Protein AF-A0A7W6ENV9-F1 (afdb_monomer_lite)

pLDDT: mean 90.2, std 9.19, range [44.19, 98.06]

Radius of gyration: 32.69 Å; chains: 1; bounding box: 68×48×102 Å

Secondary structure (DSSP, 8-state):
-BHHHHSSHHHHHHHHTTSTTSTTHHHHHTTS-HHHHHHHHHHHHHHHHHHHHHHHHHHHT---S--HHHHHHHHHHHHH-TTSTT--HHHHHHHHHHHHHHHHHHTSSS---TT-B--GGGEEEEE--S--S-S-EEE--SS-GGG-EEEE-TTSHHHHHHHHHH--S-TTHHHHHHHHTT-TT----SS-EEEEEGGGTT-HHHHHHHHHHHHHHTT---S---B--PPP---TT----TTS-GGGGHHHHHHHHHHHH--BHHHHHHHHHHHHHHHHHHHHHHHHHHHHTTSPPPHHHHHHHHHHHTS-HHHHHHHHHHHHHTSEEETTEEHHHHHHHHHHHHHHHSS--HHHHHHHHHHTT-B-TTSPBP-GGG--TTTHHHHHHHHHHHHHHHHH---TTS----HHHHHHBTTTBTHHHHHIIIIIHHHHHHHHHHHHHS--TTT--SSS--------

Foldseek 3Di:
DFLLVLQPPLLLVLLCLLAPNRPQLVVVLVVDDPVLNVQSHVLRVQSVVVSVQVVVCSVVSHQDDDCVSVLVSLVVCCVSCVVRPPNPSLLSLLSVLLSVLVNVVCVDPDHDDRRDDDPLLQKDKAFAPAAFPDAWDWDADPVDRQAIKIKHFSVPSVVSSVVSNPDPPPSVVSSSVSNHGNPPVDDDPGGMMMMHGNVCRVPNVVVVVSVCVVQVVVVHDTFDFAFQPDDQPADPVLDFDPPDPLVLCVVVVVLVVVLNVDGGLLVNLVSLVVSVVVLLLQQLVLLLLVVQVQDADDPVSVVVSVVSVPDDPLVSLLVLLVQQQQDDPDVPHGVLNVLLVLLVCLDVPPVAHQVLVQVVQVLLLPADPVSHRDGSVVDDSVCPSSSLSSVSVSSNCLDPDDDPSHHHDDSSCCACPPRNHNVNVSCSNRRVSNSSSNSSSCPSRPDDSRRDHPDPDHHNDDDD

Organism: NCBI:txid370973

Sequence (464 aa):
MRKIDIIYPNLIALLNNLTIDGASFAAFHDGLDEEGQNKLIDISEKIATEKREITKTQLRREFYPDFTNLLNFITEYNDNFNAFPNFRKNELVAIISIIQKLTSEFGGADTLNLEEEVAIEDFDIVEMNEAIVQDNFLHFDTTDITHSLFLFNINKSTEFKNYIDSINSGVHILYYLLSKIGVHANLLTADKYVLVKSTFSAKPKIVWATLCLHIVKTGGIIHSSYEYLLPPAIPTSFLVSLGKNYQQFSDSIGIISEYNYQKDILDKYLRVYHVFENFMYKSPLVKLERDSSGEVFSIRDFKRMYDRINDSEINMLKKLFESILALEHTPGQTFNTKILNSWSGLIPGSFVDAVKINFLIDVLNIKTGKGNTIVHGDITADTLPHFFAKLVYAFRNSMVHNRETEFHLTHQTLLNHPVIENTALIVLESFLLPILEEVVFYLIINENTIVWYDNSILKLWEKD

Structure (mmCIF, N/CA/C/O backbone):
data_AF-A0A7W6ENV9-F1
#
_entry.id   AF-A0A7W6ENV9-F1
#
loop_
_atom_site.group_PDB
_atom_site.id
_atom_site.type_symbol
_atom_site.label_atom_id
_atom_site.label_alt_id
_atom_site.label_comp_id
_atom_site.label_asym_id
_atom_site.label_entity_id
_atom_site.label_seq_id
_atom_site.pdbx_PDB_ins_code
_atom_site.Cartn_x
_atom_site.Cartn_y
_atom_site.Cartn_z
_atom_site.occupancy
_atom_site.B_iso_or_equiv
_atom_site.auth_seq_id
_atom_site.auth_comp_id
_atom_site.auth_asym_id
_atom_site.auth_atom_id
_atom_site.pdbx_PDB_model_num
ATOM 1 N N . MET A 1 1 ? -32.012 -1.093 22.229 1.00 90.25 1 MET A N 1
ATOM 2 C CA . MET A 1 1 ? -31.311 -1.015 23.536 1.00 90.25 1 MET A CA 1
ATOM 3 C C . MET A 1 1 ? -31.092 0.455 23.858 1.00 90.25 1 MET A C 1
ATOM 5 O O . MET A 1 1 ? -30.777 1.188 22.932 1.00 90.25 1 MET A O 1
ATOM 9 N N . ARG A 1 2 ? -31.303 0.928 25.091 1.00 90.69 2 ARG A N 1
ATOM 10 C CA . ARG A 1 2 ? -31.121 2.365 25.384 1.00 90.69 2 ARG A CA 1
ATOM 11 C C . ARG A 1 2 ? -29.640 2.726 25.391 1.00 90.69 2 ARG A C 1
ATOM 13 O O . ARG A 1 2 ? -28.819 1.889 25.760 1.00 90.69 2 ARG A O 1
ATOM 20 N N . LYS A 1 3 ? -29.299 3.969 25.037 1.00 90.81 3 LYS A N 1
ATOM 21 C CA . LYS A 1 3 ? -27.905 4.455 25.026 1.00 90.81 3 LYS A CA 1
ATOM 22 C C . LYS A 1 3 ? -27.184 4.189 26.344 1.00 90.81 3 LYS A C 1
ATOM 24 O O . LYS A 1 3 ? -26.060 3.700 26.321 1.00 90.81 3 LYS A O 1
ATOM 29 N N . ILE A 1 4 ? -27.845 4.437 27.478 1.00 88.75 4 ILE A N 1
ATOM 30 C CA . ILE A 1 4 ? -27.274 4.180 28.809 1.00 88.75 4 ILE A CA 1
ATOM 31 C C . ILE A 1 4 ? -26.904 2.708 29.038 1.00 88.75 4 ILE A C 1
ATOM 33 O O . ILE A 1 4 ? -25.893 2.410 29.674 1.00 88.75 4 ILE A O 1
ATOM 37 N N . ASP A 1 5 ? -27.682 1.784 28.473 1.00 91.69 5 ASP A N 1
ATOM 38 C CA . ASP A 1 5 ? -27.482 0.347 28.645 1.00 91.69 5 ASP A CA 1
ATOM 39 C C . ASP A 1 5 ? -26.288 -0.167 27.813 1.00 91.69 5 ASP A C 1
ATOM 41 O O . ASP A 1 5 ? -25.881 -1.306 27.999 1.00 91.69 5 ASP A O 1
ATOM 45 N N . ILE A 1 6 ? -25.705 0.656 26.927 1.00 93.62 6 ILE A N 1
ATOM 46 C CA . ILE A 1 6 ? -24.585 0.294 26.035 1.00 93.62 6 ILE A CA 1
ATOM 47 C C . ILE A 1 6 ? -23.224 0.738 26.600 1.00 93.62 6 ILE A C 1
ATOM 49 O O . ILE A 1 6 ? -22.202 0.142 26.270 1.00 93.62 6 ILE A O 1
ATOM 53 N N . ILE A 1 7 ? -23.190 1.763 27.460 1.00 93.88 7 ILE A N 1
ATOM 54 C CA . ILE A 1 7 ? -21.950 2.494 27.787 1.00 93.88 7 ILE A CA 1
ATOM 55 C C . ILE A 1 7 ? -20.893 1.608 28.458 1.00 93.88 7 ILE A C 1
ATOM 57 O O . ILE A 1 7 ? -19.734 1.605 28.058 1.00 93.88 7 ILE A O 1
ATOM 61 N N . TYR A 1 8 ? -21.286 0.860 29.488 1.00 95.81 8 TYR A N 1
ATOM 62 C CA . TYR A 1 8 ? -20.352 0.143 30.361 1.00 95.81 8 TYR A CA 1
ATOM 63 C C . TYR A 1 8 ? -20.328 -1.388 30.283 1.00 95.81 8 TYR A C 1
ATOM 65 O O . TYR A 1 8 ? -19.310 -1.928 30.719 1.00 95.81 8 TYR A O 1
ATOM 73 N N . PRO A 1 9 ? -21.343 -2.131 29.780 1.00 95.00 9 PRO A N 1
ATOM 74 C CA . PRO A 1 9 ? -21.336 -3.592 29.887 1.00 95.00 9 PRO A CA 1
ATOM 75 C C . PRO A 1 9 ? -20.071 -4.255 29.339 1.00 95.00 9 PRO A C 1
ATOM 77 O O . PRO A 1 9 ? -19.460 -5.056 30.042 1.00 95.00 9 PRO A O 1
ATOM 80 N N . ASN A 1 10 ? -19.636 -3.879 28.131 1.00 95.12 10 ASN A N 1
ATOM 81 C CA . ASN A 1 10 ? -18.453 -4.471 27.501 1.00 95.12 10 ASN A CA 1
ATOM 82 C C . ASN A 1 10 ? -17.163 -4.098 28.251 1.00 95.12 10 ASN A C 1
ATOM 84 O O . ASN A 1 10 ? -16.300 -4.951 28.445 1.00 95.12 10 ASN A O 1
ATOM 88 N N . LEU A 1 11 ? -17.053 -2.862 28.757 1.00 96.75 11 LEU A N 1
ATOM 89 C CA . LEU A 1 11 ? -15.925 -2.452 29.600 1.00 96.75 11 LEU A CA 1
ATOM 90 C C . LEU A 1 11 ? -15.865 -3.287 30.883 1.00 96.75 11 LEU A C 1
ATOM 92 O O . LEU A 1 11 ? -14.834 -3.878 31.184 1.00 96.75 11 LEU A O 1
ATOM 96 N N . ILE A 1 12 ? -16.973 -3.367 31.625 1.00 96.44 12 ILE A N 1
ATOM 97 C CA . ILE A 1 12 ? -17.057 -4.114 32.888 1.00 96.44 12 ILE A CA 1
ATOM 98 C C . ILE A 1 12 ? -16.715 -5.589 32.664 1.00 96.44 12 ILE A C 1
ATOM 100 O O . ILE A 1 12 ? -15.979 -6.174 33.459 1.00 96.44 12 ILE A O 1
ATOM 104 N N . ALA A 1 13 ? -17.213 -6.174 31.576 1.00 94.44 13 ALA A N 1
ATOM 105 C CA . ALA A 1 13 ? -16.957 -7.557 31.206 1.00 94.44 13 ALA A CA 1
ATOM 106 C C . ALA A 1 13 ? -15.461 -7.816 30.935 1.00 94.44 13 ALA A C 1
ATOM 108 O O . ALA A 1 13 ? -14.880 -8.749 31.494 1.00 94.44 13 ALA A O 1
ATOM 109 N N . LEU A 1 14 ? -14.800 -6.939 30.169 1.00 94.75 14 LEU A N 1
ATOM 110 C CA . LEU A 1 14 ? -13.357 -7.027 29.934 1.00 94.75 14 LEU A CA 1
ATOM 111 C C . LEU A 1 14 ? -12.539 -6.819 31.214 1.00 94.75 14 LEU A C 1
ATOM 113 O O . LEU A 1 14 ? -11.603 -7.578 31.460 1.00 94.75 14 LEU A O 1
ATOM 117 N N . LEU A 1 15 ? -12.902 -5.841 32.051 1.00 96.12 15 LEU A N 1
ATOM 118 C CA . LEU A 1 15 ? -12.238 -5.608 33.338 1.00 96.12 15 LEU A CA 1
ATOM 119 C C . LEU A 1 15 ? -12.389 -6.806 34.276 1.00 96.12 15 LEU A C 1
ATOM 121 O O . LEU A 1 15 ? -11.466 -7.114 35.022 1.00 96.12 15 LEU A O 1
ATOM 125 N N . ASN A 1 16 ? -13.520 -7.516 34.227 1.00 95.06 16 ASN A N 1
ATOM 126 C CA . ASN A 1 16 ? -13.736 -8.703 35.047 1.00 95.06 16 ASN A CA 1
ATOM 127 C C . ASN A 1 16 ? -12.692 -9.800 34.781 1.00 95.06 16 ASN A C 1
ATOM 129 O O . ASN A 1 16 ? -12.250 -10.454 35.724 1.00 95.06 16 ASN A O 1
ATOM 133 N N . ASN A 1 17 ? -12.241 -9.949 33.532 1.00 92.81 17 ASN A N 1
ATOM 134 C CA . ASN A 1 17 ? -11.208 -10.925 33.165 1.00 92.81 17 ASN A CA 1
ATOM 135 C C . ASN A 1 17 ? -9.832 -10.620 33.770 1.00 92.81 17 ASN A C 1
ATOM 137 O O . ASN A 1 17 ? -9.014 -11.528 33.871 1.00 92.81 17 ASN A O 1
ATOM 141 N N . LEU A 1 18 ? -9.581 -9.364 34.153 1.00 94.94 18 LEU A N 1
ATOM 142 C CA . LEU A 1 18 ? -8.318 -8.922 34.757 1.00 94.94 18 LEU A CA 1
ATOM 143 C C . LEU A 1 18 ? -8.329 -9.007 36.285 1.00 94.94 18 LEU A C 1
ATOM 145 O O . LEU A 1 18 ? -7.316 -8.728 36.920 1.00 94.94 18 LEU A O 1
ATOM 149 N N . THR A 1 19 ? -9.477 -9.352 36.872 1.00 94.88 19 THR A N 1
ATOM 150 C CA . THR A 1 19 ? -9.646 -9.467 38.323 1.00 94.88 19 THR A CA 1
ATOM 151 C C . THR A 1 19 ? -9.567 -10.920 38.785 1.00 94.88 19 THR A C 1
ATOM 153 O O . THR A 1 19 ? -9.650 -11.831 37.965 1.00 94.88 19 THR A O 1
ATOM 156 N N . ILE A 1 20 ? -9.483 -11.139 40.102 1.00 92.75 20 ILE A N 1
ATOM 157 C CA . ILE A 1 20 ? -9.480 -12.473 40.740 1.00 92.75 20 ILE A CA 1
ATOM 158 C C . ILE A 1 20 ? -10.665 -13.351 40.288 1.00 92.75 20 ILE A C 1
ATOM 160 O O . ILE A 1 20 ? -10.543 -14.570 40.216 1.00 92.75 20 ILE A O 1
ATOM 164 N N . ASP A 1 21 ? -11.789 -12.733 39.920 1.00 90.50 21 ASP A N 1
ATOM 165 C CA . ASP A 1 21 ? -12.986 -13.417 39.411 1.00 90.50 21 ASP A CA 1
ATOM 166 C C . ASP A 1 21 ? -12.854 -13.896 37.944 1.00 90.50 21 ASP A C 1
ATOM 168 O O . ASP A 1 21 ? -13.777 -14.499 37.391 1.00 90.50 21 ASP A O 1
ATOM 172 N N . GLY A 1 22 ? -11.743 -13.584 37.272 1.00 90.19 22 GLY A N 1
ATOM 173 C CA . GLY A 1 22 ? -11.485 -13.912 35.874 1.00 90.19 22 GLY A CA 1
ATOM 174 C C . GLY A 1 22 ? -11.084 -15.375 35.677 1.00 90.19 22 GLY A C 1
ATOM 175 O O . GLY A 1 22 ? -10.247 -15.910 36.399 1.00 90.19 22 GLY A O 1
ATOM 176 N N . ALA A 1 23 ? -11.621 -16.018 34.636 1.00 88.88 23 ALA A N 1
ATOM 177 C CA . ALA A 1 23 ? -11.393 -17.444 34.371 1.00 88.88 23 ALA A CA 1
ATOM 178 C C . ALA A 1 23 ? -9.906 -17.819 34.191 1.00 88.88 23 ALA A C 1
ATOM 180 O O . ALA A 1 23 ? -9.495 -18.911 34.575 1.00 88.88 23 ALA A O 1
ATOM 181 N N . SER A 1 24 ? -9.101 -16.912 33.629 1.00 91.44 24 SER A N 1
ATOM 182 C CA . SER A 1 24 ? -7.666 -17.125 33.395 1.00 91.44 24 SER A CA 1
ATOM 183 C C . SER A 1 24 ? -6.777 -16.675 34.559 1.00 91.44 24 SER A C 1
ATOM 185 O O . SER A 1 24 ? -5.574 -16.923 34.521 1.00 91.44 24 SER A O 1
ATOM 187 N N . PHE A 1 25 ? -7.336 -16.006 35.575 1.00 94.19 25 PHE A N 1
ATOM 188 C CA . PHE A 1 25 ? -6.551 -15.324 36.604 1.00 94.19 25 PHE A CA 1
ATOM 189 C C . PHE A 1 25 ? -5.748 -16.306 37.458 1.00 94.19 25 PHE A C 1
ATOM 191 O O . PHE A 1 25 ? -4.528 -16.198 37.518 1.00 94.19 25 PHE A O 1
ATOM 198 N N . ALA A 1 26 ? -6.419 -17.293 38.062 1.00 94.56 26 ALA A N 1
ATOM 199 C CA . ALA A 1 26 ? -5.780 -18.260 38.957 1.00 94.56 26 ALA A CA 1
ATOM 200 C C . ALA A 1 26 ? -4.673 -19.059 38.250 1.00 94.56 26 ALA A C 1
ATOM 202 O O . ALA A 1 26 ? -3.559 -19.158 38.750 1.00 94.56 26 ALA A O 1
ATOM 203 N N . ALA A 1 27 ? -4.948 -19.552 37.038 1.00 95.00 27 ALA A N 1
ATOM 204 C CA . ALA A 1 27 ? -3.977 -20.332 36.274 1.00 95.00 27 ALA A CA 1
ATOM 205 C C . ALA A 1 27 ? -2.726 -19.522 35.891 1.00 95.00 27 ALA A C 1
ATOM 207 O O . ALA A 1 27 ? -1.625 -20.065 35.897 1.00 95.00 27 ALA A O 1
ATOM 208 N N . PHE A 1 28 ? -2.882 -18.236 35.554 1.00 96.31 28 PHE A N 1
ATOM 209 C CA . PHE A 1 28 ? -1.742 -17.367 35.262 1.00 96.31 28 PHE A CA 1
ATOM 210 C C . PHE A 1 28 ? -0.977 -16.990 36.535 1.00 96.31 28 PHE A C 1
ATOM 212 O O . PHE A 1 28 ? 0.247 -17.066 36.548 1.00 96.31 28 PHE A O 1
ATOM 219 N N . HIS A 1 29 ? -1.696 -16.646 37.608 1.00 96.62 29 HIS A N 1
ATOM 220 C CA . HIS A 1 29 ? -1.139 -16.343 38.926 1.00 96.62 29 HIS A CA 1
ATOM 221 C C . HIS A 1 29 ? -0.233 -17.474 39.438 1.00 96.62 29 HIS A C 1
ATOM 223 O O . HIS A 1 29 ? 0.906 -17.228 39.830 1.00 96.62 29 HIS A O 1
ATOM 229 N N . ASP A 1 30 ? -0.695 -18.722 39.364 1.00 95.81 30 ASP A N 1
ATOM 230 C CA . ASP A 1 30 ? 0.056 -19.890 39.843 1.00 95.81 30 ASP A CA 1
ATOM 231 C C . ASP A 1 30 ? 1.336 -20.166 39.031 1.00 95.81 30 ASP A C 1
ATOM 233 O O . ASP A 1 30 ? 2.222 -20.883 39.495 1.00 95.81 30 ASP A O 1
ATOM 237 N N . GLY A 1 31 ? 1.448 -19.593 37.827 1.00 95.56 31 GLY A N 1
ATOM 238 C CA . GLY A 1 31 ? 2.637 -19.670 36.978 1.00 95.56 31 GLY A CA 1
ATOM 239 C C . GLY A 1 31 ? 3.699 -18.598 37.252 1.00 95.56 31 GLY A C 1
ATOM 240 O O . GLY A 1 31 ? 4.777 -18.667 36.662 1.00 95.56 31 GLY A O 1
ATOM 241 N N . LEU A 1 32 ? 3.409 -17.612 38.106 1.00 96.69 32 LEU A N 1
ATOM 242 C CA . LEU A 1 32 ? 4.331 -16.534 38.476 1.00 96.69 32 LEU A CA 1
ATOM 243 C C . LEU A 1 32 ? 5.132 -16.881 39.740 1.00 96.69 32 LEU A C 1
ATOM 245 O O . LEU A 1 32 ? 4.753 -17.755 40.519 1.00 96.69 32 LEU A O 1
ATOM 249 N N . ASP A 1 33 ? 6.237 -16.167 39.957 1.00 97.06 33 ASP A N 1
ATOM 250 C CA . ASP A 1 33 ? 6.947 -16.177 41.236 1.00 97.06 33 ASP A CA 1
ATOM 251 C C . ASP A 1 33 ? 6.200 -15.360 42.307 1.00 97.06 33 ASP A C 1
ATOM 253 O O . ASP A 1 33 ? 5.224 -14.667 42.024 1.00 97.06 33 ASP A O 1
ATOM 257 N N . GLU A 1 34 ? 6.643 -15.444 43.563 1.00 96.62 34 GLU A N 1
ATOM 258 C CA . GLU A 1 34 ? 5.968 -14.795 44.697 1.00 96.62 34 GLU A CA 1
ATOM 259 C C . GLU A 1 34 ? 5.860 -13.265 44.528 1.00 96.62 34 GLU A C 1
ATOM 261 O O . GLU A 1 34 ? 4.848 -12.661 44.888 1.00 96.62 34 GLU A O 1
ATOM 266 N N . GLU A 1 35 ? 6.875 -12.620 43.944 1.00 96.75 35 GLU A N 1
ATOM 267 C CA . GLU A 1 35 ? 6.843 -11.181 43.663 1.00 96.75 35 GLU A CA 1
ATOM 268 C C . GLU A 1 35 ? 5.806 -10.846 42.579 1.00 96.75 35 GLU A C 1
ATOM 270 O O . GLU A 1 35 ? 4.976 -9.950 42.769 1.00 96.75 35 GLU A O 1
ATOM 275 N N . GLY A 1 36 ? 5.796 -11.598 41.474 1.00 96.69 36 GLY A N 1
ATOM 276 C CA . GLY A 1 36 ? 4.829 -11.450 40.390 1.00 96.69 36 GLY A CA 1
ATOM 277 C C . GLY A 1 36 ? 3.392 -11.723 40.831 1.00 96.69 36 GLY A C 1
ATOM 278 O O . GLY A 1 36 ? 2.491 -10.978 40.448 1.00 96.69 36 GLY A O 1
ATOM 279 N N . GLN A 1 37 ? 3.176 -12.728 41.683 1.00 97.12 37 GLN A N 1
ATOM 280 C CA . GLN A 1 37 ? 1.880 -13.044 42.293 1.00 97.12 37 GLN A CA 1
ATOM 281 C C . GLN A 1 37 ? 1.340 -11.872 43.116 1.00 97.12 37 GLN A C 1
ATOM 283 O O . GLN A 1 37 ? 0.231 -11.392 42.868 1.00 97.12 37 GLN A O 1
ATOM 288 N N . ASN A 1 38 ? 2.150 -11.356 44.045 1.00 96.81 38 ASN A N 1
ATOM 289 C CA . ASN A 1 38 ? 1.772 -10.221 44.886 1.00 96.81 38 ASN A CA 1
ATOM 290 C C . ASN A 1 38 ? 1.462 -8.973 44.047 1.00 96.81 38 ASN A C 1
ATOM 292 O O . ASN A 1 38 ? 0.470 -8.284 44.292 1.00 96.81 38 ASN A O 1
ATOM 296 N N . LYS A 1 39 ? 2.274 -8.705 43.018 1.00 97.44 39 LYS A N 1
ATOM 297 C CA . LYS A 1 39 ? 2.058 -7.573 42.113 1.00 97.44 39 LYS A CA 1
ATOM 298 C C . LYS A 1 39 ? 0.795 -7.733 41.264 1.00 97.44 39 LYS A C 1
ATOM 300 O O . LYS A 1 39 ? 0.072 -6.761 41.055 1.00 97.44 39 LYS A O 1
ATOM 305 N N . LEU A 1 40 ? 0.504 -8.947 40.794 1.00 97.38 40 LEU A N 1
ATOM 306 C CA . LEU A 1 40 ? -0.708 -9.241 40.032 1.00 97.38 40 LEU A CA 1
ATOM 307 C C . LEU A 1 40 ? -1.959 -9.014 40.882 1.00 97.38 40 LEU A C 1
ATOM 309 O O . LEU A 1 40 ? -2.912 -8.405 40.396 1.00 97.38 40 LEU A O 1
ATOM 313 N N . ILE A 1 41 ? -1.944 -9.461 42.142 1.00 97.25 41 ILE A N 1
ATOM 314 C CA . ILE A 1 41 ? -3.034 -9.233 43.099 1.00 97.25 41 ILE A CA 1
ATOM 315 C C . ILE A 1 41 ? -3.242 -7.731 43.324 1.00 97.25 41 ILE A C 1
ATOM 317 O O . ILE A 1 41 ? -4.364 -7.260 43.153 1.00 97.25 41 ILE A O 1
ATOM 321 N N . ASP A 1 42 ? -2.181 -6.972 43.622 1.00 97.75 42 ASP A N 1
ATOM 322 C CA . ASP A 1 42 ? -2.263 -5.522 43.869 1.00 97.75 42 ASP A CA 1
ATOM 323 C C . ASP A 1 42 ? -2.881 -4.760 42.680 1.00 97.75 42 ASP A C 1
ATOM 325 O O . ASP A 1 42 ? -3.844 -4.003 42.840 1.00 97.75 42 ASP A O 1
ATOM 329 N N . ILE A 1 43 ? -2.394 -5.003 41.457 1.00 97.62 43 ILE A N 1
ATOM 330 C CA . ILE A 1 43 ? -2.935 -4.343 40.257 1.00 97.62 43 ILE A CA 1
ATOM 331 C C . ILE A 1 43 ? -4.380 -4.801 39.985 1.00 97.62 43 ILE A C 1
ATOM 333 O O . ILE A 1 43 ? -5.239 -3.978 39.657 1.00 97.62 43 ILE A O 1
ATOM 337 N N . SER A 1 44 ? -4.688 -6.089 40.166 1.00 97.12 44 SER A N 1
ATOM 338 C CA . SER A 1 44 ? -6.051 -6.624 40.031 1.00 97.12 44 SER A CA 1
ATOM 339 C C . SER A 1 44 ? -7.030 -5.989 41.022 1.00 97.12 44 SER A C 1
ATOM 341 O O . SER A 1 44 ? -8.156 -5.664 40.645 1.00 97.12 44 SER A O 1
ATOM 343 N N . GLU A 1 45 ? -6.632 -5.766 42.276 1.00 97.69 45 GLU A N 1
ATOM 344 C CA . GLU A 1 45 ? -7.472 -5.114 43.287 1.00 97.69 45 GLU A CA 1
ATOM 345 C C . GLU A 1 45 ? -7.739 -3.639 42.957 1.00 97.69 45 GLU A C 1
ATOM 347 O O . GLU A 1 45 ? -8.875 -3.163 43.101 1.00 97.69 45 GLU A O 1
ATOM 352 N N . LYS A 1 46 ? -6.732 -2.925 42.437 1.00 98.06 46 LYS A N 1
ATOM 353 C CA . LYS A 1 46 ? -6.888 -1.557 41.914 1.00 98.06 46 LYS A CA 1
ATOM 354 C C . LYS A 1 46 ? -7.892 -1.520 40.756 1.00 98.06 46 LYS A C 1
ATOM 356 O O . LYS A 1 46 ? -8.841 -0.734 40.790 1.00 98.06 46 LYS A O 1
ATOM 361 N N . ILE A 1 47 ? -7.765 -2.430 39.785 1.00 97.81 47 ILE A N 1
ATOM 362 C CA . ILE A 1 47 ? -8.718 -2.568 38.668 1.00 97.81 47 ILE A CA 1
ATOM 363 C C . ILE A 1 47 ? -10.119 -2.951 39.173 1.00 97.81 47 ILE A C 1
ATOM 365 O O . ILE A 1 47 ? -11.119 -2.401 38.709 1.00 97.81 47 ILE A O 1
ATOM 369 N N . ALA A 1 48 ? -10.226 -3.859 40.147 1.00 97.62 48 ALA A N 1
ATOM 370 C CA . ALA A 1 48 ? -11.501 -4.269 40.732 1.00 97.62 48 ALA A CA 1
ATOM 371 C C . ALA A 1 48 ? -12.210 -3.110 41.449 1.00 97.62 48 ALA A C 1
ATOM 373 O O . ALA A 1 48 ? -13.442 -3.030 41.421 1.00 97.62 48 ALA A O 1
ATOM 374 N N . THR A 1 49 ? -11.449 -2.207 42.069 1.00 97.75 49 THR A N 1
ATOM 375 C CA . THR A 1 49 ? -11.975 -0.998 42.712 1.00 97.75 49 THR A CA 1
ATOM 376 C C . THR A 1 49 ? -12.586 -0.054 41.678 1.00 97.75 49 THR A C 1
ATOM 378 O O . THR A 1 49 ? -13.759 0.298 41.805 1.00 97.75 49 THR A O 1
ATOM 381 N N . GLU A 1 50 ? -11.860 0.254 40.600 1.00 97.88 50 GLU A N 1
ATOM 382 C CA . GLU A 1 50 ? -12.378 1.053 39.477 1.00 97.88 50 GLU A CA 1
ATOM 383 C C . GLU A 1 50 ? -13.613 0.391 38.832 1.00 97.88 50 GLU A C 1
ATOM 385 O O . GLU A 1 50 ? -14.642 1.037 38.631 1.00 97.88 50 GLU A O 1
ATOM 390 N N . LYS A 1 51 ? -13.582 -0.934 38.601 1.00 97.56 51 LYS A N 1
ATOM 391 C CA . LYS A 1 51 ? -14.723 -1.721 38.083 1.00 97.56 51 LYS A CA 1
ATOM 392 C C . LYS A 1 51 ? -15.981 -1.541 38.941 1.00 97.56 51 LYS A C 1
ATOM 394 O O . LYS A 1 51 ? -17.081 -1.379 38.402 1.00 97.56 51 LYS A O 1
ATOM 399 N N . ARG A 1 52 ? -15.850 -1.572 40.274 1.00 97.50 52 ARG A N 1
ATOM 400 C CA . ARG A 1 52 ? -16.977 -1.379 41.207 1.00 97.50 52 ARG A CA 1
ATOM 401 C C . ARG A 1 52 ? -17.552 0.031 41.111 1.00 97.50 52 ARG A C 1
ATOM 403 O O . ARG A 1 52 ? -18.774 0.168 41.085 1.00 97.50 52 ARG A O 1
ATOM 410 N N . GLU A 1 53 ? -16.711 1.058 41.033 1.00 97.31 53 GLU A N 1
ATOM 411 C CA . GLU A 1 53 ? -17.175 2.444 40.897 1.00 97.31 53 GLU A CA 1
ATOM 412 C C . GLU A 1 53 ? -17.848 2.703 39.542 1.00 97.31 53 GLU A C 1
ATOM 414 O O . GLU A 1 53 ? -18.912 3.331 39.492 1.00 97.31 53 GLU A O 1
ATOM 419 N N . ILE A 1 54 ? -17.328 2.124 38.456 1.00 96.81 54 ILE A N 1
ATOM 420 C CA . ILE A 1 54 ? -17.981 2.142 37.139 1.00 96.81 54 ILE A CA 1
ATOM 421 C C . ILE A 1 54 ? -19.348 1.446 37.207 1.00 96.81 54 ILE A C 1
ATOM 423 O O . ILE A 1 54 ? -20.345 1.996 36.744 1.00 96.81 54 ILE A O 1
ATOM 427 N N . THR A 1 55 ? -19.438 0.284 37.861 1.00 96.44 55 THR A N 1
ATOM 428 C CA . THR A 1 55 ? -20.706 -0.454 38.023 1.00 96.44 55 THR A CA 1
ATOM 429 C C . THR A 1 55 ? -21.735 0.353 38.823 1.00 96.44 55 THR A C 1
ATOM 431 O O . THR A 1 55 ? -22.895 0.456 38.427 1.00 96.44 55 THR A O 1
ATOM 434 N N . LYS A 1 56 ? -21.329 0.991 39.931 1.00 96.00 56 LYS A N 1
ATOM 435 C CA . LYS A 1 56 ? -22.207 1.899 40.695 1.00 96.00 56 LYS A CA 1
ATOM 436 C C . LYS A 1 56 ? -22.682 3.074 39.844 1.00 96.00 56 LYS A C 1
ATOM 438 O O . LYS A 1 56 ? -23.826 3.501 39.959 1.00 96.00 56 LYS A O 1
ATOM 443 N N . THR A 1 57 ? -21.810 3.604 38.997 1.00 92.62 57 THR A N 1
ATOM 444 C CA . THR A 1 57 ? -22.115 4.725 38.101 1.00 92.62 57 THR A CA 1
ATOM 445 C C . THR A 1 57 ? -23.093 4.319 36.997 1.00 92.62 57 THR A C 1
ATOM 447 O O . THR A 1 57 ? -24.066 5.031 36.756 1.00 92.62 57 THR A O 1
ATOM 450 N N . GLN A 1 58 ? -22.939 3.118 36.433 1.00 92.19 58 GLN A N 1
ATOM 451 C CA . GLN A 1 58 ? -23.918 2.517 35.526 1.00 92.19 58 GLN A CA 1
ATOM 452 C C . GLN A 1 58 ? -25.295 2.365 36.190 1.00 92.19 58 GLN A C 1
ATOM 454 O O . GLN A 1 58 ? -26.304 2.741 35.599 1.00 92.19 58 GLN A O 1
ATOM 459 N N . LEU A 1 59 ? -25.352 1.861 37.430 1.00 92.25 59 LEU A N 1
ATOM 460 C CA . LEU A 1 59 ? -26.609 1.714 38.180 1.00 92.25 59 LEU A CA 1
ATOM 461 C C . LEU A 1 59 ? -27.286 3.064 38.461 1.00 92.25 59 LEU A C 1
ATOM 463 O O . LEU A 1 59 ? -28.513 3.150 38.432 1.00 92.25 59 LEU A O 1
ATOM 467 N N . ARG A 1 60 ? -26.491 4.117 38.691 1.00 91.06 60 ARG A N 1
ATOM 468 C CA . ARG A 1 60 ? -26.966 5.504 38.818 1.00 91.06 60 ARG A CA 1
ATOM 469 C C . ARG A 1 60 ? -27.370 6.142 37.487 1.00 91.06 60 ARG A C 1
ATOM 471 O O . ARG A 1 60 ? -27.989 7.197 37.509 1.00 91.06 60 ARG A O 1
ATOM 478 N N . ARG A 1 61 ? -27.077 5.493 36.354 1.00 88.56 61 ARG A N 1
ATOM 479 C CA . ARG A 1 61 ? -27.286 6.011 34.992 1.00 88.56 61 ARG A CA 1
ATOM 480 C C . ARG A 1 61 ? -26.512 7.304 34.710 1.00 88.56 61 ARG A C 1
ATOM 482 O O . ARG A 1 61 ? -27.010 8.198 34.035 1.00 88.56 61 ARG A O 1
ATOM 489 N N . GLU A 1 62 ? -25.291 7.391 35.224 1.00 88.81 62 GLU A N 1
ATOM 490 C CA . GLU A 1 62 ? -24.417 8.562 35.098 1.00 88.81 62 GLU A CA 1
ATOM 491 C C . GLU A 1 62 ? -23.168 8.250 34.255 1.00 88.81 62 GLU A C 1
ATOM 493 O O . GLU A 1 62 ? -22.845 7.091 33.970 1.00 88.81 62 GLU A O 1
ATOM 498 N N . PHE A 1 63 ? -22.439 9.297 33.860 1.00 90.06 63 PHE A N 1
ATOM 499 C CA . PHE A 1 63 ? -21.109 9.148 33.276 1.00 90.06 63 PHE A CA 1
ATOM 500 C C . PHE A 1 63 ? -20.035 9.012 34.360 1.00 90.06 63 PHE A C 1
ATOM 502 O O . PHE A 1 63 ? -20.061 9.721 35.365 1.00 90.06 63 PHE A O 1
ATOM 509 N N . TYR A 1 64 ? -19.081 8.104 34.152 1.00 92.69 64 TYR A N 1
ATOM 510 C CA . TYR A 1 64 ? -17.919 7.952 35.015 1.00 92.69 64 TYR A CA 1
ATOM 511 C C . TYR A 1 64 ? -17.002 9.163 34.817 1.00 92.69 64 TYR A C 1
ATOM 513 O O . TYR A 1 64 ? -16.693 9.493 33.669 1.00 92.69 64 TYR A O 1
ATOM 521 N N . PRO A 1 65 ? -16.611 9.859 35.898 1.00 87.69 65 PRO A N 1
ATOM 522 C CA . PRO A 1 65 ? -16.039 11.196 35.785 1.00 87.69 65 PRO A CA 1
ATOM 523 C C . PRO A 1 65 ? -14.625 11.208 35.197 1.00 87.69 65 PRO A C 1
ATOM 525 O O . PRO A 1 65 ? -14.286 12.144 34.479 1.00 87.69 65 PRO A O 1
ATOM 528 N N . ASP A 1 66 ? -13.799 10.201 35.491 1.00 93.00 66 ASP A N 1
ATOM 529 C CA . ASP A 1 66 ? -12.401 10.174 35.061 1.00 93.00 66 ASP A CA 1
ATOM 530 C C . ASP A 1 66 ? -11.862 8.743 34.966 1.00 93.00 66 ASP A C 1
ATOM 532 O O . ASP A 1 66 ? -11.958 7.973 35.913 1.00 93.00 66 ASP A O 1
ATOM 536 N N . PHE A 1 67 ? -11.243 8.403 33.835 1.00 96.56 67 PHE A N 1
ATOM 537 C CA . PHE A 1 67 ? -10.626 7.098 33.579 1.00 96.56 67 PHE A CA 1
ATOM 538 C C . PHE A 1 67 ? -9.101 7.086 33.751 1.00 96.56 67 PHE A C 1
ATOM 540 O O . PHE A 1 67 ? -8.470 6.067 33.474 1.00 96.56 67 PHE A O 1
ATOM 547 N N . THR A 1 68 ? -8.487 8.189 34.187 1.00 96.44 68 THR A N 1
ATOM 548 C CA . THR A 1 68 ? -7.024 8.330 34.284 1.00 96.44 68 THR A CA 1
ATOM 549 C C . THR A 1 68 ? -6.392 7.226 35.133 1.00 96.44 68 THR A C 1
ATOM 551 O O . THR A 1 68 ? -5.446 6.576 34.689 1.00 96.44 68 THR A O 1
ATOM 554 N N . ASN A 1 69 ? -6.949 6.946 36.315 1.00 97.25 69 ASN A N 1
ATOM 555 C CA . ASN A 1 69 ? -6.456 5.872 37.182 1.00 97.25 69 ASN A CA 1
ATOM 556 C C . ASN A 1 69 ? -6.571 4.502 36.511 1.00 97.25 69 ASN A C 1
ATOM 558 O O . ASN A 1 69 ? -5.596 3.755 36.468 1.00 97.25 69 ASN A O 1
ATOM 562 N N . LEU A 1 70 ? -7.732 4.194 35.925 1.00 97.94 70 LEU A N 1
ATOM 563 C CA . LEU A 1 70 ? -7.942 2.925 35.237 1.00 97.94 70 LEU A CA 1
ATOM 564 C C . LEU A 1 70 ? -6.960 2.734 34.070 1.00 97.94 70 LEU A C 1
ATOM 566 O O . LEU A 1 70 ? -6.396 1.653 33.920 1.00 97.94 70 LEU A O 1
ATOM 570 N N . LEU A 1 71 ? -6.721 3.771 33.265 1.00 97.38 71 LEU A N 1
ATOM 571 C CA . LEU A 1 71 ? -5.752 3.725 32.166 1.00 97.38 71 LEU A CA 1
ATOM 572 C C . LEU A 1 71 ? -4.322 3.493 32.672 1.00 97.38 71 LEU A C 1
ATOM 574 O O . LEU A 1 71 ? -3.582 2.712 32.065 1.00 97.38 71 LEU A O 1
ATOM 578 N N . ASN A 1 72 ? -3.949 4.114 33.795 1.00 97.69 72 ASN A N 1
ATOM 579 C CA . ASN A 1 72 ? -2.659 3.876 34.442 1.00 97.69 72 ASN A CA 1
ATOM 580 C C . ASN A 1 72 ? -2.540 2.418 34.902 1.00 97.69 72 ASN A C 1
ATOM 582 O O . ASN A 1 72 ? -1.542 1.776 34.594 1.00 97.69 72 ASN A O 1
ATOM 586 N N . PHE A 1 73 ? -3.573 1.863 35.543 1.00 98.06 73 PHE A N 1
ATOM 587 C CA . PHE A 1 73 ? -3.569 0.467 35.993 1.00 98.06 73 PHE A CA 1
ATOM 588 C C . PHE A 1 73 ? -3.556 -0.532 34.831 1.00 98.06 73 PHE A C 1
ATOM 590 O O . PHE A 1 73 ? -2.852 -1.530 34.904 1.00 98.06 73 PHE A O 1
ATOM 597 N N . ILE A 1 74 ? -4.273 -0.269 33.732 1.00 97.38 74 ILE A N 1
ATOM 598 C CA . ILE A 1 74 ? -4.230 -1.106 32.517 1.00 97.38 74 ILE A CA 1
ATOM 599 C C . ILE A 1 74 ? -2.834 -1.075 31.879 1.00 97.38 74 ILE A C 1
ATOM 601 O O . ILE A 1 74 ? -2.353 -2.095 31.383 1.00 97.38 74 ILE A O 1
ATOM 605 N N . THR A 1 75 ? -2.180 0.088 31.880 1.00 96.25 75 THR A N 1
ATOM 606 C CA 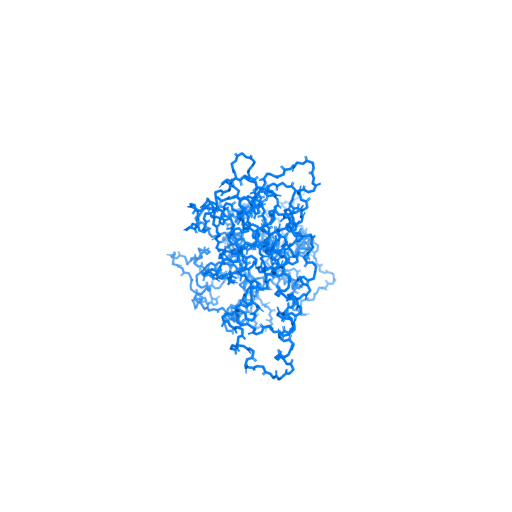. THR A 1 75 ? -0.809 0.233 31.371 1.00 96.25 75 THR A CA 1
ATOM 607 C C . THR A 1 75 ? 0.178 -0.507 32.268 1.00 96.25 75 THR A C 1
ATOM 609 O O . THR A 1 75 ? 0.950 -1.321 31.776 1.00 96.25 75 THR A O 1
ATOM 612 N N . GLU A 1 76 ? 0.078 -0.324 33.584 1.00 97.31 76 GLU A N 1
ATOM 613 C CA . GLU A 1 76 ? 0.887 -1.047 34.564 1.00 97.31 76 GLU A CA 1
ATOM 614 C C . GLU A 1 76 ? 0.692 -2.568 34.443 1.00 97.31 76 GLU A C 1
ATOM 616 O O . GLU A 1 76 ? 1.666 -3.319 34.434 1.00 97.31 76 GLU A O 1
ATOM 621 N N . TYR A 1 77 ? -0.549 -3.033 34.273 1.00 97.50 77 TYR A N 1
ATOM 622 C CA . TYR A 1 77 ? -0.864 -4.444 34.052 1.00 97.50 77 TYR A CA 1
ATOM 623 C C . TYR A 1 77 ? -0.173 -4.983 32.797 1.00 97.50 77 TYR A C 1
ATOM 625 O O . TYR A 1 77 ? 0.461 -6.032 32.838 1.00 97.50 77 TYR A O 1
ATOM 633 N N . ASN A 1 78 ? -0.249 -4.247 31.685 1.00 95.81 78 ASN A N 1
ATOM 634 C CA . ASN A 1 78 ? 0.398 -4.620 30.431 1.00 95.81 78 ASN A CA 1
ATOM 635 C C . ASN A 1 78 ? 1.915 -4.761 30.564 1.00 95.81 78 ASN A C 1
ATOM 637 O O . ASN A 1 78 ? 2.500 -5.696 30.024 1.00 95.81 78 ASN A O 1
ATOM 641 N N . ASP A 1 79 ? 2.545 -3.808 31.241 1.00 96.44 79 ASP A N 1
ATOM 642 C CA . ASP A 1 79 ? 4.000 -3.723 31.305 1.00 96.44 79 ASP A CA 1
ATOM 643 C C . ASP A 1 79 ? 4.590 -4.830 32.189 1.00 96.44 79 ASP A C 1
ATOM 645 O O . ASP A 1 79 ? 5.717 -5.264 31.963 1.00 96.44 79 ASP A O 1
ATOM 649 N N . ASN A 1 80 ? 3.809 -5.330 33.154 1.00 96.31 80 ASN A N 1
ATOM 650 C CA . ASN A 1 80 ? 4.208 -6.429 34.034 1.00 96.31 80 ASN A CA 1
ATOM 651 C C . ASN A 1 80 ? 3.728 -7.809 33.553 1.00 96.31 80 ASN A C 1
ATOM 653 O O . ASN A 1 80 ? 4.393 -8.805 33.821 1.00 96.31 80 ASN A O 1
ATOM 657 N N . PHE A 1 81 ? 2.600 -7.884 32.837 1.00 96.19 81 PHE A N 1
ATOM 658 C CA . PHE A 1 81 ? 1.915 -9.140 32.504 1.00 96.19 81 PHE A CA 1
ATOM 659 C C . PHE A 1 81 ? 1.484 -9.209 31.032 1.00 96.19 81 PHE A C 1
ATOM 661 O O . PHE A 1 81 ? 0.371 -9.624 30.711 1.00 96.19 81 PHE A O 1
ATOM 668 N N . ASN A 1 82 ? 2.370 -8.836 30.105 1.00 92.25 82 ASN A N 1
ATOM 669 C CA . ASN A 1 82 ? 2.093 -8.889 28.661 1.00 92.25 82 ASN A CA 1
ATOM 670 C C . ASN A 1 82 ? 1.726 -10.297 28.138 1.00 92.25 82 ASN A C 1
ATOM 672 O O . ASN A 1 82 ? 1.071 -10.415 27.106 1.00 92.25 82 ASN A O 1
ATOM 676 N N . ALA A 1 83 ? 2.124 -11.353 28.854 1.00 93.50 83 ALA A N 1
ATOM 677 C CA . ALA A 1 83 ? 1.816 -12.746 28.547 1.00 93.50 83 ALA A CA 1
ATOM 678 C C . ALA A 1 83 ? 0.460 -13.215 29.111 1.00 93.50 83 ALA A C 1
ATOM 680 O O . ALA A 1 83 ? 0.117 -14.390 28.958 1.00 93.50 83 ALA 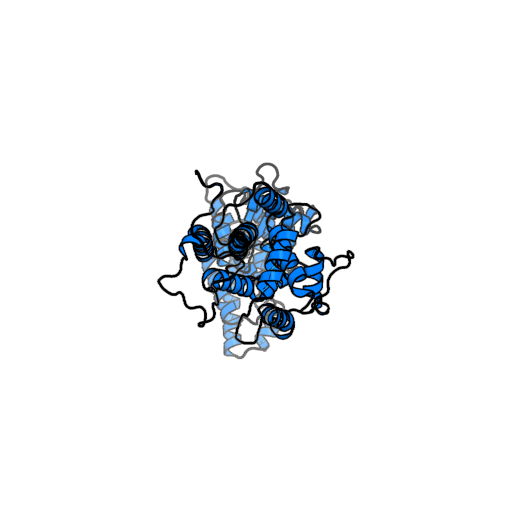A O 1
ATOM 681 N N . PHE A 1 84 ? -0.307 -12.339 29.776 1.00 94.19 84 PHE A N 1
ATOM 682 C CA . PHE A 1 84 ? -1.607 -12.706 30.332 1.00 94.19 84 PHE A CA 1
ATOM 683 C C . PHE A 1 84 ? -2.564 -13.174 29.218 1.00 94.19 84 PHE A C 1
ATOM 685 O O . PHE A 1 84 ? -2.775 -12.447 28.238 1.00 94.19 84 PHE A O 1
ATOM 692 N N . PRO A 1 85 ? -3.176 -14.369 29.337 1.00 89.88 85 PRO A N 1
ATOM 693 C CA . PRO A 1 85 ? -4.025 -14.918 28.288 1.00 89.88 85 PRO A CA 1
ATOM 694 C C . PRO A 1 85 ? -5.210 -14.009 27.954 1.00 89.88 85 PRO A C 1
ATOM 696 O O . PRO A 1 85 ? -5.962 -13.599 28.838 1.00 89.88 85 PRO A O 1
ATOM 699 N N . ASN A 1 86 ? -5.431 -13.764 26.660 1.00 85.00 86 ASN A N 1
ATOM 700 C CA . ASN A 1 86 ? -6.550 -12.965 26.145 1.00 85.00 86 ASN A CA 1
ATOM 701 C C . ASN A 1 86 ? -6.615 -11.535 26.712 1.00 85.00 86 ASN A C 1
ATOM 703 O O . ASN A 1 86 ? -7.704 -10.981 26.885 1.00 85.00 86 ASN A O 1
ATOM 707 N N . PHE A 1 87 ? -5.470 -10.912 27.002 1.00 92.12 87 PHE A N 1
ATOM 708 C CA . PHE A 1 87 ? -5.453 -9.519 27.429 1.00 92.12 87 PHE A CA 1
ATOM 709 C C . PHE A 1 87 ? -5.784 -8.561 26.270 1.00 92.12 87 PHE A C 1
ATOM 711 O O . PHE A 1 87 ? -4.973 -8.294 25.386 1.00 92.12 87 PHE A O 1
ATOM 718 N N . ARG A 1 88 ? -7.002 -8.008 26.283 1.00 92.75 88 ARG A N 1
ATOM 719 C CA . ARG A 1 88 ? -7.557 -7.140 25.225 1.00 92.75 88 ARG A CA 1
ATOM 720 C C . ARG A 1 88 ? -7.304 -5.651 25.495 1.00 92.75 88 ARG A C 1
ATOM 722 O O . ARG A 1 88 ? -8.236 -4.848 25.527 1.00 92.75 88 ARG A O 1
ATOM 729 N N . LYS A 1 89 ? -6.036 -5.270 25.701 1.00 93.56 89 LYS A N 1
ATOM 730 C CA . LYS A 1 89 ? -5.625 -3.887 26.035 1.00 93.56 89 LYS A CA 1
ATOM 731 C C . LYS A 1 89 ? -6.187 -2.844 25.068 1.00 93.56 89 LYS A C 1
ATOM 733 O O . LYS A 1 89 ? -6.773 -1.855 25.499 1.00 93.56 89 LYS A O 1
ATOM 738 N N . ASN A 1 90 ? -6.000 -3.063 23.768 1.00 94.12 90 ASN A N 1
ATOM 739 C CA . ASN A 1 90 ? -6.371 -2.094 22.735 1.00 94.12 90 ASN A CA 1
ATOM 740 C C . ASN A 1 90 ? -7.880 -1.826 22.723 1.00 94.12 90 ASN A C 1
ATOM 742 O O . ASN A 1 90 ? -8.306 -0.687 22.558 1.00 94.12 90 ASN A O 1
ATOM 746 N N . GLU A 1 91 ? -8.687 -2.851 22.992 1.00 95.44 91 GLU A N 1
ATOM 747 C CA . GLU A 1 91 ? -10.138 -2.714 23.094 1.00 95.44 91 GLU A CA 1
ATOM 748 C C . GLU A 1 91 ? -10.570 -1.970 24.353 1.00 95.44 91 GLU A C 1
ATOM 750 O O . GLU A 1 91 ? -11.441 -1.110 24.269 1.00 95.44 91 GLU A O 1
ATOM 755 N N . LEU A 1 92 ? -9.934 -2.233 25.501 1.00 96.31 92 LEU A N 1
ATOM 756 C CA . LEU A 1 92 ? -10.176 -1.464 26.726 1.00 96.31 92 LEU A CA 1
ATOM 757 C C . LEU A 1 92 ? -9.904 0.028 26.505 1.00 96.31 92 LEU A C 1
ATOM 759 O O . LEU A 1 92 ? -10.739 0.865 26.843 1.00 96.31 92 LEU A O 1
ATOM 763 N N . VAL A 1 93 ? -8.761 0.361 25.899 1.00 96.31 93 VAL A N 1
ATOM 764 C CA . VAL A 1 93 ? -8.388 1.752 25.603 1.00 96.31 93 VAL A CA 1
ATOM 765 C C . VAL A 1 93 ? -9.348 2.381 24.589 1.00 96.31 93 VAL A C 1
ATOM 767 O O . VAL A 1 93 ? -9.759 3.528 24.776 1.00 96.31 93 VAL A O 1
ATOM 770 N N . ALA A 1 94 ? -9.753 1.645 23.550 1.00 96.75 94 ALA A N 1
ATOM 771 C CA . ALA A 1 94 ? -10.717 2.122 22.562 1.00 96.75 94 ALA A CA 1
ATOM 772 C C . ALA A 1 94 ? -12.093 2.402 23.189 1.00 96.75 94 ALA A C 1
ATOM 774 O O . ALA A 1 94 ? -12.649 3.479 22.981 1.00 96.75 94 ALA A O 1
ATOM 775 N N . ILE A 1 95 ? -12.608 1.478 24.010 1.00 97.38 95 ILE A N 1
ATOM 776 C CA . ILE A 1 95 ? -13.871 1.641 24.740 1.00 97.38 95 ILE A CA 1
ATOM 777 C C . ILE A 1 95 ? -13.809 2.867 25.655 1.00 97.38 95 ILE A C 1
ATOM 779 O O . ILE A 1 95 ? -14.701 3.711 25.596 1.00 97.38 95 ILE A O 1
ATOM 783 N N . ILE A 1 96 ? -12.749 3.007 26.458 1.00 97.75 96 ILE A N 1
ATOM 784 C CA . ILE A 1 96 ? -12.566 4.169 27.341 1.00 97.75 96 ILE A CA 1
ATOM 785 C C . ILE A 1 96 ? -12.549 5.471 26.531 1.00 97.75 96 ILE A C 1
ATOM 787 O O . ILE A 1 96 ? -13.241 6.417 26.898 1.00 97.75 96 ILE A O 1
ATOM 791 N N . SER A 1 97 ? -11.825 5.508 25.408 1.00 97.06 97 SER A N 1
ATOM 792 C CA . SER A 1 97 ? -11.745 6.696 24.542 1.00 97.06 97 SER A CA 1
ATOM 793 C C . SER A 1 97 ? -13.116 7.079 23.975 1.00 97.06 97 SER A C 1
ATOM 795 O O . SER A 1 97 ? -13.493 8.249 23.991 1.00 97.06 97 SER A O 1
ATOM 797 N N . ILE A 1 98 ? -13.904 6.091 23.538 1.00 96.75 98 ILE A N 1
ATOM 798 C CA . ILE A 1 98 ? -15.275 6.311 23.066 1.00 96.75 98 ILE A CA 1
ATOM 799 C C . ILE A 1 98 ? -16.157 6.867 24.192 1.00 96.75 98 ILE A C 1
ATOM 801 O O . ILE A 1 98 ? -16.862 7.852 23.980 1.00 96.75 98 ILE A O 1
ATOM 805 N N . ILE A 1 99 ? -16.119 6.267 25.388 1.00 95.56 99 ILE A N 1
ATOM 806 C CA . ILE A 1 99 ? -16.929 6.724 26.526 1.00 95.56 99 ILE A CA 1
ATOM 807 C C . ILE A 1 99 ? -16.546 8.155 26.910 1.00 95.56 99 ILE A C 1
ATOM 809 O O . ILE A 1 99 ? -17.436 8.976 27.096 1.00 95.56 99 ILE A O 1
ATOM 813 N N . GLN A 1 100 ? -15.252 8.480 26.982 1.00 94.38 100 GLN A N 1
ATOM 814 C CA . GLN A 1 100 ? -14.780 9.834 27.288 1.00 94.38 100 GLN A CA 1
ATOM 815 C C . GLN A 1 100 ? -15.302 10.866 26.282 1.00 94.38 100 GLN A C 1
ATOM 817 O O . GLN A 1 100 ? -15.795 11.916 26.697 1.00 94.38 100 GLN A O 1
ATOM 822 N N . LYS A 1 101 ? -15.269 10.546 24.981 1.00 93.81 101 LYS A N 1
ATOM 823 C CA . LYS A 1 101 ? -15.832 11.409 23.937 1.00 93.81 101 LYS A CA 1
ATOM 824 C C . LYS A 1 101 ? -17.342 11.570 24.074 1.00 93.81 101 LYS A C 1
ATOM 826 O O . LYS A 1 101 ? -17.851 12.681 23.960 1.00 93.81 101 LYS A O 1
ATOM 831 N N . LEU A 1 102 ? -18.070 10.492 24.365 1.00 92.00 102 LEU A N 1
ATOM 832 C CA . LEU A 1 102 ? -19.502 10.585 24.649 1.00 92.00 102 LEU A CA 1
ATOM 833 C C . LEU A 1 102 ? -19.753 11.506 25.854 1.00 92.00 102 LEU A C 1
ATOM 835 O O . LEU A 1 102 ? -20.549 12.431 25.740 1.00 92.00 102 LEU A O 1
ATOM 839 N N . THR A 1 103 ? -19.028 11.334 26.963 1.00 90.12 103 THR A N 1
ATOM 840 C CA . THR A 1 103 ? -19.149 12.185 28.158 1.00 90.12 103 THR A CA 1
ATOM 841 C C . THR A 1 103 ? -18.907 13.665 27.851 1.00 90.12 103 THR A C 1
ATOM 843 O O . THR A 1 103 ? -19.648 14.513 28.348 1.00 90.12 103 THR A O 1
ATOM 846 N N . SER A 1 104 ? -17.900 14.001 27.034 1.00 88.81 104 SER A N 1
ATOM 847 C CA . SER A 1 104 ? -17.587 15.404 26.725 1.00 88.81 104 SER A CA 1
ATOM 848 C C . SER A 1 104 ? -18.694 16.108 25.939 1.00 88.81 104 SER A C 1
ATOM 850 O O . SER A 1 104 ? -18.937 17.290 26.162 1.00 88.81 104 SER A O 1
ATOM 852 N N . GLU A 1 105 ? -19.399 15.387 25.064 1.00 83.50 105 GLU A N 1
ATOM 853 C CA . GLU A 1 105 ? -20.505 15.949 24.273 1.00 83.50 105 GLU A CA 1
ATOM 854 C C . GLU A 1 105 ? -21.753 16.197 25.135 1.00 83.50 105 GLU A C 1
ATOM 856 O O . GLU A 1 105 ? -22.484 17.160 24.921 1.00 83.50 105 GLU A O 1
ATOM 861 N N . PHE A 1 106 ? -21.959 15.394 26.182 1.00 77.00 106 PHE A N 1
ATOM 862 C CA . PHE A 1 106 ? -23.041 15.587 27.153 1.00 77.00 106 PHE A CA 1
ATOM 863 C C . PHE A 1 106 ? -22.901 16.838 28.026 1.00 77.00 106 PHE A C 1
ATOM 865 O O . PHE A 1 106 ? -23.892 17.304 28.586 1.00 77.00 106 PHE A O 1
ATOM 872 N N . GLY A 1 107 ? -21.688 17.380 28.159 1.00 63.28 107 GLY A N 1
ATOM 873 C CA . GLY A 1 107 ? -21.445 18.651 28.845 1.00 63.28 107 GLY A CA 1
ATOM 874 C C . GLY A 1 107 ? -21.793 19.891 28.007 1.00 63.28 107 GLY A C 1
ATOM 875 O O . GLY A 1 107 ? -21.734 21.002 28.535 1.00 63.28 107 GLY A O 1
ATOM 876 N N . GLY A 1 108 ? -22.122 19.719 26.718 1.00 56.62 108 GLY A N 1
ATOM 877 C CA . GLY A 1 108 ? -22.492 20.779 25.775 1.00 56.62 108 GLY A CA 1
ATOM 878 C C . GLY A 1 108 ? -23.997 21.082 25.725 1.00 56.62 108 GLY A C 1
ATOM 879 O O . GLY A 1 108 ? -24.817 20.386 26.312 1.00 56.62 108 GLY A O 1
ATOM 880 N N . ALA A 1 109 ? -24.370 22.155 25.018 1.00 45.69 109 ALA A N 1
ATOM 881 C CA . ALA A 1 109 ? -25.733 22.708 24.982 1.00 45.69 109 ALA A CA 1
ATOM 882 C C . ALA A 1 109 ? -26.793 21.834 24.268 1.00 45.69 109 ALA A C 1
ATOM 884 O O . ALA A 1 109 ? -27.981 22.124 24.396 1.00 45.69 109 ALA A O 1
ATOM 885 N N . ASP A 1 110 ? -26.385 20.767 23.574 1.00 50.28 110 ASP A N 1
ATOM 886 C CA . ASP A 1 110 ? -27.273 19.784 22.944 1.00 50.28 110 ASP A CA 1
ATOM 887 C C . ASP A 1 110 ? -27.255 18.489 23.764 1.00 50.28 110 ASP A C 1
ATOM 889 O O . ASP A 1 110 ? -26.419 17.605 23.580 1.00 50.28 110 ASP A O 1
ATOM 893 N N . THR A 1 111 ? -28.172 18.382 24.724 1.00 57.41 111 THR A N 1
ATOM 894 C CA . THR A 1 111 ? -28.279 17.223 25.613 1.00 57.41 111 THR A CA 1
ATOM 895 C C . THR A 1 111 ? -28.660 15.967 24.827 1.00 57.41 111 THR A C 1
ATOM 897 O O . THR A 1 111 ? -29.827 15.711 24.530 1.00 57.41 111 THR A O 1
ATOM 900 N N . LEU A 1 112 ? -27.661 15.142 24.511 1.00 64.06 112 LEU A N 1
ATOM 901 C CA . LEU A 1 112 ? -27.854 13.765 24.061 1.00 64.06 112 LEU A CA 1
ATOM 902 C C . LEU A 1 112 ? -28.846 13.057 25.012 1.00 64.06 112 LEU A C 1
ATOM 904 O O . LEU A 1 112 ? -28.708 13.094 26.230 1.00 64.06 112 LEU A O 1
ATOM 908 N N . ASN A 1 113 ? -29.889 12.418 24.488 1.00 75.62 113 ASN A N 1
ATOM 909 C CA . ASN A 1 113 ? -30.872 11.732 25.329 1.00 75.62 113 ASN A CA 1
ATOM 910 C C . ASN A 1 113 ? -30.406 10.297 25.635 1.00 75.62 113 ASN A C 1
ATOM 912 O O . ASN A 1 113 ? -30.471 9.436 24.763 1.00 75.62 113 ASN A O 1
ATOM 916 N N . LEU A 1 114 ? -29.952 10.013 26.863 1.00 80.12 114 LEU A N 1
ATOM 917 C CA . LEU A 1 114 ? -29.485 8.673 27.280 1.00 80.12 114 LEU A CA 1
ATOM 918 C C . LEU A 1 114 ? -30.571 7.589 27.284 1.00 80.12 114 LEU A C 1
ATOM 920 O O . LEU A 1 114 ? -30.248 6.399 27.239 1.00 80.12 114 LEU A O 1
ATOM 924 N N . GLU A 1 115 ? -31.840 7.989 27.344 1.00 84.94 115 GLU A N 1
ATOM 925 C CA . GLU A 1 115 ? -32.981 7.071 27.308 1.00 84.94 115 GLU A CA 1
ATOM 926 C C . GLU A 1 115 ? -33.426 6.762 25.869 1.00 84.94 115 GLU A C 1
ATOM 928 O O . GLU A 1 115 ? -34.296 5.919 25.665 1.00 84.94 115 GLU A O 1
ATOM 933 N N . GLU A 1 116 ? -32.822 7.403 24.863 1.00 87.44 116 GLU A N 1
ATOM 934 C CA . GLU A 1 116 ? -33.080 7.101 23.456 1.00 87.44 116 GLU A CA 1
ATOM 935 C C . GLU A 1 116 ? -32.659 5.667 23.117 1.00 87.44 116 GLU A C 1
ATOM 937 O O . GLU A 1 116 ? -31.592 5.185 23.521 1.00 87.44 116 GLU A O 1
ATOM 942 N N . GLU A 1 117 ? -33.509 4.981 22.357 1.00 91.00 117 GLU A N 1
ATOM 943 C CA . GLU A 1 117 ? -33.242 3.629 21.894 1.00 91.00 117 GLU A CA 1
ATOM 944 C C . GLU A 1 117 ? -32.336 3.625 20.663 1.00 91.00 117 GLU A C 1
ATOM 946 O O . GLU A 1 117 ? -32.531 4.364 19.704 1.00 91.00 117 GLU A O 1
ATOM 951 N N . VAL A 1 118 ? -31.357 2.727 20.691 1.00 90.81 118 VAL A N 1
ATOM 952 C CA . VAL A 1 118 ? -30.438 2.432 19.596 1.00 90.81 118 VAL A CA 1
ATOM 953 C C . VAL A 1 118 ? -30.704 1.009 19.119 1.00 90.81 118 VAL A C 1
ATOM 955 O O . VAL A 1 118 ? -30.720 0.055 19.913 1.00 90.81 118 VAL A O 1
ATOM 958 N N . ALA A 1 119 ? -30.906 0.861 17.814 1.00 92.88 119 ALA A N 1
ATOM 959 C CA . ALA A 1 119 ? -31.055 -0.424 17.148 1.00 92.88 119 ALA A CA 1
ATOM 960 C C . ALA A 1 119 ? -29.670 -1.037 16.884 1.00 92.88 119 ALA A C 1
ATOM 962 O O . ALA A 1 119 ? -29.162 -1.029 15.771 1.00 92.88 119 ALA A O 1
ATOM 963 N N . ILE A 1 120 ? -29.024 -1.560 17.929 1.00 90.75 120 ILE A N 1
ATOM 964 C CA . ILE A 1 120 ? -27.655 -2.113 17.852 1.00 90.75 120 ILE A CA 1
ATOM 965 C C . ILE A 1 120 ? -27.495 -3.265 16.839 1.00 90.75 120 ILE A C 1
ATOM 967 O O . ILE A 1 120 ? -26.381 -3.568 16.419 1.00 90.75 120 ILE A O 1
ATOM 971 N N . GLU A 1 121 ? -28.595 -3.911 16.449 1.00 93.06 121 GLU A N 1
ATOM 972 C CA . GLU A 1 121 ? -28.640 -4.974 15.433 1.00 93.06 121 GLU A CA 1
ATOM 973 C C . GLU A 1 121 ? -28.485 -4.429 14.001 1.00 93.06 121 GLU A C 1
ATOM 975 O O . GLU A 1 121 ? -28.147 -5.173 13.079 1.00 93.06 121 GLU A O 1
ATOM 980 N N . ASP A 1 122 ? -28.694 -3.124 13.801 1.00 94.12 122 ASP A N 1
ATOM 981 C CA . ASP A 1 122 ? -28.602 -2.494 12.482 1.00 94.12 122 ASP A CA 1
ATOM 982 C C . ASP A 1 122 ? -27.165 -2.394 11.988 1.00 94.12 122 ASP A C 1
ATOM 984 O O . ASP A 1 122 ? -26.962 -2.215 10.793 1.00 94.12 122 ASP A O 1
ATOM 988 N N . PHE A 1 123 ? -26.178 -2.521 12.876 1.00 95.94 123 PHE A N 1
ATOM 989 C CA . PHE A 1 123 ? -24.763 -2.411 12.548 1.00 95.94 123 PHE A CA 1
ATOM 990 C C . PHE A 1 123 ? -23.981 -3.647 12.951 1.00 95.94 123 PHE A C 1
ATOM 992 O O . PHE A 1 123 ? -24.326 -4.366 13.890 1.00 95.94 123 PHE A O 1
ATOM 999 N N . ASP A 1 124 ? -22.876 -3.849 12.256 1.00 95.56 124 ASP A N 1
ATOM 1000 C CA . ASP A 1 124 ? -21.930 -4.912 12.523 1.00 95.56 124 ASP A CA 1
ATOM 1001 C C . ASP A 1 124 ? -20.516 -4.483 12.130 1.00 95.56 124 ASP A C 1
ATOM 1003 O O . ASP A 1 124 ? -20.323 -3.484 11.429 1.00 95.56 124 ASP A O 1
ATOM 1007 N N . ILE A 1 125 ? -19.531 -5.241 12.599 1.00 95.31 125 ILE A N 1
ATOM 1008 C CA . ILE A 1 125 ? -18.123 -5.019 12.288 1.00 95.31 125 ILE A CA 1
ATOM 1009 C C . ILE A 1 125 ? -17.692 -5.973 11.172 1.00 95.31 125 ILE A C 1
ATOM 1011 O O . ILE A 1 125 ? -17.872 -7.184 11.268 1.00 95.31 125 ILE A O 1
ATOM 1015 N N . VAL A 1 126 ? -17.060 -5.424 10.136 1.00 95.69 126 VAL A N 1
ATOM 1016 C CA . VAL A 1 126 ? -16.462 -6.187 9.036 1.00 95.69 126 VAL A CA 1
ATOM 1017 C C . VAL A 1 126 ? -14.948 -6.044 9.074 1.00 95.69 126 VAL A C 1
ATOM 1019 O O . VAL A 1 126 ? -14.427 -4.930 9.079 1.00 95.69 126 VAL A O 1
ATOM 1022 N N . GLU A 1 127 ? -14.246 -7.174 9.085 1.00 94.81 127 GLU A N 1
ATOM 1023 C CA . GLU A 1 127 ? -12.789 -7.246 8.948 1.00 94.81 127 GLU A CA 1
ATOM 1024 C C . GLU A 1 127 ? -12.345 -6.824 7.541 1.00 94.81 127 GLU A C 1
ATOM 1026 O O . GLU A 1 127 ? -12.888 -7.301 6.538 1.00 94.81 127 GLU A O 1
ATOM 1031 N N . MET A 1 128 ? -11.355 -5.931 7.466 1.00 92.50 128 MET A N 1
ATOM 1032 C CA . MET A 1 128 ? -10.770 -5.484 6.201 1.00 92.50 128 MET A CA 1
ATOM 1033 C C . MET A 1 128 ? -9.554 -6.331 5.841 1.00 92.50 128 MET A C 1
ATOM 1035 O O . MET A 1 128 ? -8.530 -6.275 6.517 1.00 92.50 128 MET A O 1
ATOM 1039 N N . ASN A 1 129 ? -9.667 -7.067 4.735 1.00 86.31 129 ASN A N 1
ATOM 1040 C CA . ASN A 1 129 ? -8.575 -7.879 4.195 1.00 86.31 129 ASN A CA 1
ATOM 1041 C C . ASN A 1 129 ? -7.755 -7.124 3.144 1.00 86.31 129 ASN A C 1
ATOM 1043 O O . ASN A 1 129 ? -6.576 -7.408 2.943 1.00 86.31 129 ASN A O 1
ATOM 1047 N N . GLU A 1 130 ? -8.372 -6.179 2.434 1.00 85.62 130 GLU A N 1
ATOM 1048 C CA . GLU A 1 130 ? -7.675 -5.361 1.452 1.00 85.62 130 GLU A CA 1
ATOM 1049 C C . GLU A 1 130 ? -6.929 -4.192 2.114 1.00 85.62 130 GLU A C 1
ATOM 1051 O O . GLU A 1 130 ? -7.444 -3.510 3.003 1.00 85.62 130 GLU A O 1
ATOM 1056 N N . ALA A 1 131 ? -5.712 -3.922 1.636 1.00 84.19 131 ALA A N 1
ATOM 1057 C CA . ALA A 1 131 ? -4.892 -2.829 2.144 1.00 84.19 131 ALA A CA 1
ATOM 1058 C C . ALA A 1 131 ? -5.556 -1.459 1.911 1.00 84.19 131 ALA A C 1
ATOM 1060 O O . ALA A 1 131 ? -5.993 -1.144 0.802 1.00 84.19 131 ALA A O 1
ATOM 1061 N N . ILE A 1 132 ? -5.580 -0.637 2.962 1.00 90.31 132 ILE A N 1
ATOM 1062 C CA . ILE A 1 132 ? -5.962 0.780 2.942 1.00 90.31 132 ILE A CA 1
ATOM 1063 C C . ILE A 1 132 ? -4.960 1.522 3.823 1.00 90.31 132 ILE A C 1
ATOM 1065 O O . ILE A 1 132 ? -4.648 1.055 4.919 1.00 90.31 132 ILE A O 1
ATOM 1069 N N . VAL A 1 133 ? -4.462 2.678 3.384 1.00 91.38 133 VAL A N 1
ATOM 1070 C CA . VAL A 1 133 ? -3.502 3.475 4.175 1.00 91.38 133 VAL A CA 1
ATOM 1071 C C . VAL A 1 133 ? -4.126 4.018 5.463 1.00 91.38 133 VAL A C 1
ATOM 1073 O O . VAL A 1 133 ? -3.514 3.975 6.524 1.00 91.38 133 VAL A O 1
ATOM 1076 N N . GLN A 1 134 ? -5.374 4.459 5.393 1.00 92.75 134 GLN A N 1
ATOM 1077 C CA . GLN A 1 134 ? -6.070 5.189 6.442 1.00 92.75 134 GLN A CA 1
ATOM 1078 C C . GLN A 1 134 ? -6.356 4.245 7.599 1.00 92.75 134 GLN A C 1
ATOM 1080 O O . GLN A 1 134 ? -6.820 3.124 7.397 1.00 92.75 134 GLN A O 1
ATOM 1085 N N . ASP A 1 135 ? -6.039 4.677 8.812 1.00 94.88 135 ASP A N 1
ATOM 1086 C CA . ASP A 1 135 ? -6.291 3.890 10.017 1.00 94.88 135 ASP A CA 1
ATOM 1087 C C . ASP A 1 135 ? -7.687 4.137 10.573 1.00 94.88 135 ASP A C 1
ATOM 1089 O O . ASP A 1 135 ? -8.338 3.205 11.033 1.00 94.88 135 ASP A O 1
ATOM 1093 N N . ASN A 1 136 ? -8.168 5.377 10.478 1.00 96.44 136 ASN A N 1
ATOM 1094 C CA . ASN A 1 136 ? -9.481 5.768 10.965 1.00 96.44 136 ASN A CA 1
ATOM 1095 C C . ASN A 1 136 ? -10.167 6.698 9.958 1.00 96.44 136 ASN A C 1
ATOM 1097 O O . ASN A 1 136 ? -9.536 7.612 9.422 1.00 96.44 136 ASN A O 1
ATOM 1101 N N . PHE A 1 137 ? -11.449 6.459 9.687 1.00 97.00 137 PHE A N 1
ATOM 1102 C CA . PHE A 1 137 ? -12.260 7.288 8.795 1.00 97.00 137 PHE A CA 1
ATOM 1103 C C . PHE A 1 137 ? -13.755 7.104 9.071 1.00 97.00 137 PHE A C 1
ATOM 1105 O O . PHE A 1 137 ? -14.252 5.982 9.075 1.00 97.00 137 PHE A O 1
ATOM 1112 N N . LEU A 1 138 ? -14.485 8.204 9.227 1.00 97.00 138 LEU A N 1
ATOM 1113 C CA . LEU A 1 138 ? -15.924 8.250 9.433 1.00 97.00 138 LEU A CA 1
ATOM 1114 C C . LEU A 1 138 ? -16.578 8.985 8.265 1.00 97.00 138 LEU A C 1
ATOM 1116 O O . LEU A 1 138 ? -16.336 10.171 8.041 1.00 97.00 138 LEU A O 1
ATOM 1120 N N . HIS A 1 139 ? -17.475 8.292 7.576 1.00 96.19 139 HIS A N 1
ATOM 1121 C CA . HIS A 1 139 ? -18.515 8.938 6.796 1.00 96.19 139 HIS A CA 1
ATOM 1122 C C . HIS A 1 139 ? -19.821 8.849 7.578 1.00 96.19 139 HIS A C 1
ATOM 1124 O O . HIS A 1 139 ? -20.308 7.753 7.851 1.00 96.19 139 HIS A O 1
ATOM 1130 N N . PHE A 1 140 ? -20.372 10.007 7.932 1.00 95.19 140 PHE A N 1
ATOM 1131 C CA . PHE A 1 140 ? -21.657 10.120 8.604 1.00 95.19 140 PHE A CA 1
ATOM 1132 C C . PHE A 1 140 ? -22.701 10.687 7.640 1.00 95.19 140 PHE A C 1
ATOM 1134 O O . PHE A 1 140 ? -22.531 11.790 7.114 1.00 95.19 140 PHE A O 1
ATOM 1141 N N . ASP A 1 141 ? -23.771 9.931 7.418 1.00 93.81 141 ASP A N 1
ATOM 1142 C CA . ASP A 1 141 ? -24.952 10.381 6.688 1.00 93.81 141 ASP A CA 1
ATOM 1143 C C . ASP A 1 141 ? -25.955 10.970 7.692 1.00 93.81 141 ASP A C 1
ATOM 1145 O O . ASP A 1 141 ? -26.433 10.296 8.606 1.00 93.81 141 ASP A O 1
ATOM 1149 N N . THR A 1 142 ? -26.246 12.262 7.536 1.00 90.06 142 THR A N 1
ATOM 1150 C CA . THR A 1 142 ? -27.129 13.020 8.433 1.00 90.06 142 THR A CA 1
ATOM 1151 C C . THR A 1 142 ? -28.611 12.713 8.226 1.00 90.06 142 THR A C 1
ATOM 1153 O O . THR A 1 142 ? -29.427 13.099 9.062 1.00 90.06 142 THR A O 1
ATOM 1156 N N . THR A 1 143 ? -28.971 12.060 7.120 1.00 91.88 143 THR A N 1
ATOM 1157 C CA . THR A 1 143 ? -30.355 11.726 6.763 1.00 91.88 143 THR A CA 1
ATOM 1158 C C . THR A 1 143 ? -30.723 10.307 7.166 1.00 91.88 143 THR A C 1
ATOM 1160 O O . THR A 1 143 ? -31.817 10.082 7.682 1.00 91.88 143 THR A O 1
ATOM 1163 N N . ASP A 1 144 ? -29.804 9.364 6.974 1.00 92.12 144 ASP A N 1
ATOM 1164 C CA . ASP A 1 144 ? -29.975 7.964 7.341 1.00 92.12 144 ASP A CA 1
ATOM 1165 C C . ASP A 1 144 ? -28.654 7.415 7.874 1.00 92.12 144 ASP A C 1
ATOM 1167 O O . ASP A 1 144 ? -27.737 7.090 7.117 1.00 92.12 144 ASP A O 1
ATOM 1171 N N . ILE A 1 145 ? -28.578 7.256 9.198 1.00 92.19 145 ILE A N 1
ATOM 1172 C CA . ILE A 1 145 ? -27.379 6.740 9.857 1.00 92.19 145 ILE A CA 1
ATOM 1173 C C . ILE A 1 145 ? -26.950 5.390 9.280 1.00 92.19 145 ILE A C 1
ATOM 1175 O O . ILE A 1 145 ? -25.757 5.120 9.251 1.00 92.19 145 ILE A O 1
ATOM 1179 N N . THR A 1 146 ? -27.867 4.574 8.749 1.00 92.88 146 THR A N 1
ATOM 1180 C CA . THR A 1 146 ? -27.559 3.243 8.212 1.00 92.88 146 THR A CA 1
ATOM 1181 C C . THR A 1 146 ? -26.741 3.265 6.912 1.00 92.88 146 THR A C 1
ATOM 1183 O O . THR A 1 146 ? -26.253 2.217 6.489 1.00 92.88 146 THR A O 1
ATOM 1186 N N . HIS A 1 147 ? -26.530 4.435 6.299 1.00 93.56 147 HIS A N 1
ATOM 1187 C CA . HIS A 1 147 ? -25.552 4.643 5.220 1.00 93.56 147 HIS A CA 1
ATOM 1188 C C . HIS A 1 147 ? -24.184 5.137 5.713 1.00 93.56 147 HIS A C 1
ATOM 1190 O O . HIS A 1 147 ? -23.264 5.324 4.916 1.00 93.56 147 HIS A O 1
ATOM 1196 N N . SER A 1 148 ? -24.028 5.332 7.021 1.00 95.81 148 SER A N 1
ATOM 1197 C CA . SER A 1 148 ? -22.755 5.710 7.627 1.00 95.81 148 SER A CA 1
ATOM 1198 C C . SER A 1 148 ? -21.804 4.519 7.698 1.00 95.81 148 SER A C 1
ATOM 1200 O O . SER A 1 148 ? -22.213 3.361 7.800 1.00 95.81 148 SER A O 1
ATOM 1202 N N . LEU A 1 149 ? -20.512 4.822 7.687 1.00 96.69 149 LEU A N 1
ATOM 1203 C CA . LEU A 1 149 ? -19.440 3.843 7.804 1.00 96.69 149 LEU A CA 1
ATOM 1204 C C . LEU A 1 149 ? -18.313 4.407 8.651 1.00 96.69 149 LEU A C 1
ATOM 1206 O O . LEU A 1 149 ? -17.974 5.586 8.543 1.00 96.69 149 LEU A O 1
ATOM 1210 N N . PHE A 1 150 ? -17.736 3.558 9.493 1.00 97.69 150 PHE A N 1
ATOM 1211 C CA . PHE A 1 150 ? -16.624 3.943 10.348 1.00 97.69 150 PHE A CA 1
ATOM 1212 C C . PHE A 1 150 ? -15.510 2.903 10.240 1.00 97.69 150 PHE A C 1
ATOM 1214 O O . PHE A 1 150 ? -15.613 1.826 10.815 1.00 97.69 150 PHE A O 1
ATOM 1221 N N . LEU A 1 151 ? -14.456 3.236 9.493 1.00 97.75 151 LEU A N 1
ATOM 1222 C CA . LEU A 1 151 ? -13.174 2.536 9.498 1.00 97.75 151 LEU A CA 1
ATOM 1223 C C . LEU A 1 151 ? -12.417 2.874 10.781 1.00 97.75 151 LEU A C 1
ATOM 1225 O O . LEU A 1 151 ? -12.251 4.054 11.095 1.00 97.75 151 LEU A O 1
ATOM 1229 N N . PHE A 1 152 ? -11.909 1.862 11.471 1.00 97.31 152 PHE A N 1
ATOM 1230 C CA . PHE A 1 152 ? -11.106 2.049 12.668 1.00 97.31 152 PHE A CA 1
ATOM 1231 C C . PHE A 1 152 ? -9.975 1.025 12.791 1.00 97.31 152 PHE A C 1
ATOM 1233 O O . PHE A 1 152 ? -10.097 -0.130 12.372 1.00 97.31 152 PHE A O 1
ATOM 1240 N N . ASN A 1 153 ? -8.892 1.461 13.433 1.00 96.44 153 ASN A N 1
ATOM 1241 C CA . ASN A 1 153 ? -7.738 0.649 13.797 1.00 96.44 153 ASN A CA 1
ATOM 1242 C C . ASN A 1 153 ? -7.432 0.847 15.286 1.00 96.44 153 ASN A C 1
ATOM 1244 O O . ASN A 1 153 ? -6.813 1.835 15.686 1.00 96.44 153 ASN A O 1
ATOM 1248 N N . ILE A 1 154 ? -7.851 -0.109 16.117 1.00 94.94 154 ILE A N 1
ATOM 1249 C CA . ILE A 1 154 ? -7.611 -0.056 17.567 1.00 94.94 154 ILE A CA 1
ATOM 1250 C C . ILE A 1 154 ? -6.173 -0.418 17.955 1.00 94.94 154 ILE A C 1
ATOM 1252 O O . ILE A 1 154 ? -5.743 -0.080 19.058 1.00 94.94 154 ILE A O 1
ATOM 1256 N N . ASN A 1 155 ? -5.412 -1.072 17.068 1.00 93.94 155 ASN A N 1
ATOM 1257 C CA . ASN A 1 155 ? -4.017 -1.431 17.336 1.00 93.94 155 ASN A CA 1
ATOM 1258 C C . ASN A 1 155 ? -3.119 -0.190 17.403 1.00 93.94 155 ASN A C 1
ATOM 1260 O O . ASN A 1 155 ? -2.091 -0.203 18.079 1.00 93.94 155 ASN A O 1
ATOM 1264 N N . LYS A 1 156 ? -3.555 0.918 16.796 1.00 94.56 156 LYS A N 1
ATOM 1265 C CA . LYS A 1 156 ? -2.945 2.242 16.926 1.00 94.56 156 LYS A CA 1
ATOM 1266 C C . LYS A 1 156 ? -3.725 3.120 17.905 1.00 94.56 156 LYS A C 1
ATOM 1268 O O . LYS A 1 156 ? -4.291 4.146 17.534 1.00 94.56 156 LYS A O 1
ATOM 1273 N N . SER A 1 157 ? -3.754 2.716 19.173 1.00 92.69 157 SER A N 1
ATOM 1274 C CA . SER A 1 157 ? -4.607 3.310 20.216 1.00 92.69 157 SER A CA 1
ATOM 1275 C C . SER A 1 157 ? -4.499 4.839 20.349 1.00 92.69 157 SER A C 1
ATOM 1277 O O . SER A 1 157 ? -5.523 5.505 20.492 1.00 92.69 157 SER A O 1
ATOM 1279 N N . THR A 1 158 ? -3.297 5.416 20.238 1.00 94.38 158 THR A N 1
ATOM 1280 C CA . THR A 1 158 ? -3.098 6.878 20.255 1.00 94.38 158 THR A CA 1
ATOM 1281 C C . THR A 1 158 ? -3.747 7.566 19.053 1.00 94.38 158 THR A C 1
ATOM 1283 O O . THR A 1 158 ? -4.424 8.579 19.213 1.00 94.38 158 THR A O 1
ATOM 1286 N N . GLU A 1 159 ? -3.569 7.020 17.847 1.00 96.19 159 GLU A N 1
ATOM 1287 C CA . GLU A 1 159 ? -4.163 7.569 16.622 1.00 96.19 159 GLU A CA 1
ATOM 1288 C C . GLU A 1 159 ? -5.687 7.418 16.634 1.00 96.19 159 GLU A C 1
ATOM 1290 O O . GLU A 1 159 ? -6.395 8.354 16.269 1.00 96.19 159 GLU A O 1
ATOM 1295 N N . PHE A 1 160 ? -6.193 6.278 17.118 1.00 96.81 160 PHE A N 1
ATOM 1296 C CA . PHE A 1 160 ? -7.623 6.044 17.314 1.00 96.81 160 PHE A CA 1
ATOM 1297 C C . PHE A 1 160 ? -8.231 7.057 18.285 1.00 96.81 160 PHE A C 1
ATOM 1299 O O . PHE A 1 160 ? -9.224 7.698 17.950 1.00 96.81 160 PHE A O 1
ATOM 1306 N N . LYS A 1 161 ? -7.620 7.260 19.461 1.00 96.00 161 LYS A N 1
ATOM 1307 C CA . LYS A 1 161 ? -8.094 8.241 20.445 1.00 96.00 161 LYS A CA 1
ATOM 1308 C C . LYS A 1 161 ? -8.128 9.653 19.858 1.00 96.00 161 LYS A C 1
ATOM 1310 O O . LYS A 1 161 ? -9.170 10.298 19.895 1.00 96.00 161 LYS A O 1
ATOM 1315 N N . ASN A 1 162 ? -7.024 10.097 19.254 1.00 96.81 162 ASN A N 1
ATOM 1316 C CA . ASN A 1 162 ? -6.948 11.415 18.620 1.00 96.81 162 ASN A CA 1
ATOM 1317 C C . ASN A 1 162 ? -8.021 11.582 17.532 1.00 96.81 162 ASN A C 1
ATOM 1319 O O . ASN A 1 162 ? -8.597 12.660 17.386 1.00 96.81 162 ASN A O 1
ATOM 1323 N N . TYR A 1 163 ? -8.309 10.515 16.779 1.00 97.06 163 TYR A N 1
ATOM 1324 C CA . TYR A 1 163 ? -9.368 10.522 15.780 1.00 97.06 163 TYR A CA 1
ATOM 1325 C C . TYR A 1 163 ? -10.750 10.673 16.419 1.00 97.06 163 TYR A C 1
ATOM 1327 O O . TYR A 1 163 ? -11.505 11.553 16.010 1.00 97.06 163 TYR A O 1
ATOM 1335 N N . ILE A 1 164 ? -11.065 9.872 17.440 1.00 96.94 164 ILE A N 1
ATOM 1336 C CA . ILE A 1 164 ? -12.326 9.947 18.190 1.00 96.94 164 ILE A CA 1
ATOM 1337 C C . ILE A 1 164 ? -12.546 11.352 18.768 1.00 96.94 164 ILE A C 1
ATOM 1339 O O . ILE A 1 164 ? -13.629 11.916 18.604 1.00 96.94 164 ILE A O 1
ATOM 1343 N N . ASP A 1 165 ? -11.514 11.949 19.366 1.00 94.81 165 ASP A N 1
ATOM 1344 C CA . ASP A 1 165 ? -11.575 13.300 19.933 1.00 94.81 165 ASP A CA 1
ATOM 1345 C C . ASP A 1 165 ? -11.892 14.362 18.861 1.00 94.81 165 ASP A C 1
ATOM 1347 O O . ASP A 1 165 ? -12.603 15.331 19.135 1.00 94.81 165 ASP A O 1
ATOM 1351 N N . SER A 1 166 ? -11.438 14.146 17.618 1.00 94.56 166 SER A N 1
ATOM 1352 C CA . SER A 1 166 ? -11.675 15.040 16.474 1.00 94.56 166 SER A CA 1
ATOM 1353 C C . SER A 1 166 ? -13.079 14.946 15.853 1.00 94.56 166 SER A C 1
ATOM 1355 O O . SER A 1 166 ? -13.450 15.798 15.040 1.00 94.56 166 SER A O 1
ATOM 1357 N N . ILE A 1 167 ? -13.877 13.929 16.209 1.00 93.56 167 ILE A N 1
ATOM 1358 C CA . ILE A 1 167 ? -15.234 13.748 15.676 1.00 93.56 167 ILE A CA 1
ATOM 1359 C C . ILE A 1 167 ? -16.151 14.833 16.249 1.00 93.56 167 ILE A C 1
ATOM 1361 O O . ILE A 1 167 ? -16.544 14.781 17.409 1.00 93.56 167 ILE A O 1
ATOM 1365 N N . ASN A 1 168 ? -16.536 15.801 15.419 1.00 87.69 168 ASN A N 1
ATOM 1366 C CA . ASN A 1 168 ? -17.442 16.889 15.820 1.00 87.69 168 ASN A CA 1
ATOM 1367 C C . ASN A 1 168 ? -18.903 16.655 15.404 1.00 87.69 168 ASN A C 1
ATOM 1369 O O . ASN A 1 168 ? -19.798 17.376 15.824 1.00 87.69 168 ASN A O 1
ATOM 1373 N N . SER A 1 169 ? -19.158 15.678 14.533 1.00 85.81 169 SER A N 1
ATOM 1374 C CA . SER A 1 169 ? -20.498 15.350 14.040 1.00 85.81 169 SER A CA 1
ATOM 1375 C C . SER A 1 169 ? -20.635 13.842 13.891 1.00 85.81 169 SER A C 1
ATOM 1377 O O . SER A 1 169 ? -19.644 13.153 13.661 1.00 85.81 169 SER A O 1
ATOM 1379 N N . GLY A 1 170 ? -21.851 13.319 14.048 1.00 85.38 170 GLY A N 1
ATOM 1380 C CA . GLY A 1 170 ? -22.088 11.879 13.946 1.00 85.38 170 GLY A CA 1
ATOM 1381 C C . GLY A 1 170 ? -21.680 11.073 15.177 1.00 85.38 170 GLY A C 1
ATOM 1382 O O . GLY A 1 170 ? -21.556 9.858 15.083 1.00 85.38 170 GLY A O 1
ATOM 1383 N N . VAL A 1 171 ? -21.535 11.711 16.344 1.00 90.38 171 VAL A N 1
ATOM 1384 C CA . VAL A 1 171 ? -21.186 11.075 17.634 1.00 90.38 171 VAL A CA 1
ATOM 1385 C C . VAL A 1 171 ? -22.082 9.869 17.957 1.00 90.38 171 VAL A C 1
ATOM 1387 O O . VAL A 1 171 ? -21.638 8.900 18.566 1.00 90.38 171 VAL A O 1
ATOM 1390 N N . HIS A 1 172 ? -23.330 9.870 17.482 1.00 89.19 172 HIS A N 1
ATOM 1391 C CA . HIS A 1 172 ? -24.262 8.751 17.626 1.00 89.19 172 HIS A CA 1
ATOM 1392 C C . HIS A 1 172 ? -23.730 7.414 17.093 1.00 89.19 172 HIS A C 1
ATOM 1394 O O . HIS A 1 172 ? -24.064 6.372 17.657 1.00 89.19 172 HIS A O 1
ATOM 1400 N N . ILE A 1 173 ? -22.880 7.429 16.059 1.00 93.44 173 ILE A N 1
ATOM 1401 C CA . ILE A 1 173 ? -22.274 6.214 15.496 1.00 93.44 173 ILE A CA 1
ATOM 1402 C C . ILE A 1 173 ? -21.426 5.465 16.536 1.00 93.44 173 ILE A C 1
ATOM 1404 O O . ILE A 1 173 ? -21.297 4.242 16.484 1.00 93.44 173 ILE A O 1
ATOM 1408 N N . LEU A 1 174 ? -20.895 6.185 17.530 1.00 95.12 174 LEU A N 1
ATOM 1409 C CA . LEU A 1 174 ? -20.042 5.621 18.566 1.00 95.12 174 LEU A CA 1
ATOM 1410 C C . LEU A 1 174 ? -20.795 4.666 19.497 1.00 95.12 174 LEU A C 1
ATOM 1412 O O . LEU A 1 174 ? -20.183 3.734 20.004 1.00 95.12 174 LEU A O 1
ATOM 1416 N N . TYR A 1 175 ? -22.111 4.827 19.681 1.00 94.56 175 TYR A N 1
ATOM 1417 C CA . TYR A 1 175 ? -22.912 3.855 20.438 1.00 94.56 175 TYR A CA 1
ATOM 1418 C C . TYR A 1 175 ? -22.976 2.502 19.733 1.00 94.56 175 TYR A C 1
ATOM 1420 O O . TYR A 1 175 ? -22.868 1.459 20.375 1.00 94.56 175 TYR A O 1
ATOM 1428 N N . TYR A 1 176 ? -23.112 2.516 18.407 1.00 95.25 176 TYR A N 1
ATOM 1429 C CA . TYR A 1 176 ? -23.097 1.295 17.610 1.00 95.25 176 TYR A CA 1
ATOM 1430 C C . TYR A 1 176 ? -21.722 0.635 17.687 1.00 95.25 176 TYR A C 1
ATOM 1432 O O . TYR A 1 176 ? -21.647 -0.557 17.973 1.00 95.25 176 TYR A O 1
ATOM 1440 N N . LEU A 1 177 ? -20.641 1.412 17.552 1.00 95.81 177 LEU A N 1
ATOM 1441 C CA . LEU A 1 177 ? -19.281 0.896 17.708 1.00 95.81 177 LEU A CA 1
ATOM 1442 C C . LEU A 1 177 ? -19.057 0.280 19.099 1.00 95.81 177 LEU A C 1
ATOM 1444 O O . LEU A 1 177 ? -18.601 -0.856 19.215 1.00 95.81 177 LEU A O 1
ATOM 1448 N N . LEU A 1 178 ? -19.442 1.000 20.154 1.00 95.50 178 LEU A N 1
ATOM 1449 C CA . LEU A 1 178 ? -19.295 0.573 21.544 1.00 95.50 178 LEU A CA 1
ATOM 1450 C C . LEU A 1 178 ? -20.063 -0.720 21.845 1.00 95.50 178 LEU A C 1
ATOM 1452 O O . LEU A 1 178 ? -19.571 -1.568 22.587 1.00 95.50 178 LEU A O 1
ATOM 1456 N N . SER A 1 179 ? -21.229 -0.910 21.218 1.00 94.56 179 SER A N 1
ATOM 1457 C CA . SER A 1 179 ? -22.013 -2.143 21.357 1.00 94.56 179 SER A CA 1
ATOM 1458 C C . SER A 1 179 ? -21.325 -3.383 20.769 1.00 94.56 179 SER A C 1
ATOM 1460 O O . SER A 1 179 ? -21.673 -4.502 21.147 1.00 94.56 179 SER A O 1
ATOM 1462 N N . LYS A 1 180 ? -20.347 -3.203 19.868 1.00 93.81 180 LYS A N 1
ATOM 1463 C CA . LYS A 1 180 ? -19.680 -4.289 19.133 1.00 93.81 180 LYS A CA 1
ATOM 1464 C C . LYS A 1 180 ? -18.237 -4.547 19.586 1.00 93.81 180 LYS A C 1
ATOM 1466 O O . LYS A 1 180 ? -17.778 -5.682 19.483 1.00 93.81 180 LYS A O 1
ATOM 1471 N N . ILE A 1 181 ? -17.529 -3.545 20.114 1.00 94.06 181 ILE A N 1
ATOM 1472 C CA . ILE A 1 181 ? -16.171 -3.720 20.668 1.00 94.06 181 ILE A CA 1
ATOM 1473 C C . ILE A 1 181 ? -16.238 -4.377 22.055 1.00 94.06 181 ILE A C 1
ATOM 1475 O O . ILE A 1 181 ? -17.099 -4.043 22.866 1.00 94.06 181 ILE A O 1
ATOM 1479 N N . GLY A 1 182 ? -15.307 -5.288 22.358 1.00 88.12 182 GLY A N 1
ATOM 1480 C CA . GLY A 1 182 ? -15.181 -5.914 23.678 1.00 88.12 182 GLY A CA 1
ATOM 1481 C C . GLY A 1 182 ? -16.152 -7.059 23.951 1.00 88.12 182 GLY A C 1
ATOM 1482 O O . GLY A 1 182 ? -16.211 -7.554 25.076 1.00 88.12 182 GLY A O 1
ATOM 1483 N N . VAL A 1 183 ? -16.900 -7.517 22.944 1.00 87.12 183 VAL A N 1
ATOM 1484 C CA . VAL A 1 183 ? -17.820 -8.651 23.091 1.00 87.12 183 VAL A CA 1
ATOM 1485 C C . VAL A 1 183 ? -17.015 -9.933 23.325 1.00 87.12 183 VAL A C 1
ATOM 1487 O O . VAL A 1 183 ? -16.123 -10.275 22.547 1.00 87.12 183 VAL A O 1
ATOM 1490 N N . HIS A 1 184 ? -17.323 -10.659 24.406 1.00 66.06 184 HIS A N 1
ATOM 1491 C CA . HIS A 1 184 ? -16.560 -11.831 24.866 1.00 66.06 184 HIS A CA 1
ATOM 1492 C C . HIS A 1 184 ? -16.343 -12.922 23.805 1.00 66.06 184 HIS A C 1
ATOM 1494 O O . HIS A 1 184 ? -15.322 -13.600 23.852 1.00 66.06 184 HIS A O 1
ATOM 1500 N N . ALA A 1 185 ? -17.281 -13.095 22.869 1.00 70.31 185 ALA A N 1
ATOM 1501 C CA . ALA A 1 185 ? -17.213 -14.136 21.843 1.00 70.31 185 ALA A CA 1
ATOM 1502 C C . ALA A 1 185 ? -16.290 -13.791 20.660 1.00 70.31 185 ALA A C 1
ATOM 1504 O O . ALA A 1 185 ? -15.793 -14.700 20.000 1.00 70.31 185 ALA A O 1
ATOM 1505 N N . ASN A 1 186 ? -16.045 -12.503 20.398 1.00 77.38 186 ASN A N 1
ATOM 1506 C CA . ASN A 1 186 ? -15.406 -12.046 19.165 1.00 77.38 186 ASN A CA 1
ATOM 1507 C C . ASN A 1 186 ? -14.129 -11.283 19.503 1.00 77.38 186 ASN A C 1
ATOM 1509 O O . ASN A 1 186 ? -14.197 -10.120 19.901 1.00 77.38 186 ASN A O 1
ATOM 1513 N N . LEU A 1 187 ? -12.974 -11.934 19.370 1.00 84.06 187 LEU A N 1
ATOM 1514 C CA . LEU A 1 187 ? -11.678 -11.268 19.478 1.00 84.06 187 LEU A CA 1
ATOM 1515 C C . LEU A 1 187 ? -11.385 -10.510 18.180 1.00 84.06 187 LEU A C 1
ATOM 1517 O O . LEU A 1 187 ? -11.468 -11.091 17.100 1.00 84.06 187 LEU A O 1
ATOM 1521 N N . LEU A 1 188 ? -11.017 -9.234 18.290 1.00 89.06 188 LEU A N 1
ATOM 1522 C CA . LEU A 1 188 ? -10.589 -8.445 17.140 1.00 89.06 188 LEU A CA 1
ATOM 1523 C C . LEU A 1 188 ? -9.099 -8.717 16.867 1.00 89.06 188 LEU A C 1
ATOM 1525 O O . LEU A 1 188 ? -8.233 -8.141 17.518 1.00 89.06 188 LEU A O 1
ATOM 1529 N N . THR A 1 189 ? -8.801 -9.617 15.925 1.00 86.50 189 THR A N 1
ATOM 1530 C CA . THR A 1 189 ? -7.432 -10.044 15.570 1.00 86.50 189 THR A CA 1
ATOM 1531 C C . THR A 1 189 ? -6.810 -9.319 14.376 1.00 86.50 189 THR A C 1
ATOM 1533 O O . THR A 1 189 ? -5.591 -9.220 14.303 1.00 86.50 189 THR A O 1
ATOM 1536 N N . ALA A 1 190 ? -7.618 -8.830 13.438 1.00 89.19 190 ALA A N 1
ATOM 1537 C CA . ALA A 1 190 ? -7.167 -8.033 12.302 1.00 89.19 190 ALA A CA 1
ATOM 1538 C C . ALA A 1 190 ? -6.738 -6.614 12.693 1.00 89.19 190 ALA A C 1
ATOM 1540 O O . ALA A 1 190 ? -7.108 -6.102 13.752 1.00 89.19 190 ALA A O 1
ATOM 1541 N N . ASP A 1 191 ? -6.014 -5.954 11.790 1.00 89.81 191 ASP A N 1
ATOM 1542 C CA . ASP A 1 191 ? -5.556 -4.578 11.991 1.00 89.81 191 ASP A CA 1
ATOM 1543 C C . ASP A 1 191 ? -6.671 -3.546 11.838 1.00 89.81 191 ASP A C 1
ATOM 1545 O O . ASP A 1 191 ? -6.701 -2.547 12.557 1.00 89.81 191 ASP A O 1
ATOM 1549 N N . LYS A 1 192 ? -7.578 -3.759 10.879 1.00 94.94 192 LYS A N 1
ATOM 1550 C CA . LYS A 1 192 ? -8.575 -2.763 10.485 1.00 94.94 192 LYS A CA 1
ATOM 1551 C C . LYS A 1 192 ? -9.951 -3.373 10.333 1.00 94.94 192 LYS A C 1
ATOM 1553 O O . LYS A 1 192 ? -10.127 -4.471 9.806 1.00 94.94 192 LYS A O 1
ATOM 1558 N N . TYR A 1 193 ? -10.931 -2.588 10.744 1.00 96.19 193 TYR A N 1
ATOM 1559 C CA . TYR A 1 193 ? -12.330 -2.964 10.742 1.00 96.19 193 TYR A CA 1
ATOM 1560 C C . TYR A 1 193 ? -13.189 -1.810 10.270 1.00 96.19 193 TYR A C 1
ATOM 1562 O O . TYR A 1 193 ? -12.826 -0.647 10.440 1.00 96.19 193 TYR A O 1
ATOM 1570 N N . VAL A 1 194 ? -14.358 -2.129 9.727 1.00 97.69 194 VAL A N 1
ATOM 1571 C CA . VAL A 1 194 ? -15.365 -1.129 9.383 1.00 97.69 194 VAL A CA 1
ATOM 1572 C C . VAL A 1 194 ? -16.667 -1.475 10.075 1.00 97.69 194 VAL A C 1
ATOM 1574 O O . VAL A 1 194 ? -17.196 -2.572 9.908 1.00 97.69 194 VAL A O 1
ATOM 1577 N N . LEU A 1 195 ? -17.197 -0.523 10.832 1.00 97.44 195 LEU A N 1
ATOM 1578 C CA . LEU A 1 195 ? -18.570 -0.564 11.300 1.00 97.44 195 LEU A CA 1
ATOM 1579 C C . LEU A 1 195 ? -19.490 -0.124 10.157 1.00 97.44 195 LEU A C 1
ATOM 1581 O O . LEU A 1 195 ? -19.371 1.000 9.665 1.00 97.44 195 LEU A O 1
ATOM 1585 N N . VAL A 1 196 ? -20.403 -1.000 9.751 1.00 97.38 196 VAL A N 1
ATOM 1586 C CA . VAL A 1 196 ? -21.369 -0.770 8.665 1.00 97.38 196 VAL A CA 1
ATOM 1587 C C . VAL A 1 196 ? -22.719 -1.379 9.008 1.00 97.38 196 VAL A C 1
ATOM 1589 O O . VAL A 1 196 ? -22.832 -2.157 9.953 1.00 97.38 196 VAL A O 1
ATOM 1592 N N . LYS A 1 197 ? -23.749 -1.067 8.216 1.00 96.75 197 LYS A N 1
ATOM 1593 C CA . LYS A 1 197 ? -25.054 -1.715 8.344 1.00 96.75 197 LYS A CA 1
ATOM 1594 C C . LYS A 1 197 ? -24.934 -3.241 8.230 1.00 96.75 197 LYS A C 1
ATOM 1596 O O . LYS A 1 197 ? -24.295 -3.743 7.303 1.00 96.75 197 LYS A O 1
ATOM 1601 N N . SER A 1 198 ? -25.595 -3.975 9.121 1.00 95.50 198 SER A N 1
ATOM 1602 C CA . SER A 1 198 ? -25.484 -5.435 9.279 1.00 95.50 198 SER A CA 1
ATOM 1603 C C . SER A 1 198 ? -25.858 -6.230 8.021 1.00 95.50 198 SER A C 1
ATOM 1605 O O . SER A 1 198 ? -25.369 -7.333 7.783 1.00 95.50 198 SER A O 1
ATOM 1607 N N . THR A 1 199 ? -26.649 -5.651 7.114 1.00 96.00 199 THR A N 1
ATOM 1608 C CA . THR A 1 199 ? -26.942 -6.249 5.800 1.00 96.00 199 THR A CA 1
ATOM 1609 C C . THR A 1 199 ? -25.714 -6.372 4.884 1.00 96.00 199 THR A C 1
ATOM 1611 O O . THR A 1 199 ? -25.773 -7.082 3.871 1.00 96.00 199 THR A O 1
ATOM 1614 N N . PHE A 1 200 ? -24.607 -5.697 5.210 1.00 94.94 200 PHE A N 1
ATOM 1615 C CA . PHE A 1 200 ? -23.340 -5.745 4.481 1.00 94.94 200 PHE A CA 1
ATOM 1616 C C . PHE A 1 200 ? -22.247 -6.561 5.185 1.00 94.94 200 PHE A C 1
ATOM 1618 O O . PHE A 1 200 ? -21.173 -6.702 4.600 1.00 94.94 200 PHE A O 1
ATOM 1625 N N . SER A 1 201 ? -22.510 -7.168 6.353 1.00 90.88 201 SER A N 1
ATOM 1626 C CA . SER A 1 201 ? -21.492 -7.912 7.119 1.00 90.88 201 SER A CA 1
ATOM 1627 C C . SER A 1 201 ? -20.794 -9.000 6.300 1.00 90.88 201 SER A C 1
ATOM 1629 O O . SER A 1 201 ? -19.581 -9.166 6.346 1.00 90.88 201 SER A O 1
ATOM 1631 N N . ALA A 1 202 ? -21.564 -9.714 5.476 1.00 92.19 202 ALA A N 1
ATOM 1632 C CA . ALA A 1 202 ? -21.068 -10.789 4.618 1.00 92.19 202 ALA A CA 1
ATOM 1633 C C . ALA A 1 202 ? -20.557 -10.305 3.242 1.00 92.19 202 ALA A C 1
ATOM 1635 O O . ALA A 1 202 ? -20.391 -11.112 2.326 1.00 92.19 202 ALA A O 1
ATOM 1636 N N . LYS A 1 203 ? -20.363 -8.992 3.045 1.00 94.56 203 LYS A N 1
ATOM 1637 C CA . LYS A 1 203 ? -20.009 -8.385 1.747 1.00 94.56 203 LYS A CA 1
ATOM 1638 C C . LYS A 1 203 ? -18.781 -7.460 1.845 1.00 94.56 203 LYS A C 1
ATOM 1640 O O . LYS A 1 203 ? -18.871 -6.302 1.428 1.00 94.56 203 LYS A O 1
ATOM 1645 N N . PRO A 1 204 ? -17.617 -7.957 2.310 1.00 93.19 204 PRO A N 1
ATOM 1646 C CA . PRO A 1 204 ? -16.430 -7.134 2.569 1.00 93.19 204 PRO A CA 1
ATOM 1647 C C . PRO A 1 204 ? -15.963 -6.332 1.348 1.00 93.19 204 PRO A C 1
ATOM 1649 O O . PRO A 1 204 ? -15.670 -5.152 1.478 1.00 93.19 204 PRO A O 1
ATOM 1652 N N . LYS A 1 205 ? -16.020 -6.903 0.137 1.00 91.81 205 LYS A N 1
ATOM 1653 C CA . LYS A 1 205 ? -15.632 -6.192 -1.098 1.00 91.81 205 LYS A CA 1
ATOM 1654 C C . LYS A 1 205 ? -16.492 -4.964 -1.405 1.00 91.81 205 LYS A C 1
ATOM 1656 O O . LYS A 1 205 ? -15.988 -3.976 -1.931 1.00 91.81 205 LYS A O 1
ATOM 1661 N N . ILE A 1 206 ? -17.793 -5.030 -1.109 1.00 95.25 206 ILE A N 1
ATOM 1662 C CA . ILE A 1 206 ? -18.698 -3.888 -1.304 1.00 95.25 206 ILE A CA 1
ATOM 1663 C C . ILE A 1 206 ? -18.374 -2.818 -0.266 1.00 95.25 206 ILE A C 1
ATOM 1665 O O . ILE A 1 206 ? -18.226 -1.656 -0.624 1.00 95.25 206 ILE A O 1
ATOM 1669 N N . VAL A 1 207 ? -18.204 -3.228 0.994 1.00 96.38 207 VAL A N 1
ATOM 1670 C CA . VAL A 1 207 ? -17.813 -2.332 2.090 1.00 96.38 207 VAL A CA 1
ATOM 1671 C C . VAL A 1 207 ? -16.507 -1.614 1.761 1.00 96.38 207 VAL A C 1
ATOM 1673 O O . VAL A 1 207 ? -16.459 -0.390 1.849 1.00 96.38 207 VAL A O 1
ATOM 1676 N N . TRP A 1 208 ? -15.491 -2.350 1.307 1.00 94.62 208 TRP A N 1
ATOM 1677 C CA . TRP A 1 208 ? -14.202 -1.802 0.903 1.00 94.62 208 TRP A CA 1
ATOM 1678 C C . TRP A 1 208 ? -14.343 -0.777 -0.226 1.00 94.62 208 TRP A C 1
ATOM 1680 O O . TRP A 1 208 ? -13.893 0.357 -0.088 1.00 94.62 208 TRP A O 1
ATOM 1690 N N . ALA A 1 209 ? -15.033 -1.128 -1.317 1.00 94.56 209 ALA A N 1
ATOM 1691 C CA . ALA A 1 209 ? -15.205 -0.225 -2.455 1.00 94.56 209 ALA A CA 1
ATOM 1692 C C . ALA A 1 209 ? -15.963 1.058 -2.072 1.00 94.56 209 ALA A C 1
ATOM 1694 O O . ALA A 1 209 ? -15.570 2.156 -2.472 1.00 94.56 209 ALA A O 1
ATOM 1695 N N . THR A 1 210 ? -17.025 0.935 -1.269 1.00 96.25 210 THR A N 1
ATOM 1696 C CA . THR A 1 210 ? -17.793 2.078 -0.765 1.00 96.25 210 THR A CA 1
ATOM 1697 C C . THR A 1 210 ? -16.938 2.954 0.150 1.00 96.25 210 THR A C 1
ATOM 1699 O O . THR A 1 210 ? -16.870 4.164 -0.064 1.00 96.25 210 THR A O 1
ATOM 1702 N N . LEU A 1 211 ? -16.228 2.364 1.115 1.00 96.88 211 LEU A N 1
ATOM 1703 C CA . LEU A 1 211 ? -15.299 3.072 1.998 1.00 96.88 211 LEU A CA 1
ATOM 1704 C C . LEU A 1 211 ? -14.242 3.837 1.192 1.00 96.88 211 LEU A C 1
ATOM 1706 O O . LEU A 1 211 ? -14.079 5.042 1.388 1.00 96.88 211 LEU A O 1
ATOM 1710 N N . CYS A 1 212 ? -13.567 3.167 0.255 1.00 95.25 212 CYS A N 1
ATOM 1711 C CA . CYS A 1 212 ? -12.571 3.790 -0.609 1.00 95.25 212 CYS A CA 1
ATOM 1712 C C . CYS A 1 212 ? -13.161 4.968 -1.383 1.00 95.25 212 CYS A C 1
ATOM 1714 O O . CYS A 1 212 ? -12.539 6.027 -1.418 1.00 95.25 212 CYS A O 1
ATOM 1716 N N . LEU A 1 213 ? -14.371 4.827 -1.937 1.00 96.50 213 LEU A N 1
ATOM 1717 C CA . LEU A 1 213 ? -15.043 5.909 -2.652 1.00 96.50 213 LEU A CA 1
ATOM 1718 C C . LEU A 1 213 ? -15.317 7.122 -1.748 1.00 96.50 213 LEU A C 1
ATOM 1720 O O . LEU A 1 213 ? -15.114 8.259 -2.172 1.00 96.50 213 LEU A O 1
ATOM 1724 N N . HIS A 1 214 ? -15.737 6.905 -0.499 1.00 96.81 214 HIS A N 1
ATOM 1725 C CA . HIS A 1 214 ? -15.931 7.998 0.456 1.00 96.81 214 HIS A CA 1
ATOM 1726 C C . HIS A 1 214 ? -14.614 8.679 0.841 1.00 96.81 214 HIS A C 1
ATOM 1728 O O . HIS A 1 214 ? -14.569 9.909 0.873 1.00 96.81 214 HIS A O 1
ATOM 1734 N N . ILE A 1 215 ? -13.543 7.911 1.061 1.00 96.38 215 ILE A N 1
ATOM 1735 C CA . ILE A 1 215 ? -12.212 8.455 1.363 1.00 96.38 215 ILE A CA 1
ATOM 1736 C C . ILE A 1 215 ? -11.721 9.327 0.198 1.00 96.38 215 ILE A C 1
ATOM 1738 O O . ILE A 1 215 ? -11.400 10.502 0.398 1.00 96.38 215 ILE A O 1
ATOM 1742 N N . VAL A 1 216 ? -11.727 8.804 -1.034 1.00 95.81 216 VAL A N 1
ATOM 1743 C CA . VAL A 1 216 ? -11.219 9.546 -2.204 1.00 95.81 216 VAL A CA 1
ATOM 1744 C C . VAL A 1 216 ? -12.102 10.741 -2.559 1.00 95.81 216 VAL A C 1
ATOM 1746 O O . VAL A 1 216 ? -11.584 11.783 -2.953 1.00 95.81 216 VAL A O 1
ATOM 1749 N N . LYS A 1 217 ? -13.425 10.658 -2.342 1.00 95.44 217 LYS A N 1
ATOM 1750 C CA . LYS A 1 217 ? -14.346 11.796 -2.515 1.00 95.44 217 LYS A CA 1
ATOM 1751 C C . LYS A 1 217 ? -13.977 12.975 -1.609 1.00 95.44 217 LYS A C 1
ATOM 1753 O O . LYS A 1 217 ? -14.222 14.119 -1.981 1.00 95.44 217 LYS A O 1
ATOM 1758 N N . THR A 1 218 ? -13.387 12.716 -0.442 1.00 93.38 218 THR A N 1
ATOM 1759 C CA . THR A 1 218 ? -12.894 13.763 0.471 1.00 93.38 218 THR A CA 1
ATOM 1760 C C . THR A 1 218 ? -11.468 14.241 0.171 1.00 93.38 218 THR A C 1
ATOM 1762 O O . THR A 1 218 ? -10.924 15.034 0.932 1.00 93.38 218 THR A O 1
ATOM 1765 N N . GLY A 1 219 ? -10.854 13.785 -0.927 1.00 93.00 219 GLY A N 1
ATOM 1766 C CA . GLY A 1 219 ? -9.450 14.063 -1.253 1.00 93.00 219 GLY A CA 1
ATOM 1767 C C . GLY A 1 219 ? -8.453 13.211 -0.461 1.00 93.00 219 GLY A C 1
ATOM 1768 O O . GLY A 1 219 ? -7.256 13.485 -0.486 1.00 93.00 219 GLY A O 1
ATOM 1769 N N . GLY A 1 220 ? -8.937 12.189 0.250 1.00 93.25 220 GLY A N 1
ATOM 1770 C CA . GLY A 1 220 ? -8.098 11.222 0.941 1.00 93.25 220 GLY A CA 1
ATOM 1771 C C . GLY A 1 220 ? -7.418 10.263 -0.035 1.00 93.25 220 GLY A C 1
ATOM 1772 O O . GLY A 1 220 ? -7.872 10.045 -1.158 1.00 93.25 220 GLY A O 1
ATOM 1773 N N . ILE A 1 221 ? -6.326 9.664 0.422 1.00 92.31 221 ILE A N 1
ATOM 1774 C CA . ILE A 1 221 ? -5.568 8.648 -0.313 1.00 92.31 221 ILE A CA 1
ATOM 1775 C C . ILE A 1 221 ? -6.024 7.271 0.192 1.00 92.31 221 ILE A C 1
ATOM 1777 O O . ILE A 1 221 ? -6.529 7.178 1.301 1.00 92.31 221 ILE A O 1
ATOM 1781 N N . ILE A 1 222 ? -5.909 6.209 -0.608 1.00 91.81 222 ILE A N 1
ATOM 1782 C CA . ILE A 1 222 ? -6.270 4.835 -0.189 1.00 91.81 222 ILE A CA 1
ATOM 1783 C C . ILE A 1 222 ? -5.122 3.830 -0.340 1.00 91.81 222 ILE A C 1
ATOM 1785 O O . ILE A 1 222 ? -5.220 2.718 0.164 1.00 91.81 222 ILE A O 1
ATOM 1789 N N . HIS A 1 223 ? -4.034 4.218 -1.003 1.00 88.19 223 HIS A N 1
ATOM 1790 C CA . HIS A 1 223 ? -2.878 3.377 -1.306 1.00 88.19 223 HIS A CA 1
ATOM 1791 C C . HIS A 1 223 ? -1.587 4.058 -0.847 1.00 88.19 223 HIS A C 1
ATOM 1793 O O . HIS A 1 223 ? -1.514 5.284 -0.782 1.00 88.19 223 HIS A O 1
ATOM 1799 N N . SER A 1 224 ? -0.561 3.268 -0.543 1.00 86.69 224 SER A N 1
ATOM 1800 C CA . SER A 1 224 ? 0.781 3.797 -0.289 1.00 86.69 224 SER A CA 1
ATOM 1801 C C . SER A 1 224 ? 1.480 4.054 -1.616 1.00 86.69 224 SER A C 1
ATOM 1803 O O . SER A 1 224 ? 1.388 3.218 -2.513 1.00 86.69 224 SER A O 1
ATOM 1805 N N . SER A 1 225 ? 2.199 5.168 -1.744 1.00 90.12 225 SER A N 1
ATOM 1806 C CA . SER A 1 225 ? 3.152 5.344 -2.842 1.00 90.12 225 SER A CA 1
ATOM 1807 C C . SER A 1 225 ? 4.428 4.536 -2.581 1.00 90.12 225 SER A C 1
ATOM 1809 O O . SER A 1 225 ? 4.730 4.182 -1.438 1.00 90.12 225 SER A O 1
ATOM 1811 N N . TYR A 1 226 ? 5.177 4.235 -3.643 1.00 93.88 226 TYR A N 1
ATOM 1812 C CA . TYR A 1 226 ? 6.493 3.607 -3.540 1.00 93.88 226 TYR A CA 1
ATOM 1813 C C . TYR A 1 226 ? 7.553 4.556 -4.096 1.00 93.88 226 TYR A C 1
ATOM 1815 O O . TYR A 1 226 ? 7.513 4.925 -5.272 1.00 93.88 226 TYR A O 1
ATOM 1823 N N . GLU A 1 227 ? 8.498 4.952 -3.245 1.00 95.19 227 GLU A N 1
ATOM 1824 C CA . GLU A 1 227 ? 9.589 5.848 -3.624 1.00 95.19 227 GLU A CA 1
ATOM 1825 C C . GLU A 1 227 ? 10.809 5.053 -4.119 1.00 95.19 227 GLU A C 1
ATOM 1827 O O . GLU A 1 227 ? 11.346 4.216 -3.397 1.00 95.19 227 GLU A O 1
ATOM 1832 N N . TYR A 1 228 ? 11.295 5.350 -5.327 1.00 94.75 228 TYR A N 1
ATOM 1833 C CA . TYR A 1 228 ? 12.549 4.811 -5.859 1.00 94.75 228 TYR A CA 1
ATOM 1834 C C . TYR A 1 228 ? 13.696 5.796 -5.614 1.00 94.75 228 TYR A C 1
ATOM 1836 O O . TYR A 1 228 ? 13.904 6.768 -6.351 1.00 94.75 228 TYR A O 1
ATOM 1844 N N . LEU A 1 229 ? 14.446 5.540 -4.543 1.00 89.94 229 LEU A N 1
ATOM 1845 C CA . LEU A 1 229 ? 15.472 6.452 -4.025 1.00 89.94 229 LEU A CA 1
ATOM 1846 C C . LEU A 1 229 ? 16.887 6.163 -4.540 1.00 89.94 229 LEU A C 1
ATOM 1848 O O . LEU A 1 229 ? 17.813 6.913 -4.227 1.00 89.94 229 LEU A O 1
ATOM 1852 N N . LEU A 1 230 ? 17.072 5.096 -5.320 1.00 89.62 230 LEU A N 1
ATOM 1853 C CA . LEU A 1 230 ? 18.379 4.772 -5.876 1.00 89.62 230 LEU A CA 1
ATOM 1854 C C . LEU A 1 230 ? 18.777 5.820 -6.933 1.00 89.62 230 LEU A C 1
ATOM 1856 O O . LEU A 1 230 ? 17.954 6.187 -7.780 1.00 89.62 230 LEU A O 1
ATOM 1860 N N . PRO A 1 231 ? 20.016 6.341 -6.880 1.00 88.38 231 PRO A N 1
ATOM 1861 C CA . PRO A 1 231 ? 20.550 7.138 -7.971 1.00 88.38 231 PRO A CA 1
ATOM 1862 C C . PRO A 1 231 ? 20.843 6.237 -9.183 1.00 88.38 231 PRO A C 1
ATOM 1864 O O . PRO A 1 231 ? 21.117 5.049 -8.989 1.00 88.38 231 PRO A O 1
ATOM 1867 N N . PRO A 1 232 ? 20.889 6.799 -10.406 1.00 90.12 232 PRO A N 1
ATOM 1868 C CA . PRO A 1 232 ? 21.282 6.048 -11.590 1.00 90.12 232 PRO A CA 1
ATOM 1869 C C . PRO A 1 232 ? 22.618 5.324 -11.400 1.00 90.12 232 PRO A C 1
ATOM 1871 O O . PRO A 1 232 ? 23.651 5.950 -11.137 1.00 90.12 232 PRO A O 1
ATOM 1874 N N . ALA A 1 233 ? 22.609 4.000 -11.546 1.00 83.56 233 ALA A N 1
ATOM 1875 C CA . ALA A 1 233 ? 23.786 3.155 -11.354 1.00 83.56 233 ALA A CA 1
ATOM 1876 C C . ALA A 1 233 ? 24.670 3.135 -12.614 1.00 83.56 233 ALA A C 1
ATOM 1878 O O . ALA A 1 233 ? 24.745 2.146 -13.341 1.00 83.56 233 ALA A O 1
ATOM 1879 N N . ILE A 1 234 ? 25.339 4.254 -12.892 1.00 86.56 234 ILE A N 1
ATOM 1880 C CA . ILE A 1 234 ? 26.160 4.424 -14.096 1.00 86.56 234 ILE A CA 1
ATOM 1881 C C . ILE A 1 234 ? 27.560 3.814 -13.882 1.00 86.56 234 ILE A C 1
ATOM 1883 O O . ILE A 1 234 ? 28.224 4.149 -12.896 1.00 86.56 234 ILE A O 1
ATOM 1887 N N . PRO A 1 235 ? 28.066 2.968 -14.802 1.00 85.81 235 PRO A N 1
ATOM 1888 C CA . PRO A 1 235 ? 29.446 2.494 -14.765 1.00 85.81 235 PRO A CA 1
ATOM 1889 C C . PRO A 1 235 ? 30.463 3.639 -14.753 1.00 85.81 235 PRO A C 1
ATOM 1891 O O . PRO A 1 235 ? 30.358 4.596 -15.518 1.00 85.81 235 PRO A O 1
ATOM 1894 N N . THR A 1 236 ? 31.525 3.496 -13.960 1.00 83.38 236 THR A N 1
ATOM 1895 C CA . THR A 1 236 ? 32.618 4.485 -13.879 1.00 83.38 236 THR A CA 1
ATOM 1896 C C . THR A 1 236 ? 33.363 4.684 -15.200 1.00 83.38 236 THR A C 1
ATOM 1898 O O . THR A 1 236 ? 34.036 5.696 -15.380 1.00 83.38 236 THR A O 1
ATOM 1901 N N . SER A 1 237 ? 33.237 3.742 -16.138 1.00 84.06 237 SER A N 1
ATOM 1902 C CA . SER A 1 237 ? 33.774 3.855 -17.494 1.00 84.06 237 SER A CA 1
ATOM 1903 C C . SER A 1 237 ? 33.047 4.894 -18.353 1.00 84.06 237 SER A C 1
ATOM 1905 O O . SER A 1 237 ? 33.593 5.314 -19.372 1.00 84.06 237 SER A O 1
ATOM 1907 N N . PHE A 1 238 ? 31.839 5.332 -17.979 1.00 87.75 238 PHE A N 1
ATOM 1908 C CA . PHE A 1 238 ? 31.069 6.301 -18.761 1.00 87.75 238 PHE A CA 1
ATOM 1909 C C . PHE A 1 238 ? 31.485 7.723 -18.370 1.00 87.75 238 PHE A C 1
ATOM 1911 O O . PHE A 1 238 ? 30.883 8.370 -17.515 1.00 87.75 238 PHE A O 1
ATOM 1918 N N . LEU A 1 239 ? 32.556 8.210 -18.998 1.00 88.06 239 LEU A N 1
ATOM 1919 C CA . LEU A 1 239 ? 33.167 9.495 -18.666 1.00 88.06 239 LEU A CA 1
ATOM 1920 C C . LEU A 1 239 ? 32.629 10.638 -19.536 1.00 88.06 239 LEU A C 1
ATOM 1922 O O . LEU A 1 239 ? 32.848 10.686 -20.750 1.00 88.06 239 LEU A O 1
ATOM 1926 N N . VAL A 1 240 ? 31.999 11.624 -18.895 1.00 91.50 240 VAL A N 1
ATOM 1927 C CA . VAL A 1 240 ? 31.582 12.871 -19.551 1.00 91.50 240 VAL A CA 1
ATOM 1928 C C . VAL A 1 240 ? 32.815 13.723 -19.865 1.00 91.50 240 VAL A C 1
ATOM 1930 O O . VAL A 1 240 ? 33.456 14.276 -18.975 1.00 91.50 240 VAL A O 1
ATOM 1933 N N . SER A 1 241 ? 33.155 13.828 -21.150 1.00 90.38 241 SER A N 1
ATOM 1934 C CA . SER A 1 241 ? 34.311 14.602 -21.635 1.00 90.38 241 SER A CA 1
ATOM 1935 C C . SER A 1 241 ? 33.920 15.983 -22.168 1.00 90.38 241 SER A C 1
ATOM 1937 O O . SER A 1 241 ? 33.012 16.087 -22.992 1.00 90.38 241 SER A O 1
ATOM 1939 N N . LEU A 1 242 ? 34.629 17.038 -21.750 1.00 87.12 242 LEU A N 1
ATOM 1940 C CA . LEU A 1 242 ? 34.466 18.386 -22.309 1.00 87.12 242 LEU A CA 1
ATOM 1941 C C . LEU A 1 242 ? 34.852 18.399 -23.801 1.00 87.12 242 LEU A C 1
ATOM 1943 O O . LEU A 1 242 ? 35.838 17.779 -24.188 1.00 87.12 242 LEU A O 1
ATOM 1947 N N . GLY A 1 243 ? 34.088 19.119 -24.626 1.00 84.06 243 GLY A N 1
ATOM 1948 C CA . GLY A 1 243 ? 34.333 19.244 -26.070 1.00 84.06 243 GLY A CA 1
ATOM 1949 C C . GLY A 1 243 ? 33.490 18.318 -26.951 1.00 84.06 243 GLY A C 1
ATOM 1950 O O . GLY A 1 243 ? 33.475 18.506 -28.163 1.00 84.06 243 GLY A O 1
ATOM 1951 N N . LYS A 1 244 ? 32.741 17.374 -26.367 1.00 89.44 244 LYS A N 1
ATOM 1952 C CA . LYS A 1 244 ? 31.710 16.632 -27.103 1.00 89.44 244 LYS A CA 1
ATOM 1953 C C . LYS A 1 244 ? 30.426 17.449 -27.260 1.00 89.44 244 LYS A C 1
ATOM 1955 O O . LYS A 1 244 ? 30.081 18.257 -26.397 1.00 89.44 244 LYS A O 1
ATOM 1960 N N . ASN A 1 245 ? 29.684 17.176 -28.333 1.00 90.06 245 ASN A N 1
ATOM 1961 C CA . ASN A 1 245 ? 28.465 17.895 -28.709 1.00 90.06 245 ASN A CA 1
ATOM 1962 C C . ASN A 1 245 ? 27.219 17.498 -27.886 1.00 90.06 245 ASN A C 1
ATOM 1964 O O . ASN A 1 245 ? 26.178 17.178 -28.461 1.00 90.06 245 ASN A O 1
ATOM 1968 N N . TYR A 1 246 ? 27.286 17.512 -26.549 1.00 93.44 246 TYR A N 1
ATOM 1969 C CA . TYR A 1 246 ? 26.151 17.119 -25.696 1.00 93.44 246 TYR A CA 1
ATOM 1970 C C . TYR A 1 246 ? 24.946 18.063 -25.784 1.00 93.44 246 TYR A C 1
ATOM 1972 O O . TYR A 1 246 ? 23.843 17.672 -25.411 1.00 93.44 246 TYR A O 1
ATOM 1980 N N . GLN A 1 247 ? 25.115 19.281 -26.311 1.00 92.31 247 GLN A N 1
ATOM 1981 C CA . GLN A 1 247 ? 24.016 20.230 -26.515 1.00 92.31 247 GLN A CA 1
ATOM 1982 C C . GLN A 1 247 ? 22.877 19.654 -27.369 1.00 92.31 247 GLN A C 1
ATOM 1984 O O . GLN A 1 247 ? 21.736 20.071 -27.220 1.00 92.31 247 GLN A O 1
ATOM 1989 N N . GLN A 1 248 ? 23.155 18.654 -28.216 1.00 92.25 248 GLN A N 1
ATOM 1990 C CA . GLN A 1 248 ? 22.131 17.961 -29.005 1.00 92.25 248 GLN A CA 1
ATOM 1991 C C . GLN A 1 248 ? 21.167 17.101 -28.164 1.00 92.25 248 GLN A C 1
ATOM 1993 O O . GLN A 1 248 ? 20.200 16.562 -28.705 1.00 92.25 248 GLN A O 1
ATOM 1998 N N . PHE A 1 249 ? 21.454 16.933 -26.872 1.00 95.50 249 PHE A N 1
ATOM 1999 C CA . PHE A 1 249 ? 20.653 16.192 -25.901 1.00 95.50 249 PHE A CA 1
ATOM 2000 C C . PHE A 1 249 ? 20.073 17.109 -24.816 1.00 95.50 249 PHE A C 1
ATOM 2002 O O . PHE A 1 249 ? 19.695 16.608 -23.764 1.00 95.50 249 PHE A O 1
ATOM 2009 N N . SER A 1 250 ? 19.996 18.431 -25.034 1.00 93.69 250 SER A N 1
ATOM 2010 C CA . SER A 1 250 ? 19.463 19.388 -24.046 1.00 93.69 250 SER A CA 1
ATOM 2011 C C . SER A 1 250 ? 18.108 18.962 -23.479 1.00 93.69 250 SER A C 1
ATOM 2013 O O . SER A 1 250 ? 17.916 18.970 -22.265 1.00 93.69 250 SER A O 1
ATOM 2015 N N . ASP A 1 251 ? 17.205 18.521 -24.353 1.00 93.25 251 ASP A N 1
ATOM 2016 C CA . ASP A 1 251 ? 15.853 18.113 -23.974 1.00 93.25 251 ASP A CA 1
ATOM 2017 C C . ASP A 1 251 ? 15.887 16.811 -23.168 1.00 93.25 251 ASP A C 1
ATOM 2019 O O . ASP A 1 251 ? 15.261 16.712 -22.116 1.00 93.25 251 ASP A O 1
ATOM 2023 N N . SER A 1 252 ? 16.686 15.832 -23.608 1.00 96.50 252 SER A N 1
ATOM 2024 C CA . SER A 1 252 ? 16.891 14.572 -22.886 1.00 96.50 252 SER A CA 1
ATOM 2025 C C . SER A 1 252 ? 17.503 14.811 -21.503 1.00 96.50 252 SER A C 1
ATOM 2027 O O . SER A 1 252 ? 17.051 14.220 -20.529 1.00 96.50 252 SER A O 1
ATOM 2029 N N . ILE A 1 253 ? 18.487 15.709 -21.391 1.00 96.81 253 ILE A N 1
ATOM 2030 C CA . ILE A 1 253 ? 19.109 16.100 -20.119 1.00 96.81 253 ILE A CA 1
ATOM 2031 C C . ILE A 1 253 ? 18.079 16.777 -19.207 1.00 96.81 253 ILE A C 1
ATOM 2033 O O . ILE A 1 253 ? 18.037 16.476 -18.016 1.00 96.81 253 ILE A O 1
ATOM 2037 N N . GLY A 1 254 ? 17.213 17.636 -19.755 1.00 97.44 254 GLY A N 1
ATOM 2038 C CA . GLY A 1 254 ? 16.092 18.224 -19.020 1.00 97.44 254 GLY A CA 1
ATOM 2039 C C . GLY A 1 254 ? 15.139 17.162 -18.463 1.00 97.44 254 GLY A C 1
ATOM 2040 O O . GLY A 1 254 ? 14.828 17.177 -17.275 1.00 97.44 254 GLY A O 1
ATOM 2041 N N . ILE A 1 255 ? 14.747 16.179 -19.280 1.00 97.19 255 ILE A N 1
ATOM 2042 C CA . ILE A 1 255 ? 13.889 15.061 -18.849 1.00 97.19 255 ILE A CA 1
ATOM 2043 C C . ILE A 1 255 ? 14.580 14.200 -17.777 1.00 97.19 255 ILE A C 1
ATOM 2045 O O . ILE A 1 255 ? 13.934 13.780 -16.819 1.00 97.19 255 ILE A O 1
ATOM 2049 N N . ILE A 1 256 ? 15.889 13.956 -17.890 1.00 96.62 256 ILE A N 1
ATOM 2050 C CA . ILE A 1 256 ? 16.669 13.237 -16.866 1.00 96.62 256 ILE A CA 1
ATOM 2051 C C . ILE A 1 256 ? 16.765 14.058 -15.568 1.00 96.62 256 ILE A C 1
ATOM 2053 O O . ILE A 1 256 ? 16.755 13.501 -14.472 1.00 96.62 256 ILE A O 1
ATOM 2057 N N . SER A 1 257 ? 16.814 15.388 -15.653 1.00 96.38 257 SER A N 1
ATOM 2058 C CA . SER A 1 257 ? 16.726 16.246 -14.468 1.00 96.38 257 SER A CA 1
ATOM 2059 C C . SER A 1 257 ? 15.364 16.111 -13.781 1.00 96.38 257 SER A C 1
ATOM 2061 O O . SER A 1 257 ? 15.316 15.983 -12.559 1.00 96.38 257 SER A O 1
ATOM 2063 N N . GLU A 1 258 ? 14.270 16.073 -14.548 1.00 96.62 258 GLU A N 1
ATOM 2064 C CA . GLU A 1 258 ? 12.932 15.783 -14.014 1.00 96.62 258 GLU A CA 1
ATOM 2065 C C . GLU A 1 258 ? 12.879 14.390 -13.374 1.00 96.62 258 GLU A C 1
ATOM 2067 O O . GLU A 1 258 ? 12.353 14.244 -12.276 1.00 96.62 258 GLU A O 1
ATOM 2072 N N . TYR A 1 259 ? 13.483 13.375 -14.001 1.00 96.38 259 TYR A N 1
ATOM 2073 C CA . TYR A 1 259 ? 13.620 12.036 -13.419 1.00 96.38 259 TYR A CA 1
ATOM 2074 C C . TYR A 1 259 ? 14.283 12.060 -12.035 1.00 96.38 259 TYR A C 1
ATOM 2076 O O . TYR A 1 259 ? 13.780 11.439 -11.101 1.00 96.38 259 TYR A O 1
ATOM 2084 N N . ASN A 1 260 ? 15.382 12.804 -11.885 1.00 94.56 260 ASN A N 1
ATOM 2085 C CA . ASN A 1 260 ? 16.090 12.933 -10.611 1.00 94.56 260 ASN A CA 1
ATOM 2086 C C . ASN A 1 260 ? 15.280 13.691 -9.546 1.00 94.56 260 ASN A C 1
ATOM 2088 O O . ASN A 1 260 ? 15.495 13.471 -8.355 1.00 94.56 260 ASN A O 1
ATOM 2092 N N . TYR A 1 261 ? 14.381 14.590 -9.959 1.00 95.06 261 TYR A N 1
ATOM 2093 C CA . TYR A 1 261 ? 13.489 15.319 -9.054 1.00 95.06 261 TYR A CA 1
ATOM 2094 C C . TYR A 1 261 ? 12.344 14.442 -8.530 1.00 95.06 261 TYR A C 1
ATOM 2096 O O . TYR A 1 261 ? 11.943 14.578 -7.371 1.00 95.06 261 TYR A O 1
ATOM 2104 N N . GLN A 1 262 ? 11.823 13.535 -9.362 1.00 94.94 262 GLN A N 1
ATOM 2105 C CA . GLN A 1 262 ? 10.758 12.621 -8.959 1.00 94.94 262 GLN A CA 1
ATOM 2106 C C . GLN A 1 262 ? 11.245 11.627 -7.901 1.00 94.94 262 GLN A C 1
ATOM 2108 O O . GLN A 1 262 ? 12.387 11.173 -7.922 1.00 94.94 262 GLN A O 1
ATOM 2113 N N . LYS A 1 263 ? 10.346 11.250 -6.990 1.00 95.12 263 LYS A N 1
ATOM 2114 C CA . LYS A 1 263 ? 10.575 10.158 -6.029 1.00 95.12 263 LYS A CA 1
ATOM 2115 C C . LYS A 1 263 ? 9.766 8.922 -6.366 1.00 95.12 263 LYS A C 1
ATOM 2117 O O . LYS A 1 263 ? 10.236 7.813 -6.148 1.00 95.12 263 LYS A O 1
ATOM 2122 N N . ASP A 1 264 ? 8.563 9.120 -6.887 1.00 95.75 264 ASP A N 1
ATOM 2123 C CA . ASP A 1 264 ? 7.651 8.040 -7.209 1.00 95.75 264 ASP A CA 1
ATOM 2124 C C . ASP A 1 264 ? 8.210 7.148 -8.325 1.00 95.75 264 ASP A C 1
ATOM 2126 O O . ASP A 1 264 ? 8.653 7.643 -9.365 1.00 95.75 264 ASP A O 1
ATOM 2130 N N . ILE A 1 265 ? 8.212 5.829 -8.108 1.00 96.50 265 ILE A N 1
ATOM 2131 C CA . ILE A 1 265 ? 8.791 4.871 -9.059 1.00 96.50 265 ILE A CA 1
ATOM 2132 C C . ILE A 1 265 ? 8.059 4.859 -10.406 1.00 96.50 265 ILE A C 1
ATOM 2134 O O . ILE A 1 265 ? 8.693 4.691 -11.451 1.00 96.50 265 ILE A O 1
ATOM 2138 N N . LEU A 1 266 ? 6.737 5.055 -10.396 1.00 96.69 266 LEU A N 1
ATOM 2139 C CA . LEU A 1 266 ? 5.924 5.054 -11.603 1.00 96.69 266 LEU A CA 1
ATOM 2140 C C . LEU A 1 266 ? 6.222 6.316 -12.426 1.00 96.69 266 LEU A C 1
ATOM 2142 O O . LEU A 1 266 ? 6.514 6.227 -13.621 1.00 96.69 266 LEU A O 1
ATOM 2146 N N . ASP A 1 267 ? 6.273 7.483 -11.786 1.00 96.00 267 ASP A N 1
ATOM 2147 C CA . ASP A 1 267 ? 6.662 8.719 -12.474 1.00 96.00 267 ASP A CA 1
ATOM 2148 C C . ASP A 1 267 ? 8.095 8.655 -13.008 1.00 96.00 267 ASP A C 1
ATOM 2150 O O . ASP A 1 267 ? 8.354 9.040 -14.151 1.00 96.00 267 ASP A O 1
ATOM 2154 N N . LYS A 1 268 ? 9.028 8.114 -12.218 1.00 96.94 268 LYS A N 1
ATOM 2155 C CA . LYS A 1 268 ? 10.409 7.875 -12.646 1.00 96.94 268 LYS A CA 1
ATOM 2156 C C . LYS A 1 268 ? 10.470 7.017 -13.907 1.00 96.94 268 LYS A C 1
ATOM 2158 O O . LYS A 1 268 ? 11.118 7.399 -14.885 1.00 96.94 268 LYS A O 1
ATOM 2163 N N . TYR A 1 269 ? 9.736 5.910 -13.936 1.00 97.56 269 TYR A N 1
ATOM 2164 C CA . TYR A 1 269 ? 9.654 5.061 -15.117 1.00 97.56 269 TYR A CA 1
ATOM 2165 C C . TYR A 1 269 ? 9.143 5.820 -16.353 1.00 97.56 269 TYR A C 1
ATOM 2167 O O . TYR A 1 269 ? 9.752 5.739 -17.423 1.00 97.56 269 TYR A O 1
ATOM 2175 N N . LEU A 1 270 ? 8.085 6.627 -16.205 1.00 97.25 270 LEU A N 1
ATOM 2176 C CA . LEU A 1 270 ? 7.556 7.444 -17.302 1.00 97.25 270 LEU A CA 1
ATOM 2177 C C . LEU A 1 270 ? 8.570 8.481 -17.801 1.00 97.25 270 LEU A C 1
ATOM 2179 O O . LEU A 1 270 ? 8.694 8.676 -19.009 1.00 97.25 270 LEU A O 1
ATOM 2183 N N . ARG A 1 271 ? 9.335 9.132 -16.912 1.00 97.19 271 ARG A N 1
ATOM 2184 C CA . ARG A 1 271 ? 10.379 10.089 -17.330 1.00 97.19 271 ARG A CA 1
ATOM 2185 C C . ARG A 1 271 ? 11.485 9.415 -18.132 1.00 97.19 271 ARG A C 1
ATOM 2187 O O . ARG A 1 271 ? 11.866 9.949 -19.170 1.00 97.19 271 ARG A O 1
ATOM 2194 N N . VAL A 1 272 ? 11.949 8.235 -17.721 1.00 96.88 272 VAL A N 1
ATOM 2195 C CA . VAL A 1 272 ? 12.934 7.472 -18.506 1.00 96.88 272 VAL A CA 1
ATOM 2196 C C . VAL A 1 272 ? 12.345 7.060 -19.854 1.00 96.88 272 VAL A C 1
ATOM 2198 O O . VAL A 1 272 ? 13.002 7.227 -20.882 1.00 96.88 272 VAL A O 1
ATOM 2201 N N . TYR A 1 273 ? 11.088 6.608 -19.885 1.00 97.44 273 TYR A N 1
ATOM 2202 C CA . TYR A 1 273 ? 10.400 6.279 -21.133 1.00 97.44 273 TYR A CA 1
ATOM 2203 C C . TYR A 1 273 ? 10.323 7.471 -22.097 1.00 97.44 273 TYR A C 1
ATOM 2205 O O . TYR A 1 273 ? 10.583 7.298 -23.283 1.00 97.44 273 TYR A O 1
ATOM 2213 N N . HIS A 1 274 ? 10.046 8.689 -21.616 1.00 96.69 274 HIS A N 1
ATOM 2214 C CA . HIS A 1 274 ? 10.038 9.887 -22.469 1.00 96.69 274 HIS A CA 1
ATOM 2215 C C . HIS A 1 274 ? 11.398 10.152 -23.142 1.00 96.69 274 HIS A C 1
ATOM 2217 O O . HIS A 1 274 ? 11.445 10.659 -24.263 1.00 96.69 274 HIS A O 1
ATOM 2223 N N . VAL A 1 275 ? 12.516 9.776 -22.508 1.00 97.69 275 VAL A N 1
ATOM 2224 C CA . VAL A 1 275 ? 13.835 9.838 -23.161 1.00 97.69 275 VAL A CA 1
ATOM 2225 C C . VAL A 1 275 ? 13.921 8.825 -24.306 1.00 97.69 275 VAL A C 1
ATOM 2227 O O . VAL A 1 275 ? 14.364 9.176 -25.400 1.00 97.69 275 VAL A O 1
ATOM 2230 N N . PHE A 1 276 ? 13.446 7.593 -24.099 1.00 97.31 276 PHE A N 1
ATOM 2231 C CA . PHE A 1 276 ? 13.364 6.598 -25.174 1.00 97.31 276 PHE A CA 1
ATOM 2232 C C . PHE A 1 276 ? 12.422 7.032 -26.296 1.00 97.31 276 PHE A C 1
ATOM 2234 O O . PHE A 1 276 ? 12.745 6.821 -27.460 1.00 97.31 276 PHE A O 1
ATOM 2241 N N . GLU A 1 277 ? 11.306 7.684 -25.976 1.00 94.12 277 GLU A N 1
ATOM 2242 C CA . GLU A 1 277 ? 10.402 8.268 -26.966 1.00 94.12 277 GLU A CA 1
ATOM 2243 C C . GLU A 1 277 ? 11.118 9.305 -27.831 1.00 94.12 277 GLU A C 1
ATOM 2245 O O . GLU A 1 277 ? 11.078 9.217 -29.060 1.00 94.12 277 GLU A O 1
ATOM 2250 N N . ASN A 1 278 ? 11.885 10.210 -27.218 1.00 94.19 278 ASN A N 1
ATOM 2251 C CA . ASN A 1 278 ? 12.733 11.136 -27.962 1.00 94.19 278 ASN A CA 1
ATOM 2252 C C . ASN A 1 278 ? 13.731 10.393 -28.874 1.00 94.19 278 ASN A C 1
ATOM 2254 O O . ASN A 1 278 ? 13.872 10.733 -30.051 1.00 94.19 278 ASN A O 1
ATOM 2258 N N . PHE A 1 279 ? 14.376 9.336 -28.371 1.00 95.75 279 PHE A N 1
ATOM 2259 C CA . PHE A 1 279 ? 15.336 8.539 -29.141 1.00 95.75 279 PHE A CA 1
ATOM 2260 C C . PHE A 1 279 ? 14.702 7.741 -30.285 1.00 95.75 279 PHE A C 1
ATOM 2262 O O . PHE A 1 279 ? 15.325 7.619 -31.342 1.00 95.75 279 PHE A O 1
ATOM 2269 N N . MET A 1 280 ? 13.464 7.258 -30.135 1.00 92.12 280 MET A N 1
ATOM 2270 C CA . MET A 1 280 ? 12.725 6.576 -31.205 1.00 92.12 280 MET A CA 1
ATOM 2271 C C . MET A 1 280 ? 12.561 7.471 -32.434 1.00 92.12 280 MET A C 1
ATOM 2273 O O . MET A 1 280 ? 12.730 7.001 -33.558 1.00 92.12 280 MET A O 1
ATOM 2277 N N . TYR A 1 281 ? 12.282 8.760 -32.233 1.00 86.69 281 TYR A N 1
ATOM 2278 C CA . TYR A 1 281 ? 12.132 9.722 -33.328 1.00 86.69 281 TYR A CA 1
ATOM 2279 C C . TYR A 1 281 ? 13.468 10.305 -33.800 1.00 86.69 281 TYR A C 1
ATOM 2281 O O . TYR A 1 281 ? 13.637 10.578 -34.990 1.00 86.69 281 TYR A O 1
ATOM 2289 N N . LYS A 1 282 ? 14.446 10.448 -32.897 1.00 90.50 282 LYS A N 1
ATOM 2290 C CA . LYS A 1 282 ? 15.798 10.917 -33.230 1.00 90.50 282 LYS A CA 1
ATOM 2291 C C . LYS A 1 282 ? 16.577 9.902 -34.070 1.00 90.50 282 LYS A C 1
ATOM 2293 O O . LYS A 1 282 ? 17.311 10.298 -34.970 1.00 90.50 282 LYS A O 1
ATOM 2298 N N . SER A 1 283 ? 16.397 8.603 -33.839 1.00 91.62 283 SER A N 1
ATOM 2299 C CA . SER A 1 283 ? 17.187 7.569 -34.519 1.00 91.62 283 SER A CA 1
ATOM 2300 C C . SER A 1 283 ? 17.024 7.538 -36.050 1.00 91.62 283 SER A C 1
ATOM 2302 O O . SER A 1 283 ? 18.036 7.530 -36.758 1.00 91.62 283 SER A O 1
ATOM 2304 N N . PRO A 1 284 ? 15.805 7.615 -36.621 1.00 87.31 284 PRO A N 1
ATOM 2305 C CA . PRO A 1 284 ? 15.626 7.766 -38.065 1.00 87.31 284 PRO A CA 1
ATOM 2306 C C . PRO A 1 284 ? 16.275 9.025 -38.650 1.00 87.31 284 PRO A C 1
ATOM 2308 O O . PRO A 1 284 ? 16.748 8.970 -39.784 1.00 87.31 284 PRO A O 1
ATOM 2311 N N . LEU A 1 285 ? 16.296 10.133 -37.897 1.00 86.62 285 LEU A N 1
ATO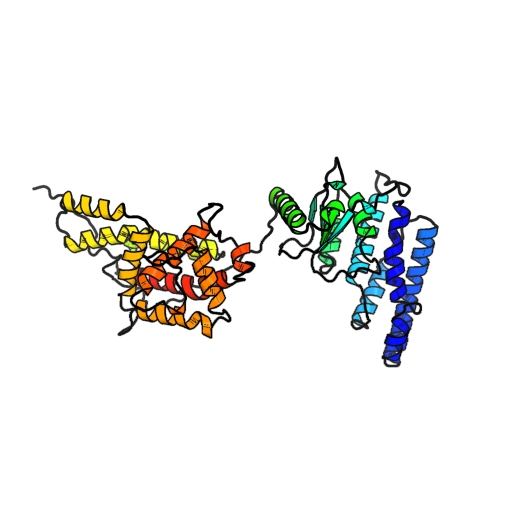M 2312 C CA . LEU A 1 285 ? 16.912 11.398 -38.314 1.00 86.62 285 LEU A CA 1
ATOM 2313 C C . LEU A 1 285 ? 18.435 11.279 -38.363 1.00 86.62 285 LEU A C 1
ATOM 2315 O O . LEU A 1 285 ? 19.047 11.670 -39.351 1.00 86.62 285 LEU A O 1
ATOM 2319 N N . VAL A 1 286 ? 19.033 10.688 -37.329 1.00 89.06 286 VAL A N 1
ATOM 2320 C CA . VAL A 1 286 ? 20.476 10.415 -37.271 1.00 89.06 286 VAL A CA 1
ATOM 2321 C C . VAL A 1 286 ? 20.895 9.485 -38.402 1.00 89.06 286 VAL A C 1
ATOM 2323 O O . VAL A 1 286 ? 21.879 9.742 -39.088 1.00 89.06 286 VAL A O 1
ATOM 2326 N N . LYS A 1 287 ? 20.117 8.427 -38.653 1.00 86.69 287 LYS A N 1
ATOM 2327 C CA . LYS A 1 287 ? 20.385 7.521 -39.770 1.00 86.69 287 LYS A CA 1
ATOM 2328 C C . LYS A 1 287 ? 20.345 8.246 -41.114 1.00 86.69 287 LYS A C 1
ATOM 2330 O O . LYS A 1 287 ? 21.233 8.042 -41.929 1.00 86.69 287 LYS A O 1
ATOM 2335 N N . LEU A 1 288 ? 19.333 9.087 -41.333 1.00 83.75 288 LEU A N 1
ATOM 2336 C CA . LEU A 1 288 ? 19.223 9.882 -42.553 1.00 83.75 288 LEU A CA 1
ATOM 2337 C C . LEU A 1 288 ? 20.455 10.783 -42.731 1.00 83.75 288 LEU A C 1
ATOM 2339 O O . LEU A 1 288 ? 21.057 10.768 -43.797 1.00 83.75 288 LEU A O 1
ATOM 2343 N N . GLU A 1 289 ? 20.839 11.515 -41.684 1.00 85.00 289 GLU A N 1
ATOM 2344 C CA . GLU A 1 289 ? 21.981 12.437 -41.672 1.00 85.00 289 GLU A CA 1
ATOM 2345 C C . GLU A 1 289 ? 23.311 11.758 -42.007 1.00 85.00 289 GLU A C 1
ATOM 2347 O O . GLU A 1 289 ? 24.076 12.247 -42.837 1.00 85.00 289 GLU A O 1
ATOM 2352 N N . ARG A 1 290 ? 23.553 10.589 -41.417 1.00 83.19 290 ARG A N 1
ATOM 2353 C CA . ARG A 1 290 ? 24.766 9.806 -41.666 1.00 83.19 290 ARG A CA 1
ATOM 2354 C C . ARG A 1 290 ? 24.778 9.192 -43.062 1.00 83.19 290 ARG A C 1
ATOM 2356 O O . ARG A 1 290 ? 25.811 9.225 -43.728 1.00 83.19 290 ARG A O 1
ATOM 2363 N N . ASP A 1 291 ? 23.632 8.689 -43.529 1.00 81.62 291 ASP A N 1
ATOM 2364 C CA . ASP A 1 291 ? 23.491 8.126 -44.878 1.00 81.62 291 ASP A CA 1
ATOM 2365 C C . ASP A 1 291 ? 23.790 9.181 -45.967 1.00 81.62 291 ASP A C 1
ATOM 2367 O O . ASP A 1 291 ? 24.268 8.820 -47.042 1.00 81.62 291 ASP A O 1
ATOM 2371 N N . SER A 1 292 ? 23.550 10.475 -45.706 1.00 74.50 292 SER A N 1
ATOM 2372 C CA . SER A 1 292 ? 23.878 11.558 -46.647 1.00 74.50 292 SER A CA 1
ATOM 2373 C C . SER A 1 292 ? 25.267 12.169 -46.462 1.00 74.50 292 SER A C 1
ATOM 2375 O O . SER A 1 292 ? 25.679 12.966 -47.300 1.00 74.50 292 SER A O 1
ATOM 2377 N N . SER A 1 293 ? 25.989 11.846 -45.382 1.00 72.00 293 SER A N 1
ATOM 2378 C CA . SER A 1 293 ? 27.319 12.410 -45.086 1.00 72.00 293 SER A CA 1
ATOM 2379 C C . SER A 1 293 ? 27.375 13.952 -45.134 1.00 72.00 293 SER A C 1
ATOM 2381 O O . SER A 1 293 ? 28.394 14.533 -45.505 1.00 72.00 293 SER A O 1
ATOM 2383 N N . GLY A 1 294 ? 26.278 14.631 -44.776 1.00 65.31 294 GLY A N 1
ATOM 2384 C CA . GLY A 1 294 ? 26.177 16.097 -44.812 1.00 65.31 294 GLY A CA 1
ATOM 2385 C C . GLY A 1 294 ? 25.834 16.702 -46.184 1.00 65.31 294 GLY A C 1
ATOM 2386 O O . GLY A 1 294 ? 25.784 17.931 -46.309 1.00 65.31 294 GL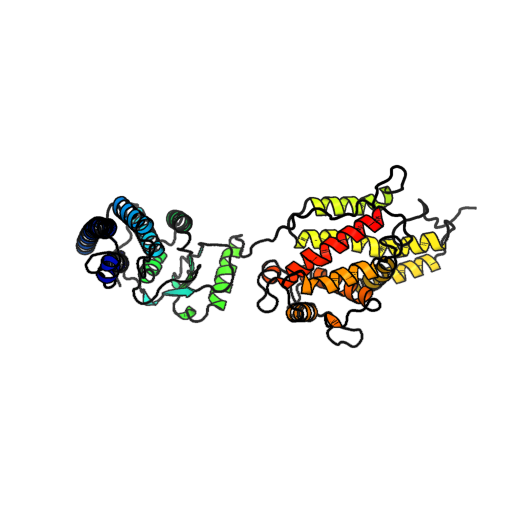Y A O 1
ATOM 2387 N N . GLU A 1 295 ? 25.569 15.876 -47.201 1.00 68.12 295 GLU A N 1
ATOM 2388 C CA . GLU A 1 295 ? 25.051 16.309 -48.503 1.00 68.12 295 GLU A CA 1
ATOM 2389 C C . GLU A 1 295 ? 23.533 16.577 -48.480 1.00 68.12 295 GLU A C 1
ATOM 2391 O O . GLU A 1 295 ? 22.817 16.241 -47.530 1.00 68.12 295 GLU A O 1
ATOM 2396 N N . VAL A 1 296 ? 23.041 17.223 -49.544 1.00 67.69 296 VAL A N 1
ATOM 2397 C CA . VAL A 1 296 ? 21.639 17.631 -49.700 1.00 67.69 296 VAL A CA 1
ATOM 2398 C C . VAL A 1 296 ? 20.711 16.414 -49.792 1.00 67.69 296 VAL A C 1
ATOM 2400 O O . VAL A 1 296 ? 20.845 15.585 -50.692 1.00 67.69 296 VAL A O 1
ATOM 2403 N N . PHE A 1 297 ? 19.711 16.329 -48.911 1.00 72.00 297 PHE A N 1
ATOM 2404 C CA . PHE A 1 297 ? 18.713 15.251 -48.948 1.00 72.00 297 PHE A CA 1
ATOM 2405 C C . PHE A 1 297 ? 17.725 15.418 -50.104 1.00 72.00 297 PHE A C 1
ATOM 2407 O O . PHE A 1 297 ? 17.230 16.516 -50.363 1.00 72.00 297 PHE A O 1
ATOM 2414 N N . SER A 1 298 ? 17.325 14.314 -50.741 1.00 71.25 298 SER A N 1
ATOM 2415 C CA . SER A 1 298 ? 16.214 14.360 -51.691 1.00 71.25 298 SER A CA 1
ATOM 2416 C C . SER A 1 298 ? 14.855 14.359 -50.972 1.00 71.25 298 SER A C 1
ATOM 2418 O O . SER A 1 298 ? 14.688 13.782 -49.895 1.00 71.25 298 SER A O 1
ATOM 2420 N N . ILE A 1 299 ? 13.819 14.911 -51.619 1.00 71.25 299 ILE A N 1
ATOM 2421 C CA . ILE A 1 299 ? 12.417 14.830 -51.148 1.00 71.25 299 ILE A CA 1
ATOM 2422 C C . ILE A 1 299 ? 11.987 13.367 -50.914 1.00 71.25 299 ILE A C 1
ATOM 2424 O O . ILE A 1 299 ? 11.155 13.076 -50.052 1.00 71.25 299 ILE A O 1
ATOM 2428 N N . ARG A 1 300 ? 12.563 12.420 -51.665 1.00 74.25 300 ARG A N 1
ATOM 2429 C CA . ARG A 1 300 ? 12.287 10.987 -51.518 1.00 74.25 300 ARG A CA 1
ATOM 2430 C C . ARG A 1 300 ? 12.860 10.428 -50.216 1.00 74.25 300 ARG A C 1
ATOM 2432 O O . ARG A 1 300 ? 12.207 9.586 -49.602 1.00 74.25 300 ARG A O 1
ATOM 2439 N N . ASP A 1 301 ? 14.029 10.892 -49.791 1.00 73.06 301 ASP A N 1
ATOM 2440 C CA . ASP A 1 301 ? 14.663 10.452 -48.545 1.00 73.06 301 ASP A CA 1
ATOM 2441 C C . ASP A 1 301 ? 13.931 11.023 -47.331 1.00 73.06 301 ASP A C 1
ATOM 2443 O O . ASP A 1 301 ? 13.648 10.290 -46.383 1.00 73.06 301 ASP A O 1
ATOM 2447 N N . PHE A 1 302 ? 13.471 12.274 -47.426 1.00 72.81 302 PHE A N 1
ATOM 2448 C CA . PHE A 1 302 ? 12.587 12.868 -46.424 1.00 72.81 302 PHE A CA 1
ATOM 2449 C C . PHE A 1 302 ? 11.250 12.119 -46.315 1.00 72.81 302 PHE A C 1
ATOM 2451 O O . PHE A 1 302 ? 10.796 11.812 -45.215 1.00 72.81 302 PHE A O 1
ATOM 2458 N N . LYS A 1 303 ? 10.636 11.745 -47.447 1.00 76.06 303 LYS A N 1
ATOM 2459 C CA . LYS A 1 303 ? 9.399 10.949 -47.446 1.00 76.06 303 LYS A CA 1
ATOM 2460 C C . LYS A 1 303 ? 9.607 9.567 -46.819 1.00 76.06 303 LYS A C 1
ATOM 2462 O O . LYS A 1 303 ? 8.808 9.158 -45.989 1.00 76.06 303 LYS A O 1
ATOM 2467 N N . ARG A 1 304 ? 10.709 8.879 -47.141 1.00 77.25 304 ARG A N 1
ATOM 2468 C CA . ARG A 1 304 ? 11.069 7.589 -46.522 1.00 77.25 304 ARG A CA 1
ATOM 2469 C C . ARG A 1 304 ? 11.290 7.706 -45.016 1.00 77.25 304 ARG A C 1
ATOM 2471 O O . ARG A 1 304 ? 10.924 6.796 -44.281 1.00 77.25 304 ARG A O 1
ATOM 2478 N N . MET A 1 305 ? 11.909 8.791 -44.559 1.00 77.44 305 MET A N 1
ATOM 2479 C CA . MET A 1 305 ? 12.066 9.079 -43.136 1.00 77.44 305 MET A CA 1
ATOM 2480 C C . MET A 1 305 ? 10.707 9.314 -42.470 1.00 77.44 305 MET A C 1
ATOM 2482 O O . MET A 1 305 ? 10.435 8.719 -41.433 1.00 77.44 305 MET A O 1
ATOM 2486 N N . TYR A 1 306 ? 9.837 10.115 -43.085 1.00 74.81 306 TYR A N 1
ATOM 2487 C CA . TYR A 1 306 ? 8.487 10.366 -42.583 1.00 74.81 306 TYR A CA 1
ATOM 2488 C C . TYR A 1 306 ? 7.657 9.076 -42.493 1.00 74.81 306 TYR A C 1
ATOM 2490 O O . TYR A 1 306 ? 7.032 8.811 -41.471 1.00 74.81 306 TYR A O 1
ATOM 2498 N N . ASP A 1 307 ? 7.732 8.215 -43.510 1.00 77.19 307 ASP A N 1
ATOM 2499 C CA . ASP A 1 307 ? 7.077 6.903 -43.507 1.00 77.19 307 ASP A CA 1
ATOM 2500 C C . ASP A 1 307 ? 7.614 5.993 -42.383 1.00 77.19 307 ASP A C 1
ATOM 2502 O O . ASP A 1 307 ? 6.860 5.203 -41.820 1.00 77.19 307 ASP A O 1
ATOM 2506 N N . ARG A 1 308 ? 8.902 6.114 -42.014 1.00 72.38 308 ARG A N 1
ATOM 2507 C CA . ARG A 1 308 ? 9.484 5.404 -40.857 1.00 72.38 308 ARG A CA 1
ATOM 2508 C C . ARG A 1 308 ? 9.000 5.973 -39.525 1.00 72.38 308 ARG A C 1
ATOM 2510 O O . ARG A 1 308 ? 8.811 5.200 -38.598 1.00 72.38 308 ARG A O 1
ATOM 2517 N N . ILE A 1 309 ? 8.806 7.287 -39.432 1.00 71.94 309 ILE A N 1
ATOM 2518 C CA . ILE A 1 309 ? 8.278 7.961 -38.235 1.00 71.94 309 ILE A CA 1
ATOM 2519 C C . ILE A 1 309 ? 6.796 7.614 -38.009 1.00 71.94 309 ILE A C 1
ATOM 2521 O O . ILE A 1 309 ? 6.362 7.541 -36.866 1.00 71.94 309 ILE A O 1
ATOM 2525 N N . ASN A 1 310 ? 6.043 7.332 -39.077 1.00 73.94 310 ASN A N 1
ATOM 2526 C CA . ASN A 1 310 ? 4.637 6.909 -39.020 1.00 73.94 310 ASN A CA 1
ATOM 2527 C C . ASN A 1 310 ? 4.422 5.423 -38.662 1.00 73.94 310 ASN A C 1
ATOM 2529 O O . ASN A 1 310 ? 3.284 4.948 -38.699 1.00 73.94 310 ASN A O 1
ATOM 2533 N N . ASP A 1 311 ? 5.478 4.661 -38.364 1.00 78.25 311 ASP A N 1
ATOM 2534 C CA . ASP A 1 311 ? 5.335 3.284 -37.883 1.00 78.25 311 ASP A CA 1
ATOM 2535 C C . ASP A 1 311 ? 4.711 3.269 -36.474 1.00 78.25 311 ASP A C 1
ATOM 2537 O O . ASP A 1 311 ? 4.744 4.257 -35.742 1.00 78.25 311 ASP A O 1
ATOM 2541 N N . SER A 1 312 ? 4.130 2.139 -36.069 1.00 85.12 312 SER A N 1
ATOM 2542 C CA . SER A 1 312 ? 3.582 2.025 -34.714 1.00 85.12 312 SER A CA 1
ATOM 2543 C C . SER A 1 312 ? 4.689 2.175 -33.663 1.00 85.12 312 SER A C 1
ATOM 2545 O O . SER A 1 312 ? 5.795 1.659 -33.841 1.00 85.12 312 SER A O 1
ATOM 2547 N N . GLU A 1 313 ? 4.374 2.830 -32.545 1.00 89.12 313 GLU A N 1
ATOM 2548 C CA . GLU A 1 313 ? 5.302 3.099 -31.434 1.00 89.12 313 GLU A CA 1
ATOM 2549 C C . GLU A 1 313 ? 6.083 1.844 -31.006 1.00 89.12 313 GLU A C 1
ATOM 2551 O O . GLU A 1 313 ? 7.309 1.851 -30.927 1.00 89.12 313 GLU A O 1
ATOM 2556 N N . ILE A 1 314 ? 5.393 0.710 -30.855 1.00 92.00 314 ILE A N 1
ATOM 2557 C CA . ILE A 1 314 ? 6.019 -0.571 -30.505 1.00 92.00 314 ILE A CA 1
ATOM 2558 C C . ILE A 1 314 ? 7.023 -1.069 -31.558 1.00 92.00 314 ILE A C 1
ATOM 2560 O O . ILE A 1 314 ? 8.024 -1.697 -31.213 1.00 92.00 314 ILE A O 1
ATOM 2564 N N . ASN A 1 315 ? 6.783 -0.834 -32.849 1.00 91.56 315 ASN A N 1
ATOM 2565 C CA . ASN A 1 315 ? 7.723 -1.232 -33.899 1.00 91.56 315 ASN A CA 1
ATOM 2566 C C . ASN A 1 315 ? 8.960 -0.334 -33.907 1.00 91.56 315 ASN A C 1
ATOM 2568 O O . ASN A 1 315 ? 10.068 -0.833 -34.109 1.00 91.56 315 ASN A O 1
ATOM 2572 N N . MET A 1 316 ? 8.782 0.961 -33.643 1.00 91.75 316 MET A N 1
ATOM 2573 C CA . MET A 1 316 ? 9.891 1.896 -33.464 1.00 91.75 316 MET A CA 1
ATOM 2574 C C . MET A 1 316 ? 10.749 1.514 -32.262 1.00 91.75 316 MET A C 1
ATOM 2576 O O . MET A 1 316 ? 11.972 1.431 -32.382 1.00 91.75 316 MET A O 1
ATOM 2580 N N . LEU A 1 317 ? 10.113 1.166 -31.145 1.00 94.56 317 LEU A N 1
ATOM 2581 C CA . LEU A 1 317 ? 10.805 0.742 -29.936 1.00 94.56 317 LEU A CA 1
ATOM 2582 C C . LEU A 1 317 ? 11.589 -0.562 -30.145 1.00 94.56 317 LEU A C 1
ATOM 2584 O O . LEU A 1 317 ? 12.727 -0.672 -29.696 1.00 94.56 317 LEU A O 1
ATOM 2588 N N . LYS A 1 318 ? 11.027 -1.535 -30.880 1.00 94.56 318 LYS A N 1
ATOM 2589 C CA . LYS A 1 318 ? 11.743 -2.770 -31.257 1.00 94.56 318 LYS A CA 1
ATOM 2590 C C . LYS A 1 318 ? 13.004 -2.471 -32.063 1.00 94.56 318 LYS A C 1
ATOM 2592 O O . LYS A 1 318 ? 14.071 -2.925 -31.673 1.00 94.56 318 LYS A O 1
ATOM 2597 N N . LYS A 1 319 ? 12.895 -1.674 -33.133 1.00 94.00 319 LYS A N 1
ATOM 2598 C CA . LYS A 1 319 ? 14.042 -1.293 -33.981 1.00 94.00 319 LYS A CA 1
ATOM 2599 C C . LYS A 1 319 ? 15.123 -0.563 -33.181 1.00 94.00 319 LYS A C 1
ATOM 2601 O O . LYS A 1 319 ? 16.319 -0.794 -33.379 1.00 94.00 319 LYS A O 1
ATOM 2606 N N . LEU A 1 320 ? 14.699 0.318 -32.272 1.00 95.31 320 LEU A N 1
ATOM 2607 C CA . LEU A 1 320 ? 15.598 1.039 -31.382 1.00 95.31 320 LEU A CA 1
ATOM 2608 C C . LEU A 1 320 ? 16.355 0.062 -30.471 1.00 95.31 320 LEU A C 1
ATOM 2610 O O . LEU A 1 320 ? 17.583 0.078 -30.463 1.00 95.31 320 LEU A O 1
ATOM 2614 N N . PHE A 1 321 ? 15.656 -0.829 -29.762 1.00 96.75 321 PHE A N 1
ATOM 2615 C CA . PHE A 1 321 ? 16.307 -1.790 -28.868 1.00 96.75 321 PHE A CA 1
ATOM 2616 C C . PHE A 1 321 ? 17.141 -2.842 -29.597 1.00 96.75 321 PHE A C 1
ATOM 2618 O O . PHE A 1 321 ? 18.188 -3.210 -29.082 1.00 96.75 321 PHE A O 1
ATOM 2625 N N . GLU A 1 322 ? 16.766 -3.282 -30.798 1.00 96.06 322 GLU A N 1
ATOM 2626 C CA . GLU A 1 322 ? 17.641 -4.112 -31.642 1.00 96.06 322 GLU A CA 1
ATOM 2627 C C . GLU A 1 322 ? 18.995 -3.437 -31.877 1.00 96.06 322 GLU A C 1
ATOM 2629 O O . GLU A 1 322 ? 20.042 -4.063 -31.715 1.00 96.06 322 GLU A O 1
ATOM 2634 N N . SER A 1 323 ? 18.968 -2.143 -32.205 1.00 95.94 323 SER A N 1
ATOM 2635 C CA . SER A 1 323 ? 20.176 -1.355 -32.451 1.00 95.94 323 SER A CA 1
ATOM 2636 C C . SER A 1 323 ? 20.981 -1.144 -31.165 1.00 95.94 323 SER A C 1
ATOM 2638 O O . SER A 1 323 ? 22.196 -1.312 -31.170 1.00 95.94 323 SER A O 1
ATOM 2640 N N . ILE A 1 324 ? 20.314 -0.819 -30.051 1.00 96.88 324 ILE A N 1
ATOM 2641 C CA . ILE A 1 324 ? 20.961 -0.594 -28.748 1.00 96.88 324 ILE A CA 1
ATOM 2642 C C . ILE A 1 324 ? 21.616 -1.874 -28.231 1.00 96.88 324 ILE A C 1
ATOM 2644 O O . ILE A 1 324 ? 22.763 -1.846 -27.794 1.00 96.88 324 ILE A O 1
ATOM 2648 N N . LEU A 1 325 ? 20.908 -3.005 -28.271 1.00 96.50 325 LEU A N 1
ATOM 2649 C CA . LEU A 1 325 ? 21.403 -4.260 -27.705 1.00 96.50 325 LEU A CA 1
ATOM 2650 C C . LEU A 1 325 ? 22.595 -4.823 -28.489 1.00 96.50 325 LEU A C 1
ATOM 2652 O O . LEU A 1 325 ? 23.368 -5.600 -27.928 1.00 96.50 325 LEU A O 1
ATOM 2656 N N . ALA A 1 326 ? 22.771 -4.409 -29.747 1.00 95.88 326 ALA A N 1
ATOM 2657 C CA . ALA A 1 326 ? 23.938 -4.735 -30.558 1.00 95.88 326 ALA A CA 1
ATOM 2658 C C . ALA A 1 326 ? 25.199 -3.931 -30.184 1.00 95.88 326 ALA A C 1
ATOM 2660 O O . ALA A 1 326 ? 26.295 -4.325 -30.578 1.00 95.88 326 ALA A O 1
ATOM 2661 N N . LEU A 1 327 ? 25.073 -2.829 -29.433 1.00 94.94 327 LEU A N 1
ATOM 2662 C CA . LEU A 1 327 ? 26.218 -2.020 -29.011 1.00 94.94 327 LEU A CA 1
ATOM 2663 C C . LEU A 1 327 ? 27.076 -2.756 -27.975 1.00 94.94 327 LEU A C 1
ATOM 2665 O O . LEU A 1 327 ? 26.569 -3.481 -27.110 1.00 94.94 327 LEU A O 1
ATOM 2669 N N . GLU A 1 328 ? 28.387 -2.518 -28.035 1.00 92.19 328 GLU A N 1
ATOM 2670 C CA . GLU A 1 328 ? 29.326 -2.972 -27.012 1.00 92.19 328 GLU A CA 1
ATOM 2671 C C . GLU A 1 328 ? 29.124 -2.178 -25.719 1.00 92.19 328 GLU A C 1
ATOM 2673 O O . GLU A 1 328 ? 29.280 -0.956 -25.675 1.00 92.19 328 GLU A O 1
ATOM 2678 N N . HIS A 1 329 ? 28.779 -2.892 -24.653 1.00 88.19 329 HIS A N 1
ATOM 2679 C CA . HIS A 1 329 ? 28.630 -2.341 -23.311 1.00 88.19 329 HIS A CA 1
ATOM 2680 C C . HIS A 1 329 ? 29.991 -2.222 -22.613 1.00 88.19 329 HIS A C 1
ATOM 2682 O O . HIS A 1 329 ? 30.328 -1.185 -22.045 1.00 88.19 329 HIS A O 1
ATOM 2688 N N . THR A 1 330 ? 30.789 -3.284 -22.707 1.00 86.62 330 THR A N 1
ATOM 2689 C CA . THR A 1 330 ? 32.200 -3.345 -22.305 1.00 86.62 330 THR A CA 1
ATOM 2690 C C . THR A 1 330 ? 32.983 -4.117 -23.369 1.00 86.62 330 THR A C 1
ATOM 2692 O O . THR A 1 330 ? 32.365 -4.816 -24.176 1.00 86.62 330 THR A O 1
ATOM 2695 N N . PRO A 1 331 ? 34.326 -4.012 -23.419 1.00 85.94 331 PRO A N 1
ATOM 2696 C CA . PRO A 1 331 ? 35.112 -4.726 -24.422 1.00 85.94 331 PRO A CA 1
ATOM 2697 C C . PRO A 1 331 ? 34.795 -6.230 -24.431 1.00 85.94 331 PRO A C 1
ATOM 2699 O O . PRO A 1 331 ? 35.047 -6.929 -23.451 1.00 85.94 331 PRO A O 1
ATOM 2702 N N . GLY A 1 332 ? 34.224 -6.722 -25.536 1.00 86.06 332 GLY A N 1
ATOM 2703 C CA . GLY A 1 332 ? 33.834 -8.127 -25.704 1.00 86.06 332 GLY A CA 1
ATOM 2704 C C . GLY A 1 332 ? 32.461 -8.527 -25.140 1.00 86.06 332 GLY A C 1
ATOM 2705 O O . GLY A 1 332 ? 32.103 -9.701 -25.236 1.00 86.06 332 GLY A O 1
ATOM 2706 N N . GLN A 1 333 ? 31.671 -7.597 -24.592 1.00 91.94 333 GLN A N 1
ATOM 2707 C CA . GLN A 1 333 ? 30.312 -7.862 -24.106 1.00 91.94 333 GLN A CA 1
ATOM 2708 C C . GLN A 1 333 ? 29.324 -6.808 -24.615 1.00 91.94 333 GLN A C 1
ATOM 2710 O O . GLN A 1 333 ? 29.482 -5.611 -24.382 1.00 91.94 333 GLN A O 1
ATOM 2715 N N . THR A 1 334 ? 28.255 -7.257 -25.270 1.00 95.38 334 THR A N 1
ATOM 2716 C CA . THR A 1 334 ? 27.175 -6.381 -25.738 1.00 95.38 334 THR A CA 1
ATOM 2717 C C . THR A 1 334 ? 26.157 -6.091 -24.639 1.00 95.38 334 THR A C 1
ATOM 2719 O O . THR A 1 334 ? 26.043 -6.830 -23.651 1.00 95.38 334 THR A O 1
ATOM 2722 N N . PHE A 1 335 ? 25.353 -5.044 -24.839 1.00 95.50 335 PHE A N 1
ATOM 2723 C CA . PHE A 1 335 ? 24.174 -4.805 -24.005 1.00 95.50 335 PHE A CA 1
ATOM 2724 C C . PHE A 1 335 ? 23.225 -6.006 -23.996 1.00 95.50 335 PHE A C 1
ATOM 2726 O O . PHE A 1 335 ? 22.674 -6.317 -22.943 1.00 95.50 335 PHE A O 1
ATOM 2733 N N . ASN A 1 336 ? 23.084 -6.725 -25.117 1.00 96.88 336 ASN A N 1
ATOM 2734 C CA . ASN A 1 336 ? 22.281 -7.947 -25.184 1.00 96.88 336 ASN A CA 1
ATOM 2735 C C . ASN A 1 336 ? 22.712 -8.969 -24.118 1.00 96.88 336 ASN A C 1
ATOM 2737 O O . ASN A 1 336 ? 21.905 -9.380 -23.286 1.00 96.88 336 ASN A O 1
ATOM 2741 N N . THR A 1 337 ? 24.005 -9.305 -24.066 1.00 95.31 337 THR A N 1
ATOM 2742 C CA . THR A 1 337 ? 24.538 -10.257 -23.081 1.00 95.31 337 THR A CA 1
ATOM 2743 C C . THR A 1 337 ? 24.348 -9.760 -21.649 1.00 95.31 337 THR A C 1
ATOM 2745 O O . THR A 1 337 ? 23.968 -10.535 -20.774 1.00 95.31 337 THR A O 1
ATOM 2748 N N . LYS A 1 338 ? 24.588 -8.468 -21.384 1.00 94.12 338 LYS A N 1
ATOM 2749 C CA . LYS A 1 338 ? 24.384 -7.895 -20.045 1.00 94.12 338 LYS A CA 1
ATOM 2750 C C . LYS A 1 338 ? 22.923 -7.986 -19.598 1.00 94.12 338 LYS A C 1
ATOM 2752 O O . LYS A 1 338 ? 22.657 -8.475 -18.504 1.00 94.12 338 LYS A O 1
ATOM 2757 N N . ILE A 1 339 ? 21.990 -7.553 -20.441 1.00 95.88 339 ILE A N 1
ATOM 2758 C CA . ILE A 1 339 ? 20.556 -7.559 -20.132 1.00 95.88 339 ILE A CA 1
ATOM 2759 C C . ILE A 1 339 ? 20.053 -8.995 -19.955 1.00 95.88 339 ILE A C 1
ATOM 2761 O O . ILE A 1 339 ? 19.291 -9.254 -19.028 1.00 95.88 339 ILE A O 1
ATOM 2765 N N . LEU A 1 340 ? 20.515 -9.942 -20.779 1.00 95.56 340 LEU A N 1
ATOM 2766 C CA . LEU A 1 340 ? 20.146 -11.353 -20.651 1.00 95.56 340 LEU A CA 1
ATOM 2767 C C . LEU A 1 340 ? 20.617 -11.950 -19.321 1.00 95.56 340 LEU A C 1
ATOM 2769 O O . LEU A 1 340 ? 19.871 -12.691 -18.678 1.00 95.56 340 LEU A O 1
ATOM 2773 N N . ASN A 1 341 ? 21.832 -11.601 -18.890 1.00 93.31 341 ASN A N 1
ATOM 2774 C CA . ASN A 1 341 ? 22.367 -12.025 -17.599 1.00 93.31 341 ASN A CA 1
ATOM 2775 C C . ASN A 1 341 ? 21.562 -11.428 -16.439 1.00 93.31 341 ASN A C 1
ATOM 2777 O O . ASN A 1 341 ? 21.211 -12.160 -15.517 1.00 93.31 341 ASN A O 1
ATOM 2781 N N . SER A 1 342 ? 21.218 -10.136 -16.498 1.00 92.00 342 SER A N 1
ATOM 2782 C CA . SER A 1 342 ? 20.362 -9.499 -15.489 1.00 92.00 342 SER A CA 1
ATOM 2783 C C . SER A 1 342 ? 18.965 -10.122 -15.443 1.00 92.00 342 SER A C 1
ATOM 2785 O O . SER A 1 342 ? 18.465 -10.392 -14.358 1.00 92.00 342 SER A O 1
ATOM 2787 N N . TRP A 1 343 ? 18.361 -10.413 -16.601 1.00 92.88 343 TRP A N 1
ATOM 2788 C CA . TRP A 1 343 ? 17.058 -11.082 -16.693 1.00 92.88 343 TRP A CA 1
ATOM 2789 C C . TRP A 1 343 ? 17.104 -12.472 -16.055 1.00 92.88 343 TRP A C 1
ATOM 2791 O O . TRP A 1 343 ? 16.314 -12.781 -15.169 1.00 92.88 343 TRP A O 1
ATOM 2801 N N . SER A 1 344 ? 18.100 -13.277 -16.432 1.00 89.81 344 SER A N 1
ATOM 2802 C CA . SER A 1 344 ? 18.306 -14.620 -15.875 1.00 89.81 344 SER A CA 1
ATOM 2803 C C . SER A 1 344 ? 18.622 -14.592 -14.373 1.00 89.81 344 SER A C 1
ATOM 2805 O O . SER A 1 344 ? 18.320 -15.545 -13.657 1.00 89.81 344 SER A O 1
ATOM 2807 N N . GLY A 1 345 ? 19.226 -13.500 -13.894 1.00 87.75 345 GLY A N 1
ATOM 2808 C CA . GLY A 1 345 ? 19.573 -13.268 -12.494 1.00 87.75 345 GLY A CA 1
ATOM 2809 C C . GLY A 1 345 ? 18.408 -12.839 -11.595 1.00 87.75 345 GLY A C 1
ATOM 2810 O O . GLY A 1 345 ? 18.568 -12.887 -10.376 1.00 87.75 345 GLY A O 1
ATOM 28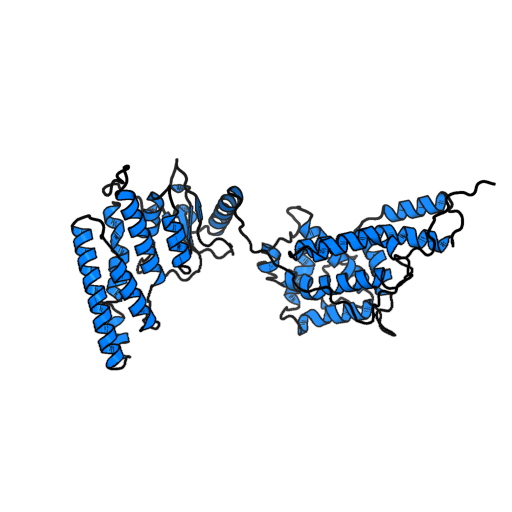11 N N . LEU A 1 346 ? 17.242 -12.478 -12.150 1.00 84.69 346 LEU A N 1
ATOM 2812 C CA . LEU A 1 346 ? 16.079 -12.056 -11.354 1.00 84.69 346 LEU A CA 1
ATOM 2813 C C . LEU A 1 346 ? 15.544 -13.175 -10.454 1.00 84.69 346 LEU A C 1
ATOM 2815 O O . LEU A 1 346 ? 15.234 -12.947 -9.290 1.00 84.69 346 LEU A O 1
ATOM 2819 N N . ILE A 1 347 ? 15.456 -14.407 -10.959 1.00 79.69 347 ILE A N 1
ATOM 2820 C CA . ILE A 1 347 ? 14.886 -15.515 -10.177 1.00 79.69 347 ILE A CA 1
ATOM 2821 C C . ILE A 1 347 ? 15.819 -15.941 -9.033 1.00 79.69 347 ILE A C 1
ATOM 2823 O O . ILE A 1 347 ? 15.365 -15.997 -7.889 1.00 79.69 347 ILE A O 1
ATOM 2827 N N . PRO A 1 348 ? 17.117 -16.226 -9.269 1.00 66.31 348 PRO A N 1
ATOM 2828 C CA . PRO A 1 348 ? 18.000 -16.658 -8.188 1.00 66.31 348 PRO A CA 1
ATOM 2829 C C . PRO A 1 348 ? 18.315 -15.540 -7.182 1.00 66.31 348 PRO A C 1
ATOM 2831 O O . PRO A 1 348 ? 18.711 -15.842 -6.059 1.00 66.31 348 PRO A O 1
ATOM 2834 N N . GLY A 1 349 ? 18.178 -14.267 -7.584 1.00 60.22 349 GLY A N 1
ATOM 2835 C CA . GLY A 1 349 ? 18.599 -13.102 -6.802 1.00 60.22 349 GLY A CA 1
ATOM 2836 C C . GLY A 1 349 ? 17.497 -12.343 -6.052 1.00 60.22 349 GLY A C 1
ATOM 2837 O O . GLY A 1 349 ? 17.829 -11.625 -5.113 1.00 60.22 349 GLY A O 1
ATOM 2838 N N . SER A 1 350 ? 16.214 -12.472 -6.427 1.00 58.91 350 SER A N 1
ATOM 2839 C CA . SER A 1 350 ? 15.164 -11.520 -6.000 1.00 58.91 350 SER A CA 1
ATOM 2840 C C . SER A 1 350 ? 13.999 -12.109 -5.188 1.00 58.91 350 SER A C 1
ATOM 2842 O O . SER A 1 350 ? 13.012 -11.414 -4.980 1.00 58.91 350 SER A O 1
ATOM 2844 N N . PHE A 1 351 ? 14.072 -13.365 -4.728 1.00 59.62 351 PHE A N 1
ATOM 2845 C CA . PHE A 1 351 ? 12.972 -14.077 -4.033 1.00 59.62 351 PHE A CA 1
ATOM 2846 C C . PHE A 1 351 ? 11.672 -14.259 -4.851 1.00 59.62 351 PHE A C 1
ATOM 2848 O O . PHE A 1 351 ? 10.673 -14.733 -4.310 1.00 59.62 351 PHE A O 1
ATOM 2855 N N . VAL A 1 352 ? 11.666 -13.934 -6.148 1.00 69.50 352 VAL A N 1
ATOM 2856 C CA . VAL A 1 352 ? 10.507 -14.126 -7.035 1.00 69.50 352 VAL A CA 1
ATOM 2857 C C . VAL A 1 352 ? 10.632 -15.456 -7.764 1.00 69.50 352 VAL A C 1
ATOM 2859 O O . VAL A 1 352 ? 11.658 -15.742 -8.382 1.00 69.50 352 VAL A O 1
ATOM 2862 N N . ASP A 1 353 ? 9.577 -16.267 -7.732 1.00 82.06 353 ASP A N 1
ATOM 2863 C CA . ASP A 1 353 ? 9.532 -17.492 -8.521 1.00 82.06 353 ASP A CA 1
ATOM 2864 C C . ASP A 1 353 ? 9.234 -17.212 -10.011 1.00 82.06 353 ASP A C 1
ATOM 2866 O O . ASP A 1 353 ? 8.618 -16.216 -10.399 1.00 82.06 353 ASP A O 1
ATOM 2870 N N . ALA A 1 354 ? 9.669 -18.125 -10.883 1.00 88.31 354 ALA A N 1
ATOM 2871 C CA . ALA A 1 354 ? 9.435 -18.020 -12.325 1.00 88.31 354 ALA A CA 1
ATOM 2872 C C . ALA A 1 354 ? 7.940 -17.910 -12.680 1.00 88.31 354 ALA A C 1
ATOM 2874 O O . ALA A 1 354 ? 7.581 -17.352 -13.716 1.00 88.31 354 ALA A O 1
ATOM 2875 N N . VAL A 1 355 ? 7.069 -18.474 -11.840 1.00 90.88 355 VAL A N 1
ATOM 2876 C CA . VAL A 1 355 ? 5.630 -18.572 -12.082 1.00 90.88 355 VAL A CA 1
ATOM 2877 C C . VAL A 1 355 ? 4.995 -17.186 -12.001 1.00 90.88 355 VAL A C 1
ATOM 2879 O O . VAL A 1 355 ? 4.276 -16.803 -12.922 1.00 90.88 355 VAL A O 1
ATOM 2882 N N . LYS A 1 356 ? 5.322 -16.394 -10.977 1.00 92.06 356 LYS A N 1
ATOM 2883 C CA . LYS A 1 356 ? 4.849 -15.013 -10.820 1.00 92.06 356 LYS A CA 1
ATOM 2884 C C . LYS A 1 356 ? 5.329 -14.103 -11.948 1.00 92.06 356 LYS A C 1
ATOM 2886 O O . LYS A 1 356 ? 4.544 -13.295 -12.442 1.00 92.06 356 LYS A O 1
ATOM 2891 N N . ILE A 1 357 ? 6.569 -14.271 -12.417 1.00 92.56 357 ILE A N 1
ATOM 2892 C CA . ILE A 1 357 ? 7.072 -13.533 -13.589 1.00 92.56 357 ILE A CA 1
ATOM 2893 C C . ILE A 1 357 ? 6.280 -13.911 -14.845 1.00 92.56 357 ILE A C 1
ATOM 2895 O O . ILE A 1 357 ? 5.864 -13.030 -15.592 1.00 92.56 357 ILE A O 1
ATOM 2899 N N . ASN A 1 358 ? 6.016 -15.200 -15.070 1.00 93.12 358 ASN A N 1
ATOM 2900 C CA . ASN A 1 358 ? 5.211 -15.641 -16.212 1.00 93.12 358 ASN A CA 1
ATOM 2901 C C . ASN A 1 358 ? 3.786 -15.077 -16.158 1.00 93.12 358 ASN A C 1
ATOM 2903 O O . ASN A 1 358 ? 3.277 -14.614 -17.176 1.00 93.12 358 ASN A O 1
ATOM 2907 N N . PHE A 1 359 ? 3.164 -15.057 -14.975 1.00 93.44 359 PHE A N 1
ATOM 2908 C CA . PHE A 1 359 ? 1.862 -14.418 -14.785 1.00 93.44 359 PHE A CA 1
ATOM 2909 C C . PHE A 1 359 ? 1.915 -12.916 -15.057 1.00 93.44 359 PHE A C 1
ATOM 2911 O O . PHE A 1 359 ? 1.017 -12.402 -15.714 1.00 93.44 359 PHE A O 1
ATOM 2918 N N . LEU A 1 360 ? 2.963 -12.216 -14.613 1.00 94.12 360 LEU A N 1
ATOM 2919 C CA . LEU A 1 360 ? 3.154 -10.800 -14.929 1.00 94.12 360 LEU A CA 1
ATOM 2920 C C . LEU A 1 360 ? 3.234 -10.570 -16.450 1.00 94.12 360 LEU A C 1
ATOM 2922 O O . LEU A 1 360 ? 2.570 -9.681 -16.975 1.00 94.12 360 LEU A O 1
ATOM 2926 N N . ILE A 1 361 ? 4.012 -11.383 -17.169 1.00 94.06 361 ILE A N 1
ATOM 2927 C CA . ILE A 1 361 ? 4.132 -11.302 -18.635 1.00 94.06 361 ILE A CA 1
ATOM 2928 C C . ILE A 1 361 ? 2.765 -11.519 -19.309 1.00 94.06 361 ILE A C 1
ATOM 2930 O O . ILE A 1 361 ? 2.436 -10.823 -20.275 1.00 94.06 361 ILE A O 1
ATOM 2934 N N . ASP A 1 362 ? 1.960 -12.447 -18.786 1.00 92.44 362 ASP A N 1
ATOM 2935 C CA . ASP A 1 362 ? 0.621 -12.745 -19.296 1.00 92.44 362 ASP A CA 1
ATOM 2936 C C . ASP A 1 362 ? -0.381 -11.607 -19.044 1.00 92.44 362 ASP A C 1
ATOM 2938 O O . ASP A 1 362 ? -1.052 -11.176 -19.983 1.00 92.44 362 ASP A O 1
ATOM 2942 N N . VAL A 1 363 ? -0.438 -11.044 -17.827 1.00 91.94 363 VAL A N 1
ATOM 2943 C CA . VAL A 1 363 ? -1.344 -9.915 -17.515 1.00 91.94 363 VAL A CA 1
ATOM 2944 C C . VAL A 1 363 ? -0.945 -8.631 -18.244 1.00 91.94 363 VAL A C 1
ATOM 2946 O O . VAL A 1 363 ? -1.812 -7.846 -18.622 1.00 91.94 363 VAL A O 1
ATOM 2949 N N . LEU A 1 364 ? 0.348 -8.449 -18.534 1.00 92.06 364 LEU A N 1
ATOM 2950 C CA . LEU A 1 364 ? 0.850 -7.400 -19.428 1.00 92.06 364 LEU A CA 1
ATOM 2951 C C . LEU A 1 364 ? 0.556 -7.681 -20.915 1.00 92.06 364 LEU A C 1
ATOM 2953 O O . LEU A 1 364 ? 0.892 -6.868 -21.778 1.00 92.06 364 LEU A O 1
ATOM 2957 N N . ASN A 1 365 ? -0.071 -8.819 -21.232 1.00 90.75 365 ASN A N 1
ATOM 2958 C CA . ASN A 1 365 ? -0.457 -9.250 -22.575 1.00 90.75 365 ASN A CA 1
ATOM 2959 C C . ASN A 1 365 ? 0.733 -9.304 -23.556 1.00 90.75 365 ASN A C 1
ATOM 2961 O O . ASN A 1 365 ? 0.609 -9.016 -24.753 1.00 90.75 365 ASN A O 1
ATOM 2965 N N . ILE A 1 366 ? 1.912 -9.693 -23.062 1.00 91.62 366 ILE A N 1
ATOM 2966 C CA . ILE A 1 366 ? 3.128 -9.798 -23.869 1.00 91.62 366 ILE A CA 1
ATOM 2967 C C . ILE A 1 366 ? 3.156 -11.163 -24.567 1.00 91.62 366 ILE A C 1
ATOM 2969 O O . ILE A 1 366 ? 3.414 -12.211 -23.973 1.00 91.62 366 ILE A O 1
ATOM 2973 N N . LYS A 1 367 ? 2.921 -11.143 -25.881 1.00 88.38 367 LYS A N 1
ATOM 2974 C CA . LYS A 1 367 ? 2.793 -12.351 -26.710 1.00 88.38 367 LYS A CA 1
ATOM 2975 C C . LYS A 1 367 ? 3.895 -12.474 -27.754 1.00 88.38 367 LYS A C 1
ATOM 2977 O O . LYS A 1 367 ? 4.451 -11.484 -28.239 1.00 88.38 367 LYS A O 1
ATOM 2982 N N . THR A 1 368 ? 4.194 -13.704 -28.154 1.00 83.94 368 THR A N 1
ATOM 2983 C CA . THR A 1 368 ? 5.011 -14.033 -29.330 1.00 83.94 368 THR A CA 1
ATOM 2984 C C . THR A 1 368 ? 4.344 -13.535 -30.619 1.00 83.94 368 THR A C 1
ATOM 2986 O O . THR A 1 368 ? 3.155 -13.227 -30.644 1.00 83.94 368 THR A O 1
ATOM 2989 N N . GLY A 1 369 ? 5.086 -13.496 -31.733 1.00 74.25 369 GLY A N 1
ATOM 2990 C CA . GLY A 1 369 ? 4.512 -13.158 -33.047 1.00 74.25 369 GLY A CA 1
ATOM 2991 C C . GLY A 1 369 ? 3.407 -14.117 -33.520 1.00 74.25 369 GLY A C 1
ATOM 2992 O O . GLY A 1 369 ? 2.637 -13.763 -34.404 1.00 74.25 369 GLY A O 1
ATOM 2993 N N . LYS A 1 370 ? 3.304 -15.307 -32.910 1.00 76.94 370 LYS A N 1
ATOM 2994 C CA . LYS A 1 370 ? 2.255 -16.308 -33.163 1.00 76.94 370 LYS A CA 1
ATOM 2995 C C . LYS A 1 370 ? 1.068 -16.203 -32.193 1.00 76.94 370 LYS A C 1
ATOM 2997 O O . LYS A 1 370 ? 0.160 -17.017 -32.275 1.00 76.94 370 LYS A O 1
ATOM 3002 N N . GLY A 1 371 ? 1.080 -15.236 -31.273 1.00 79.62 371 GLY A N 1
ATOM 3003 C CA . GLY A 1 371 ? 0.001 -15.004 -30.306 1.00 79.62 371 GLY A CA 1
ATOM 3004 C C . GLY A 1 371 ? 0.101 -15.794 -28.996 1.00 79.62 371 GLY A C 1
ATOM 3005 O O . GLY A 1 371 ? -0.706 -15.553 -28.104 1.00 79.62 371 GLY A O 1
ATOM 3006 N N . ASN A 1 372 ? 1.091 -16.678 -28.837 1.00 84.19 372 ASN A N 1
ATOM 3007 C CA . ASN A 1 372 ? 1.307 -17.422 -27.588 1.00 84.19 372 ASN A CA 1
ATOM 3008 C C . ASN A 1 372 ? 1.946 -16.531 -26.517 1.00 84.19 372 ASN A C 1
ATOM 3010 O O . ASN A 1 372 ? 2.809 -15.719 -26.864 1.00 84.19 372 ASN A O 1
ATOM 3014 N N . THR A 1 373 ? 1.580 -16.716 -25.248 1.00 81.19 373 THR A N 1
ATOM 3015 C CA . THR A 1 373 ? 2.226 -16.059 -24.099 1.00 81.19 373 THR A CA 1
ATOM 3016 C C . THR A 1 373 ? 3.710 -16.421 -24.045 1.00 81.19 373 THR A C 1
ATOM 3018 O O . THR A 1 373 ? 4.095 -17.557 -24.325 1.00 81.19 373 THR A O 1
ATOM 3021 N N . ILE A 1 374 ? 4.548 -15.427 -23.751 1.00 87.38 374 ILE A N 1
ATOM 3022 C CA . ILE A 1 374 ? 5.990 -15.618 -23.585 1.00 87.38 374 ILE A CA 1
ATOM 3023 C C . ILE A 1 374 ? 6.266 -16.116 -22.166 1.00 87.38 374 ILE A C 1
ATOM 3025 O O . ILE A 1 374 ? 5.670 -15.629 -21.211 1.00 87.38 374 ILE A O 1
ATOM 3029 N N . VAL A 1 375 ? 7.183 -17.068 -22.025 1.00 88.75 375 VAL A N 1
ATOM 3030 C CA . VAL A 1 375 ? 7.581 -17.627 -20.731 1.00 88.75 375 VAL A CA 1
ATOM 3031 C C . VAL A 1 375 ? 9.006 -17.172 -20.415 1.00 88.75 375 VAL A C 1
ATOM 3033 O O . VAL A 1 375 ? 9.838 -17.071 -21.314 1.00 88.75 375 VAL A O 1
ATOM 3036 N N . HIS A 1 376 ? 9.310 -16.910 -19.145 1.00 88.50 376 HIS A N 1
ATOM 3037 C CA . HIS A 1 376 ? 10.609 -16.419 -18.678 1.00 88.50 376 HIS A CA 1
ATOM 3038 C C . HIS A 1 376 ? 11.788 -17.239 -19.226 1.00 88.50 376 HIS A C 1
ATOM 3040 O O . HIS A 1 376 ? 12.784 -16.667 -19.664 1.00 88.50 376 HIS A O 1
ATOM 3046 N N . GLY A 1 377 ? 11.674 -18.572 -19.206 1.00 85.38 377 GLY A N 1
ATOM 3047 C CA . GLY A 1 377 ? 12.733 -19.485 -19.650 1.00 85.38 377 GLY A CA 1
ATOM 3048 C C . GLY A 1 377 ? 12.955 -19.532 -21.165 1.00 85.38 377 GLY A C 1
ATOM 3049 O O . GLY A 1 377 ? 13.994 -20.019 -21.598 1.00 85.38 377 GLY A O 1
ATOM 3050 N N . ASP A 1 378 ? 12.021 -19.006 -21.961 1.00 87.38 378 ASP A N 1
ATOM 3051 C CA . ASP A 1 378 ? 12.104 -19.028 -23.426 1.00 87.38 378 ASP A CA 1
ATOM 3052 C C . ASP A 1 378 ? 12.873 -17.821 -23.990 1.00 87.38 378 ASP A C 1
ATOM 3054 O O . ASP A 1 378 ? 13.107 -17.738 -25.198 1.00 87.38 378 ASP A O 1
ATOM 3058 N N . ILE A 1 379 ? 13.261 -16.867 -23.134 1.00 91.50 379 ILE A N 1
ATOM 3059 C CA . ILE A 1 379 ? 13.989 -15.667 -23.546 1.00 91.50 379 ILE A CA 1
ATOM 3060 C C . ILE A 1 379 ? 15.455 -16.008 -23.809 1.00 91.50 379 ILE A C 1
ATOM 3062 O O . ILE A 1 379 ? 16.240 -16.259 -22.899 1.00 91.50 379 ILE A O 1
ATOM 3066 N N . THR A 1 380 ? 15.831 -15.967 -25.081 1.00 92.50 380 THR A N 1
ATOM 3067 C CA . THR A 1 380 ? 17.211 -16.126 -25.561 1.00 92.50 380 THR A CA 1
ATOM 3068 C C . THR A 1 380 ? 17.792 -14.798 -26.042 1.00 92.50 380 THR A C 1
ATOM 3070 O O . THR A 1 380 ? 17.047 -13.849 -26.292 1.00 92.50 380 THR A O 1
ATOM 3073 N N . ALA A 1 381 ? 19.110 -14.745 -26.268 1.00 91.19 381 ALA A N 1
ATOM 3074 C CA . ALA A 1 381 ? 19.789 -13.566 -26.818 1.00 91.19 381 ALA A CA 1
ATOM 3075 C C . ALA A 1 381 ? 19.154 -13.051 -28.130 1.00 91.19 381 ALA A C 1
ATOM 3077 O O . ALA A 1 381 ? 19.056 -11.843 -28.337 1.00 91.19 381 ALA A O 1
ATOM 3078 N N . ASP A 1 382 ? 18.661 -13.947 -28.990 1.00 91.06 382 ASP A N 1
ATOM 3079 C CA . ASP A 1 382 ? 18.045 -13.576 -30.273 1.00 91.06 382 ASP A CA 1
ATOM 3080 C C . ASP A 1 382 ? 16.655 -12.948 -30.100 1.00 91.06 382 ASP A C 1
ATOM 3082 O O . ASP A 1 382 ? 16.244 -12.061 -30.849 1.00 91.06 382 ASP A O 1
ATOM 3086 N N . THR A 1 383 ? 15.904 -13.413 -29.101 1.00 91.56 383 THR A N 1
ATOM 3087 C CA . THR A 1 383 ? 14.531 -12.947 -28.840 1.00 91.56 383 THR A CA 1
ATOM 3088 C C . THR A 1 383 ? 14.477 -11.751 -27.892 1.00 91.56 383 THR A C 1
ATOM 3090 O O . THR A 1 383 ? 13.486 -11.012 -27.892 1.00 91.56 383 THR A O 1
ATOM 3093 N N . LEU A 1 384 ? 15.548 -11.531 -27.122 1.00 94.56 384 LEU A N 1
ATOM 3094 C CA . LEU A 1 384 ? 15.618 -10.532 -26.067 1.00 94.56 384 LEU A CA 1
ATOM 3095 C C . LEU A 1 384 ? 15.313 -9.105 -26.547 1.00 94.56 384 LEU A C 1
ATOM 3097 O O . LEU A 1 384 ? 14.493 -8.472 -25.890 1.00 94.56 384 LEU A O 1
ATOM 3101 N N . PRO A 1 385 ? 15.846 -8.582 -27.672 1.00 94.75 385 PRO A N 1
ATOM 3102 C CA . PRO A 1 385 ? 15.554 -7.203 -28.078 1.00 94.75 385 PRO A CA 1
ATOM 3103 C C . PRO A 1 385 ? 14.062 -6.932 -28.279 1.00 94.75 385 PRO A C 1
ATOM 3105 O O . PRO A 1 385 ? 13.521 -5.930 -27.810 1.00 94.75 385 PRO A O 1
ATOM 3108 N N . HIS A 1 386 ? 13.364 -7.874 -28.912 1.00 93.44 386 HIS A N 1
ATOM 3109 C CA . HIS A 1 386 ? 11.930 -7.774 -29.152 1.00 93.44 386 HIS A CA 1
ATOM 3110 C C . HIS A 1 386 ? 11.109 -7.944 -27.879 1.00 93.44 386 HIS A C 1
ATOM 3112 O O . HIS A 1 386 ? 10.086 -7.276 -27.716 1.00 93.44 386 HIS A O 1
ATOM 3118 N N . PHE A 1 387 ? 11.515 -8.872 -27.012 1.00 95.31 387 PHE A N 1
ATOM 3119 C CA . PHE A 1 387 ? 10.873 -9.078 -25.722 1.00 95.31 387 PHE A CA 1
ATOM 3120 C C . PHE A 1 387 ? 11.043 -7.850 -24.827 1.00 95.31 387 PHE A C 1
ATOM 3122 O O . PHE A 1 387 ? 10.051 -7.334 -24.324 1.00 95.31 387 PHE A O 1
ATOM 3129 N N . PHE A 1 388 ? 12.265 -7.334 -24.703 1.00 96.81 388 PHE A N 1
ATOM 3130 C CA . PHE A 1 388 ? 12.588 -6.173 -23.884 1.00 96.81 388 PHE A CA 1
ATOM 3131 C C . PHE A 1 388 ? 11.818 -4.933 -24.346 1.00 96.81 388 PHE A C 1
ATOM 3133 O O . PHE A 1 388 ? 11.170 -4.281 -23.533 1.00 96.81 388 PHE A O 1
ATOM 3140 N N . ALA A 1 389 ? 11.762 -4.676 -25.658 1.00 96.62 389 ALA A N 1
ATOM 3141 C CA . ALA A 1 389 ? 10.934 -3.605 -26.213 1.00 96.62 389 ALA A CA 1
ATOM 3142 C C . ALA A 1 389 ? 9.448 -3.761 -25.845 1.00 96.62 389 ALA A C 1
ATOM 3144 O O . ALA A 1 389 ? 8.803 -2.796 -25.442 1.00 96.62 389 ALA A O 1
ATOM 3145 N N . LYS A 1 390 ? 8.894 -4.977 -25.950 1.00 95.62 390 LYS A N 1
ATOM 3146 C CA . LYS A 1 390 ? 7.500 -5.246 -25.558 1.00 95.62 390 LYS A CA 1
ATOM 3147 C C . LYS A 1 390 ? 7.275 -5.069 -24.064 1.00 95.62 390 LYS A C 1
ATOM 3149 O O . LYS A 1 390 ? 6.228 -4.561 -23.694 1.00 95.62 390 LYS A O 1
ATOM 3154 N N . LEU A 1 391 ? 8.228 -5.480 -23.233 1.00 96.62 391 LEU A N 1
ATOM 3155 C CA . LEU A 1 391 ? 8.153 -5.337 -21.786 1.00 96.62 391 LEU A CA 1
ATOM 3156 C C . LEU A 1 391 ? 8.128 -3.859 -21.395 1.00 96.62 391 LEU A C 1
ATOM 3158 O O . LEU A 1 391 ? 7.223 -3.438 -20.682 1.00 96.62 391 LEU A O 1
ATOM 3162 N N . VAL A 1 392 ? 9.056 -3.064 -21.936 1.00 97.56 392 VAL A N 1
ATOM 3163 C CA . VAL A 1 392 ? 9.112 -1.613 -21.711 1.00 97.56 392 VAL A CA 1
ATOM 3164 C C . VAL A 1 392 ? 7.807 -0.941 -22.157 1.00 97.56 392 VAL A C 1
ATOM 3166 O O . VAL A 1 392 ? 7.185 -0.178 -21.421 1.00 97.56 392 VAL A O 1
ATOM 3169 N N . TYR A 1 393 ? 7.334 -1.283 -23.353 1.00 95.88 393 TYR A N 1
ATOM 3170 C CA . TYR A 1 393 ? 6.080 -0.753 -23.877 1.00 95.88 393 TYR A CA 1
ATOM 3171 C C . TYR A 1 393 ? 4.859 -1.146 -23.033 1.00 95.88 393 TYR A C 1
ATOM 3173 O O . TYR A 1 393 ? 3.995 -0.314 -22.764 1.00 95.88 393 TYR A O 1
ATOM 3181 N N . ALA A 1 394 ? 4.777 -2.407 -22.601 1.00 94.81 394 ALA A N 1
ATOM 3182 C CA . ALA A 1 394 ? 3.644 -2.917 -21.839 1.00 94.81 394 ALA A CA 1
ATOM 3183 C C . ALA A 1 394 ? 3.558 -2.287 -20.446 1.00 94.81 394 ALA A C 1
ATOM 3185 O O . ALA A 1 394 ? 2.466 -1.906 -20.031 1.00 94.81 394 ALA A O 1
ATOM 3186 N N . PHE A 1 395 ? 4.694 -2.103 -19.763 1.00 96.19 395 PHE A N 1
ATOM 3187 C CA . PHE A 1 395 ? 4.732 -1.368 -18.500 1.00 96.19 395 PHE A CA 1
ATOM 3188 C C . PHE A 1 395 ? 4.235 0.064 -18.686 1.00 96.19 395 PHE A C 1
ATOM 3190 O O . PHE A 1 395 ? 3.281 0.454 -18.018 1.00 96.19 395 PHE A O 1
ATOM 3197 N N . ARG A 1 396 ? 4.768 0.811 -19.664 1.00 94.62 396 ARG A N 1
ATOM 3198 C CA . ARG A 1 396 ? 4.283 2.169 -19.960 1.00 94.62 396 ARG A CA 1
ATOM 3199 C C . ARG A 1 396 ? 2.780 2.183 -20.221 1.00 94.62 396 ARG A C 1
ATOM 3201 O O . ARG A 1 396 ? 2.063 2.999 -19.651 1.00 94.62 396 ARG A O 1
ATOM 3208 N N . ASN A 1 397 ? 2.289 1.275 -21.059 1.00 92.38 397 ASN A N 1
ATOM 3209 C CA . ASN A 1 397 ? 0.876 1.216 -21.416 1.00 92.38 397 ASN A CA 1
ATOM 3210 C C . ASN A 1 397 ? -0.028 0.886 -20.230 1.00 92.38 397 ASN A C 1
ATOM 3212 O O . ASN A 1 397 ? -1.063 1.530 -20.089 1.00 92.38 397 ASN A O 1
ATOM 3216 N N . SER A 1 398 ? 0.385 -0.036 -19.358 1.00 93.56 398 SER A N 1
ATOM 3217 C CA . SER A 1 398 ? -0.360 -0.375 -18.140 1.00 93.56 398 SER A CA 1
ATOM 3218 C C . SER A 1 398 ? -0.516 0.809 -17.180 1.00 93.56 398 SER A C 1
ATOM 3220 O O . SER A 1 398 ? -1.411 0.809 -16.344 1.00 93.56 398 SER A O 1
ATOM 3222 N N . MET A 1 399 ? 0.328 1.836 -17.300 1.00 92.94 399 MET A N 1
ATOM 3223 C CA . MET A 1 399 ? 0.285 3.025 -16.447 1.00 92.94 399 MET A CA 1
ATOM 3224 C C . MET A 1 399 ? -0.582 4.143 -17.033 1.00 92.94 399 MET A C 1
ATOM 3226 O O . MET A 1 399 ? -1.190 4.900 -16.283 1.00 92.94 399 MET A O 1
ATOM 3230 N N . VAL A 1 400 ? -0.631 4.274 -18.366 1.00 87.38 400 VAL A N 1
ATOM 3231 C CA . VAL A 1 400 ? -1.263 5.428 -19.040 1.00 87.38 400 VAL A CA 1
ATOM 3232 C C . VAL A 1 400 ? -2.578 5.108 -19.748 1.00 87.38 400 VAL A C 1
ATOM 3234 O O . VAL A 1 400 ? -3.379 6.015 -19.979 1.00 87.38 400 VAL A O 1
ATOM 3237 N N . HIS A 1 401 ? -2.818 3.854 -20.132 1.00 80.81 401 HIS A N 1
ATOM 3238 C CA . HIS A 1 401 ? -4.071 3.461 -20.768 1.00 80.81 401 HIS A CA 1
ATOM 3239 C C . HIS A 1 401 ? -5.057 2.962 -19.725 1.00 80.81 401 HIS A C 1
ATOM 3241 O O . HIS A 1 401 ? -4.690 2.182 -18.857 1.00 80.81 401 HIS A O 1
ATOM 3247 N N . ASN A 1 402 ? -6.307 3.428 -19.834 1.00 67.50 402 ASN A N 1
ATOM 3248 C CA . ASN A 1 402 ? -7.404 2.985 -18.984 1.00 67.50 402 ASN A CA 1
ATOM 3249 C C . ASN A 1 402 ? -8.472 2.228 -19.787 1.00 67.50 402 ASN A C 1
ATOM 3251 O O . ASN A 1 402 ? -9.509 2.796 -20.137 1.00 67.50 402 ASN A O 1
ATOM 3255 N N . ARG A 1 403 ? -8.188 0.984 -20.180 1.00 75.50 403 ARG A N 1
ATOM 3256 C CA . ARG A 1 403 ? -9.143 0.117 -20.888 1.00 75.50 403 ARG A CA 1
ATOM 3257 C C . ARG A 1 403 ? -9.525 -1.025 -19.974 1.00 75.50 403 ARG A C 1
ATOM 3259 O O . ARG A 1 403 ? -8.657 -1.799 -19.618 1.00 75.50 403 ARG A O 1
ATOM 3266 N N . GLU A 1 404 ? -10.809 -1.203 -19.682 1.00 65.25 404 GLU A N 1
ATOM 3267 C CA . GLU A 1 404 ? -11.308 -2.175 -18.688 1.00 65.25 404 GLU A CA 1
ATOM 3268 C C . GLU A 1 404 ? -10.768 -3.614 -18.832 1.00 65.25 404 GLU A C 1
ATOM 3270 O O . GLU A 1 404 ? -10.715 -4.353 -17.855 1.00 65.25 404 GLU A O 1
ATOM 3275 N N . THR A 1 405 ? -10.359 -4.023 -20.036 1.00 72.31 405 THR A N 1
ATOM 3276 C CA . THR A 1 405 ? -9.798 -5.353 -20.323 1.00 72.31 405 THR A CA 1
ATOM 3277 C C . THR A 1 405 ? -8.282 -5.467 -20.129 1.00 72.31 405 THR A C 1
ATOM 3279 O O . THR A 1 405 ? -7.730 -6.547 -20.328 1.00 72.31 405 THR A O 1
ATOM 3282 N N . GLU A 1 406 ? -7.590 -4.369 -19.839 1.00 81.81 406 GLU A N 1
ATOM 3283 C CA . GLU A 1 406 ? -6.134 -4.303 -19.708 1.00 81.81 406 GLU A CA 1
ATOM 3284 C C . GLU A 1 406 ? -5.725 -4.273 -18.225 1.00 81.81 406 GLU A C 1
ATOM 3286 O O . GLU A 1 406 ? -6.469 -3.833 -17.347 1.00 81.81 406 GLU A O 1
ATOM 3291 N N . PHE A 1 407 ? -4.535 -4.793 -17.925 1.00 87.75 407 PHE A N 1
ATOM 3292 C CA . PHE A 1 407 ? -3.941 -4.665 -16.600 1.00 87.75 407 PHE A CA 1
ATOM 3293 C C . PHE A 1 407 ? -3.495 -3.217 -16.380 1.00 87.75 407 PHE A C 1
ATOM 3295 O O . PHE A 1 407 ? -2.750 -2.672 -17.195 1.00 87.75 407 PHE A O 1
ATOM 3302 N N . HIS A 1 408 ? -3.925 -2.620 -15.266 1.00 90.50 408 HIS A N 1
ATOM 3303 C CA . HIS A 1 408 ? -3.563 -1.252 -14.901 1.00 90.50 408 HIS A CA 1
ATOM 3304 C C . HIS A 1 408 ? -2.581 -1.274 -13.754 1.00 90.50 408 HIS A C 1
ATOM 3306 O O . HIS A 1 408 ? -2.891 -1.789 -12.679 1.00 90.50 408 HIS A O 1
ATOM 3312 N N . LEU A 1 409 ? -1.423 -0.670 -13.971 1.00 92.06 409 LEU A N 1
ATOM 3313 C CA . LEU A 1 409 ? -0.396 -0.545 -12.965 1.00 92.06 409 LEU A CA 1
ATOM 3314 C C . LEU A 1 409 ? -0.598 0.747 -12.171 1.00 92.06 409 LEU A C 1
ATOM 3316 O O . LEU A 1 409 ? -0.185 1.833 -12.562 1.00 92.06 409 LEU A O 1
ATOM 3320 N N . THR A 1 410 ? -1.241 0.589 -11.024 1.00 92.00 410 THR A N 1
ATOM 3321 C CA . THR A 1 410 ? -1.316 1.556 -9.922 1.00 92.00 410 THR A CA 1
ATOM 3322 C C . THR A 1 410 ? -0.403 1.107 -8.782 1.00 92.00 410 THR A C 1
ATOM 3324 O O . THR A 1 410 ? 0.009 -0.055 -8.751 1.00 92.00 410 THR A O 1
ATOM 3327 N N . HIS A 1 411 ? -0.145 1.951 -7.780 1.00 92.06 411 HIS A N 1
ATOM 3328 C CA . HIS A 1 411 ? 0.590 1.513 -6.585 1.00 92.06 411 HIS A CA 1
ATOM 3329 C C . HIS A 1 411 ? -0.061 0.332 -5.869 1.00 92.06 411 HIS A C 1
ATOM 3331 O O . HIS A 1 411 ? 0.636 -0.548 -5.369 1.00 92.06 411 HIS A O 1
ATOM 3337 N N . GLN A 1 412 ? -1.394 0.259 -5.881 1.00 88.12 412 GLN A N 1
ATOM 3338 C CA . GLN A 1 412 ? -2.114 -0.859 -5.279 1.00 88.12 412 GLN A CA 1
ATOM 3339 C C . GLN A 1 412 ? -1.776 -2.181 -5.975 1.00 88.12 412 GLN A C 1
ATOM 3341 O O . GLN A 1 412 ? -1.459 -3.168 -5.320 1.00 88.12 412 GLN A O 1
ATOM 3346 N N . THR A 1 413 ? -1.811 -2.206 -7.306 1.00 90.69 413 THR A N 1
ATOM 3347 C CA . THR A 1 413 ? -1.470 -3.399 -8.099 1.00 90.69 413 THR A CA 1
ATOM 3348 C C . THR A 1 413 ? 0.034 -3.648 -8.181 1.00 90.69 413 THR A C 1
ATOM 3350 O O . THR A 1 413 ? 0.446 -4.770 -8.440 1.00 90.69 413 THR A O 1
ATOM 3353 N N . LEU A 1 414 ? 0.856 -2.617 -7.978 1.00 93.25 414 LEU A N 1
ATOM 3354 C CA . LEU A 1 414 ? 2.313 -2.717 -7.945 1.00 93.25 414 LEU A CA 1
ATOM 3355 C C . LEU A 1 414 ? 2.792 -3.454 -6.688 1.00 93.25 414 LEU A C 1
ATOM 3357 O O . LEU A 1 414 ? 3.734 -4.239 -6.767 1.00 93.25 414 LEU A O 1
ATOM 3361 N N . LEU A 1 415 ? 2.147 -3.185 -5.547 1.00 90.88 415 LEU A N 1
ATOM 3362 C CA . LEU A 1 415 ? 2.530 -3.711 -4.235 1.00 90.88 415 LEU A CA 1
ATOM 3363 C C . LEU A 1 415 ? 1.732 -4.960 -3.839 1.00 90.88 415 LEU A C 1
ATOM 3365 O O . LEU A 1 415 ? 2.290 -5.879 -3.249 1.00 90.88 415 LEU A O 1
ATOM 3369 N N . ASN A 1 416 ? 0.434 -4.991 -4.158 1.00 86.69 416 ASN A N 1
ATOM 3370 C CA . ASN A 1 416 ? -0.530 -5.912 -3.551 1.00 86.69 416 ASN A CA 1
ATOM 3371 C C . ASN A 1 416 ? -1.407 -6.634 -4.590 1.00 86.69 416 ASN A C 1
ATOM 3373 O O . ASN A 1 416 ? -2.602 -6.842 -4.359 1.00 86.69 416 ASN A O 1
ATOM 3377 N N . HIS A 1 417 ? -0.871 -7.009 -5.759 1.00 89.94 417 HIS A N 1
ATOM 3378 C CA . HIS A 1 417 ? -1.670 -7.784 -6.713 1.00 89.94 417 HIS A CA 1
ATOM 3379 C C . HIS A 1 417 ? -1.991 -9.184 -6.152 1.00 89.94 417 HIS A C 1
ATOM 3381 O O . HIS A 1 417 ? -1.076 -9.878 -5.714 1.00 89.94 417 HIS A O 1
ATOM 3387 N N . PRO A 1 418 ? -3.239 -9.679 -6.245 1.00 86.94 418 PRO A N 1
ATOM 3388 C CA . PRO A 1 418 ? -3.648 -10.942 -5.614 1.00 86.94 418 PRO A CA 1
ATOM 3389 C C . PRO A 1 418 ? -2.930 -12.195 -6.139 1.00 86.94 418 PRO A C 1
ATOM 3391 O O . PRO A 1 418 ? -2.945 -13.224 -5.475 1.00 86.94 418 PRO A O 1
ATOM 3394 N N . VAL A 1 419 ? -2.339 -12.131 -7.337 1.00 89.75 419 VAL A N 1
ATOM 3395 C CA . VAL A 1 419 ? -1.657 -13.277 -7.977 1.00 89.75 419 VAL A CA 1
ATOM 3396 C C . VAL A 1 419 ? -0.145 -13.091 -8.076 1.00 89.75 419 VAL A C 1
ATOM 3398 O O . VAL A 1 419 ? 0.604 -14.045 -7.896 1.00 89.75 419 VAL A O 1
ATOM 3401 N N . ILE A 1 420 ? 0.311 -11.875 -8.389 1.00 90.75 420 ILE A N 1
ATOM 3402 C CA . ILE A 1 420 ? 1.734 -11.602 -8.650 1.00 90.75 420 ILE A CA 1
ATOM 3403 C C . ILE A 1 420 ? 2.391 -10.853 -7.489 1.00 90.75 420 ILE A C 1
ATOM 3405 O O . ILE A 1 420 ? 3.590 -10.605 -7.545 1.00 90.75 420 ILE A O 1
ATOM 3409 N N . GLU A 1 421 ? 1.634 -10.502 -6.444 1.00 90.75 421 GLU A N 1
ATOM 3410 C CA . GLU A 1 421 ? 2.110 -9.757 -5.274 1.00 90.75 421 GLU A CA 1
ATOM 3411 C C . GLU A 1 421 ? 2.891 -8.499 -5.699 1.00 90.75 421 GLU A C 1
ATOM 3413 O O . GLU A 1 421 ? 2.392 -7.719 -6.512 1.00 90.75 421 GLU A O 1
ATOM 3418 N N . ASN A 1 422 ? 4.121 -8.328 -5.207 1.00 91.25 422 ASN A N 1
ATOM 3419 C CA . ASN A 1 422 ? 5.025 -7.229 -5.537 1.00 91.25 422 ASN A CA 1
ATOM 3420 C C . ASN A 1 422 ? 5.959 -7.533 -6.731 1.00 91.25 422 ASN A C 1
ATOM 3422 O O . ASN A 1 422 ? 6.959 -6.848 -6.934 1.00 91.25 422 ASN A O 1
ATOM 3426 N N . THR A 1 423 ? 5.669 -8.549 -7.551 1.00 93.50 423 THR A N 1
ATOM 3427 C CA . THR A 1 423 ? 6.555 -8.944 -8.667 1.00 93.50 423 THR A CA 1
ATOM 3428 C C . THR A 1 423 ? 6.739 -7.824 -9.692 1.00 93.50 423 THR A C 1
ATOM 3430 O O . THR A 1 423 ? 7.838 -7.642 -10.213 1.00 93.50 423 THR A O 1
ATOM 3433 N N . ALA A 1 424 ? 5.691 -7.038 -9.968 1.00 94.69 424 ALA A N 1
ATOM 3434 C CA . ALA A 1 424 ? 5.789 -5.887 -10.867 1.00 94.69 424 ALA A CA 1
ATOM 3435 C C . ALA A 1 424 ? 6.774 -4.831 -10.339 1.00 94.69 424 ALA A C 1
ATOM 3437 O O . ALA A 1 424 ? 7.563 -4.298 -11.119 1.00 94.69 424 ALA A O 1
ATOM 3438 N N . LEU A 1 425 ? 6.771 -4.584 -9.021 1.00 94.81 425 LEU A N 1
ATOM 3439 C CA . LEU A 1 425 ? 7.739 -3.708 -8.362 1.00 94.81 425 LEU A CA 1
ATOM 3440 C C . LEU A 1 425 ? 9.160 -4.225 -8.552 1.00 94.81 425 LEU A C 1
ATOM 3442 O O . LEU A 1 425 ? 10.019 -3.480 -9.004 1.00 94.81 425 LEU A O 1
ATOM 3446 N N . ILE A 1 426 ? 9.390 -5.506 -8.266 1.00 93.38 426 ILE A N 1
ATOM 3447 C CA . ILE A 1 426 ? 10.721 -6.112 -8.356 1.00 93.38 426 ILE A CA 1
ATOM 3448 C C . ILE A 1 426 ? 11.259 -6.034 -9.789 1.00 93.38 426 ILE A C 1
ATOM 3450 O O . ILE A 1 426 ? 12.410 -5.653 -9.994 1.00 93.38 426 ILE A O 1
ATOM 3454 N N . VAL A 1 427 ? 10.430 -6.319 -10.799 1.00 94.75 427 VAL A N 1
ATOM 3455 C CA . VAL A 1 427 ? 10.828 -6.188 -12.211 1.00 94.75 427 VAL A CA 1
ATOM 3456 C C . VAL A 1 427 ? 11.121 -4.732 -12.586 1.00 94.75 427 VAL A C 1
ATOM 3458 O O . VAL A 1 427 ? 12.075 -4.477 -13.321 1.00 94.75 427 VAL A O 1
ATOM 3461 N N . LEU A 1 428 ? 10.351 -3.764 -12.085 1.00 95.38 428 LEU A N 1
ATOM 3462 C CA . LEU A 1 428 ? 10.626 -2.348 -12.337 1.00 95.38 428 LEU A CA 1
ATOM 3463 C C . LEU A 1 428 ? 11.922 -1.880 -11.674 1.00 95.38 428 LEU A C 1
ATOM 3465 O O . LEU A 1 428 ? 12.780 -1.312 -12.342 1.00 95.38 428 LEU A O 1
ATOM 3469 N N . GLU A 1 429 ? 12.063 -2.135 -10.379 1.00 94.00 429 GLU A N 1
ATOM 3470 C CA . GLU A 1 429 ? 13.130 -1.612 -9.528 1.00 94.00 429 GLU A CA 1
ATOM 3471 C C . GLU A 1 429 ? 14.466 -2.329 -9.737 1.00 94.00 429 GLU A C 1
ATOM 3473 O O . GLU A 1 429 ? 15.509 -1.682 -9.792 1.00 94.00 429 GLU A O 1
ATOM 3478 N N . SER A 1 430 ? 14.446 -3.659 -9.864 1.00 92.12 430 SER A N 1
ATOM 3479 C CA . SER A 1 430 ? 15.664 -4.481 -9.917 1.00 92.12 430 SER A CA 1
ATOM 3480 C C . SER A 1 430 ? 16.130 -4.796 -11.339 1.00 92.12 430 SER A C 1
ATOM 3482 O O . SER A 1 430 ? 17.268 -5.224 -11.522 1.00 92.12 430 SER A O 1
ATOM 3484 N N . PHE A 1 431 ? 15.275 -4.605 -12.351 1.00 94.25 431 PHE A N 1
ATOM 3485 C CA . PHE A 1 431 ? 15.604 -4.931 -13.741 1.00 94.25 431 PHE A CA 1
ATOM 3486 C C . PHE A 1 431 ? 15.414 -3.755 -14.693 1.00 94.25 431 PHE A C 1
ATOM 3488 O O . PHE A 1 431 ? 16.394 -3.285 -15.267 1.00 94.25 431 PHE A O 1
ATOM 3495 N N . LEU A 1 432 ? 14.184 -3.268 -14.876 1.00 96.19 432 LEU A N 1
ATOM 3496 C CA . LEU A 1 432 ? 13.897 -2.281 -15.917 1.00 96.19 432 LEU A CA 1
ATOM 3497 C C . LEU A 1 432 ? 14.587 -0.943 -15.658 1.00 96.19 432 LEU A C 1
ATOM 3499 O O . LEU A 1 432 ? 15.344 -0.503 -16.516 1.00 96.19 432 LEU A O 1
ATOM 3503 N N . LEU A 1 433 ? 14.353 -0.299 -14.512 1.00 96.44 433 LEU A N 1
ATOM 3504 C CA . LEU A 1 433 ? 14.907 1.029 -14.235 1.00 96.44 433 LEU A CA 1
ATOM 3505 C C . LEU A 1 433 ? 16.442 1.049 -14.307 1.00 96.44 433 LEU A C 1
ATOM 3507 O O . LEU A 1 433 ? 16.946 1.816 -15.127 1.00 96.44 433 LEU A O 1
ATOM 3511 N N . PRO A 1 434 ? 17.190 0.172 -13.602 1.00 95.19 434 PRO A N 1
ATOM 3512 C CA . PRO A 1 434 ? 18.652 0.192 -13.660 1.00 95.19 434 PRO A CA 1
ATOM 3513 C C . PRO A 1 434 ? 19.204 0.023 -15.081 1.00 95.19 434 PRO A C 1
ATOM 3515 O O . PRO A 1 434 ? 20.144 0.708 -15.481 1.00 95.19 434 PRO A O 1
ATOM 3518 N N . ILE A 1 435 ? 18.603 -0.870 -15.877 1.00 95.75 435 ILE A N 1
ATOM 3519 C CA . ILE A 1 435 ? 19.024 -1.102 -17.265 1.00 95.75 435 ILE A CA 1
ATOM 3520 C C . ILE A 1 435 ? 18.707 0.107 -18.142 1.00 95.75 435 ILE A C 1
ATOM 3522 O O . ILE A 1 435 ? 19.541 0.524 -18.944 1.00 95.75 435 ILE A O 1
ATOM 3526 N N . LEU A 1 436 ? 17.498 0.655 -18.025 1.00 97.25 436 LEU A N 1
ATOM 3527 C CA . LEU A 1 436 ? 17.050 1.766 -18.855 1.00 97.25 436 LEU A CA 1
ATOM 3528 C C . LEU A 1 436 ? 17.836 3.046 -18.550 1.00 97.25 436 LEU A C 1
ATOM 3530 O O . LEU A 1 436 ? 18.235 3.739 -19.484 1.00 97.25 436 LEU A O 1
ATOM 3534 N N . GLU A 1 437 ? 18.114 3.327 -17.276 1.00 96.38 437 GLU A N 1
ATOM 3535 C CA . GLU A 1 437 ? 19.007 4.408 -16.851 1.00 96.38 437 GLU A CA 1
ATOM 3536 C C . GLU A 1 437 ? 20.390 4.259 -17.489 1.00 96.38 437 GLU A C 1
ATOM 3538 O O . GLU A 1 437 ? 20.881 5.175 -18.150 1.00 96.38 437 GLU A O 1
ATOM 3543 N N . GLU A 1 438 ? 21.009 3.087 -17.337 1.00 95.56 438 GLU A N 1
ATOM 3544 C CA . GLU A 1 438 ? 22.350 2.824 -17.851 1.00 95.56 438 GLU A CA 1
ATOM 3545 C C . GLU A 1 438 ? 22.418 2.968 -19.376 1.00 95.56 438 GLU A C 1
ATOM 3547 O O . GLU A 1 438 ? 23.353 3.577 -19.901 1.00 95.56 438 GLU A O 1
ATOM 3552 N N . VAL A 1 439 ? 21.407 2.467 -20.092 1.00 96.25 439 VAL A N 1
ATOM 3553 C CA . VAL A 1 439 ? 21.284 2.624 -21.547 1.00 96.25 439 VAL A CA 1
ATOM 3554 C C . VAL A 1 439 ? 21.153 4.096 -21.934 1.00 96.25 439 VAL A C 1
ATOM 3556 O O . VAL A 1 439 ? 21.849 4.544 -22.844 1.00 96.25 439 VAL A O 1
ATOM 3559 N N . VAL A 1 440 ? 20.298 4.867 -21.254 1.00 96.69 440 VAL A N 1
ATOM 3560 C CA . VAL A 1 440 ? 20.122 6.300 -21.534 1.00 96.69 440 VAL A CA 1
ATOM 3561 C C . VAL A 1 440 ? 21.440 7.049 -21.369 1.00 96.69 440 VAL A C 1
ATOM 3563 O O . VAL A 1 440 ? 21.852 7.779 -22.274 1.00 96.69 440 VAL A O 1
ATOM 3566 N N . PHE A 1 441 ? 22.137 6.836 -20.253 1.00 96.00 441 PHE A N 1
ATOM 3567 C CA . PHE A 1 441 ? 23.421 7.487 -20.017 1.00 96.00 441 PHE A CA 1
ATOM 3568 C C . PHE A 1 441 ? 24.486 7.032 -21.012 1.00 96.00 441 PHE A C 1
ATOM 3570 O O . PHE A 1 441 ? 25.221 7.875 -21.524 1.00 96.00 441 PHE A O 1
ATOM 3577 N N . TYR A 1 442 ? 24.541 5.745 -21.366 1.00 95.62 442 TYR A N 1
ATOM 3578 C CA . TYR A 1 442 ? 25.451 5.269 -22.407 1.00 95.62 442 TYR A CA 1
ATOM 3579 C C . TYR A 1 442 ? 25.211 5.996 -23.733 1.00 95.62 442 TYR A C 1
ATOM 3581 O O . TYR A 1 442 ? 26.159 6.498 -24.335 1.00 95.62 442 TYR A O 1
ATOM 3589 N N . LEU A 1 443 ? 23.952 6.075 -24.175 1.00 96.19 443 LEU A N 1
ATOM 3590 C CA . LEU A 1 443 ? 23.591 6.672 -25.459 1.00 96.19 443 LEU A CA 1
ATOM 3591 C C . LEU A 1 443 ? 23.901 8.172 -25.523 1.00 96.19 443 LEU A C 1
ATOM 3593 O O . LEU A 1 443 ? 24.212 8.671 -26.603 1.00 96.19 443 LEU A O 1
ATOM 3597 N N . ILE A 1 444 ? 23.846 8.879 -24.390 1.00 95.69 444 ILE A N 1
ATOM 3598 C CA . ILE A 1 444 ? 24.162 10.313 -24.297 1.00 95.69 444 ILE A CA 1
ATOM 3599 C C . ILE A 1 444 ? 25.664 10.569 -24.128 1.00 95.69 444 ILE A C 1
ATOM 3601 O O . ILE A 1 444 ? 26.150 11.583 -24.615 1.00 95.69 444 ILE A O 1
ATOM 3605 N N . ILE A 1 445 ? 26.405 9.705 -23.428 1.00 95.00 445 ILE A N 1
ATOM 3606 C CA . ILE A 1 445 ? 27.828 9.925 -23.100 1.00 95.00 445 ILE A CA 1
ATOM 3607 C C . ILE A 1 445 ? 28.750 9.421 -24.222 1.00 95.00 445 ILE A C 1
ATOM 3609 O O . ILE A 1 445 ? 29.746 10.072 -24.577 1.00 95.00 445 ILE A O 1
ATOM 3613 N N . ASN A 1 446 ? 28.425 8.259 -24.789 1.00 92.50 446 ASN A N 1
ATOM 3614 C CA . ASN A 1 446 ? 29.226 7.599 -25.811 1.00 92.50 446 ASN A CA 1
ATOM 3615 C C . ASN A 1 446 ? 28.661 7.896 -27.198 1.00 92.50 446 ASN A C 1
ATOM 3617 O O . ASN A 1 446 ? 27.481 7.662 -27.459 1.00 92.50 446 ASN A O 1
ATOM 3621 N N . GLU A 1 447 ? 29.520 8.389 -28.090 1.00 92.38 447 GLU A N 1
ATOM 3622 C CA . GLU A 1 447 ? 29.154 8.640 -29.483 1.00 92.38 447 GLU A CA 1
ATOM 3623 C C . GLU A 1 447 ? 28.718 7.336 -30.144 1.00 92.38 447 GLU A C 1
ATOM 3625 O O . GLU A 1 447 ? 29.382 6.307 -30.020 1.00 92.38 447 GLU A O 1
ATOM 3630 N N . ASN A 1 448 ? 27.571 7.368 -30.815 1.00 92.69 448 ASN A N 1
ATOM 3631 C CA . ASN A 1 448 ? 26.983 6.189 -31.431 1.00 92.69 448 ASN A CA 1
ATOM 3632 C C . ASN A 1 448 ? 26.150 6.563 -32.656 1.00 92.69 448 ASN A C 1
ATOM 3634 O O . ASN A 1 448 ? 25.600 7.657 -32.760 1.00 92.69 448 ASN A O 1
ATOM 3638 N N . THR A 1 449 ? 25.986 5.604 -33.558 1.00 92.31 449 THR A N 1
ATOM 3639 C CA . THR A 1 449 ? 25.229 5.772 -34.805 1.00 92.31 449 THR A CA 1
ATOM 3640 C C . THR A 1 449 ? 23.713 5.792 -34.614 1.00 92.31 449 THR A C 1
ATOM 3642 O O . THR A 1 449 ? 22.978 5.922 -35.590 1.00 92.31 449 THR A O 1
ATOM 3645 N N . ILE A 1 450 ? 23.229 5.648 -33.375 1.00 94.50 450 ILE A N 1
ATOM 3646 C CA . ILE A 1 450 ? 21.803 5.539 -33.070 1.00 94.50 450 ILE A CA 1
ATOM 3647 C C . ILE A 1 450 ? 21.212 6.915 -32.789 1.00 94.50 450 ILE A C 1
ATOM 3649 O O . ILE A 1 450 ? 20.183 7.245 -33.366 1.00 94.50 450 ILE A O 1
ATOM 3653 N N . VAL A 1 451 ? 21.834 7.706 -31.908 1.00 94.88 451 VAL A N 1
ATOM 3654 C CA . VAL A 1 451 ? 21.271 8.979 -31.428 1.00 94.88 451 VAL A CA 1
ATOM 3655 C C . VAL A 1 451 ? 22.207 10.180 -31.560 1.00 94.88 451 VAL A C 1
ATOM 3657 O O . VAL A 1 451 ? 21.773 11.287 -31.259 1.00 94.88 451 VAL A O 1
ATOM 3660 N N . TRP A 1 452 ? 23.449 10.023 -32.027 1.00 94.19 452 TRP A N 1
ATOM 3661 C CA . TRP A 1 452 ? 24.335 11.169 -32.265 1.00 94.19 452 TRP A CA 1
ATOM 3662 C C . TRP A 1 452 ? 24.299 11.626 -33.714 1.00 94.19 452 TRP A C 1
ATOM 3664 O O . TRP A 1 452 ? 24.601 10.838 -34.613 1.00 94.19 452 TRP A O 1
ATOM 3674 N N . TYR A 1 453 ? 24.019 12.91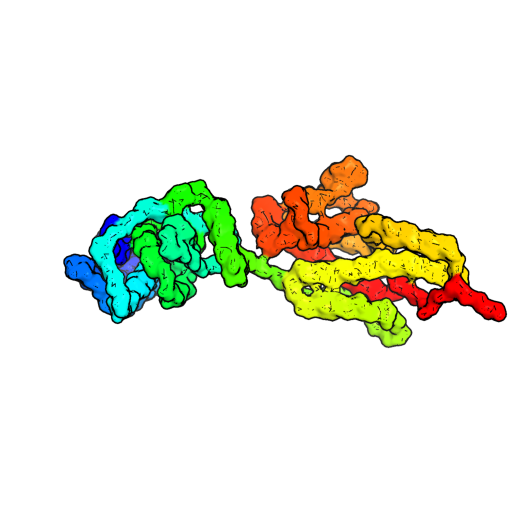1 -33.918 1.00 89.88 453 TYR A N 1
ATOM 3675 C CA . TYR A 1 453 ? 24.294 13.588 -35.181 1.00 89.88 453 TYR A CA 1
ATOM 3676 C C . TYR A 1 453 ? 25.800 13.809 -35.336 1.00 89.88 453 TYR A C 1
ATOM 3678 O O . TYR A 1 453 ? 26.451 14.260 -34.387 1.00 89.88 453 TYR A O 1
ATOM 3686 N N . ASP A 1 454 ? 26.331 13.524 -36.524 1.00 84.25 454 ASP A N 1
ATOM 3687 C CA . ASP A 1 454 ? 27.728 13.822 -36.855 1.00 84.25 454 ASP A CA 1
ATOM 3688 C C . ASP A 1 454 ? 27.874 15.296 -37.280 1.00 84.25 454 ASP A C 1
ATOM 3690 O O . ASP A 1 454 ? 28.857 15.954 -36.933 1.00 84.25 454 ASP A O 1
ATOM 3694 N N . ASN A 1 455 ? 26.859 15.853 -37.954 1.00 78.69 455 ASN A N 1
ATOM 3695 C CA . ASN A 1 455 ? 26.825 17.251 -38.388 1.00 78.69 455 ASN A CA 1
ATOM 3696 C C . ASN A 1 455 ? 25.811 18.111 -37.612 1.00 78.69 455 ASN A C 1
ATOM 3698 O O . ASN A 1 455 ? 24.760 17.655 -37.167 1.00 78.69 455 ASN A O 1
ATOM 3702 N N . SER A 1 456 ? 26.100 19.412 -37.492 1.00 69.19 456 SER A N 1
ATOM 3703 C CA . SER A 1 456 ? 25.234 20.385 -36.805 1.00 69.19 456 SER A CA 1
ATOM 3704 C C . SER A 1 456 ? 24.082 20.928 -37.663 1.00 69.19 456 SER A C 1
ATOM 3706 O O . SER A 1 456 ? 23.220 21.633 -37.138 1.00 69.19 456 SER A O 1
ATOM 3708 N N . ILE A 1 457 ? 24.061 20.637 -38.972 1.00 68.44 457 ILE A N 1
ATOM 3709 C CA . ILE A 1 457 ? 23.093 21.182 -39.936 1.00 68.44 457 ILE A CA 1
ATOM 3710 C C . ILE A 1 457 ? 22.646 20.087 -40.912 1.00 68.44 457 ILE A C 1
ATOM 3712 O O . ILE A 1 457 ? 23.476 19.433 -41.536 1.00 68.44 457 ILE A O 1
ATOM 3716 N N . LEU A 1 458 ? 21.330 19.960 -41.111 1.00 67.06 458 LEU A N 1
ATOM 3717 C CA . LEU A 1 458 ? 20.735 19.177 -42.198 1.00 67.06 458 LEU A CA 1
ATOM 3718 C C . LEU A 1 458 ? 20.510 20.083 -43.419 1.00 67.06 458 LEU A C 1
ATOM 3720 O O . LEU A 1 458 ? 19.712 21.021 -43.357 1.00 67.06 458 LEU A O 1
ATOM 3724 N N . LYS A 1 459 ? 21.197 19.821 -44.537 1.00 67.50 459 LYS A N 1
ATOM 3725 C CA . LYS A 1 459 ? 21.050 20.602 -45.776 1.00 67.50 459 LYS A CA 1
ATOM 3726 C C . LYS A 1 459 ? 19.898 20.069 -46.638 1.00 67.50 459 LYS A C 1
ATOM 3728 O O . LYS A 1 459 ? 19.942 18.943 -47.116 1.00 67.50 459 LYS A O 1
ATOM 3733 N N . LEU A 1 460 ? 18.866 20.885 -46.862 1.00 63.34 460 LEU A N 1
ATOM 3734 C CA . LEU A 1 460 ? 17.684 20.522 -47.670 1.00 63.34 460 LEU A CA 1
ATOM 3735 C C . LEU A 1 460 ? 17.777 20.954 -49.140 1.00 63.34 460 LEU A C 1
ATOM 3737 O O . LEU A 1 460 ? 17.080 20.399 -49.983 1.00 63.34 460 LEU A O 1
ATOM 3741 N N . TRP A 1 461 ? 18.609 21.949 -49.444 1.00 60.72 461 TRP A N 1
ATOM 3742 C CA . TRP A 1 461 ? 18.918 22.414 -50.795 1.00 60.72 461 TRP A CA 1
ATOM 3743 C C . TRP A 1 461 ? 20.176 23.291 -50.748 1.00 60.72 461 TRP A C 1
ATOM 3745 O O . TRP A 1 461 ? 20.456 23.910 -49.719 1.00 60.72 461 TRP A O 1
ATOM 3755 N N . GLU A 1 462 ? 20.919 23.356 -51.851 1.00 58.06 462 GLU A N 1
ATOM 3756 C CA . GLU A 1 462 ? 21.961 24.364 -52.070 1.00 58.06 462 GLU A CA 1
ATOM 3757 C C . GLU A 1 462 ? 21.462 25.355 -53.128 1.00 58.06 462 GLU A C 1
ATOM 3759 O O . GLU A 1 462 ? 20.780 24.976 -54.082 1.00 58.06 462 GLU A O 1
ATOM 3764 N N . LYS A 1 463 ? 21.715 26.646 -52.901 1.00 47.69 463 LYS A N 1
ATOM 3765 C CA . LYS A 1 463 ? 21.434 27.701 -53.874 1.00 47.69 463 LYS A CA 1
ATOM 3766 C C . LYS A 1 463 ? 22.690 27.855 -54.723 1.00 47.69 463 LYS A C 1
ATOM 3768 O O . LYS A 1 463 ? 23.719 28.208 -54.152 1.00 47.69 463 LYS A O 1
ATOM 3773 N N . ASP A 1 464 ? 22.581 27.567 -56.018 1.00 44.19 464 ASP A N 1
ATOM 3774 C CA . ASP A 1 464 ? 23.642 27.842 -57.000 1.00 44.19 464 ASP A CA 1
ATOM 3775 C C . ASP A 1 464 ? 24.066 29.321 -56.992 1.00 44.19 464 ASP A C 1
ATOM 3777 O O . ASP A 1 464 ? 23.172 30.203 -56.865 1.00 44.19 464 ASP A O 1
#